Protein AF-0000000069874188 (afdb_homodimer)

Nearest PDB structures (foldseek):
  4wji-assembly1_A-2  TM=9.431E-01  e=6.360E-26  Sinorhizobium meliloti 1021
  3ggp-assembly2_D  TM=9.130E-01  e=7.823E-25  Aquifex aeolicus
  7mqv-assembly1_B  TM=9.362E-01  e=1.990E-24  Bacillus anthracis
  5uyy-assembly2_D  TM=9.242E-01  e=2.371E-24  Bacillus anthracis
  2g5c-assembly1_A  TM=9.127E-01  e=1.295E-21  Aquifex aeolicus VF5

Foldseek 3Di:
DPCPDPPDLAWQEEFEEDLKQVSLLLLQLCCVLPVRHAYEYEDCDCVLQVVCVVVVSHPYYDPDLLVRAAPGQEYEYEDELVCQLVVLVVCLVRHDPNHEYEYQYQAQVVSCVRPVVVCVVSVHHYKYKHFPFDDLDMGNVNHHLCRSAATEMEIARPVCPDPSVVVSVCVSSVSSHYHYDYDHRVVSLLVCLPVPLVLLVVLLVLCCVQQPPDDNVVSVVPDDDVNCVSNVSVSHDVVSSVSSCVSSVVSNVVVVVVVVVVVVVLVVCVVVVVVVVNVVVVVVVVVVVCVVVVD/DPCPDPPDLAWQEEFEEDLKQVSLLLLQLCCVLPVRHAYEYEDCDCVLQVVCVVVVSHPYYDPDLLVRAAPGQEYEYEDELVCVLVVLVVCLVRHDPNHEYEYQYQAQVVSCVRPVVVCVVSVHHYKYKHFPFDDLDMGNVNHHLCRSAATEMEIARPVCPDPSVVVSVCVSSVSSHYHYDYDHSVVSLLVCLPVPLVLLVVLLVLCCVQPPPDDNVVSVVPDDDVNCVSNVSVSHDVVSSVSSCVSSVVSNVVVVVVVVVVVVVLVVCVVVVVVVVNVVVVVVVVVVVCVVVVD

Secondary structure (DSSP, 8-state):
-----S---S-SEEEEE--SHHHHHHHHHHHHH-TTSEEEEE-SSHHHHHHHHHTT--SEEES-HHHHHTT-SEEEE-S-GGGHHHHHHHHGGGPPTT-EEEE--S-SHHHIIIIIHHHHHTT-EE-EEEE----S--SGGG--TTTTTT-EEEEE-TT---HHHHHHHHHHHHHHTPEEEE--HHHHHHHHIIIIIHHHHHHHHHHHHHHTTS-HHHHHHT--HHHHHHHGGGGS-HHHHHHHHHHTHHHHHHHHHHHHHHHHHHHHHHHHT-HHHHHHHHHHHHHHHHHHHT-/-----S---S-SEEEEE--SHHHHHHHHHHHHH-TTSEEEEE-SSHHHHHHHHHTT--SEEES-HHHHHTT-SEEEE-S-GGGHHHHHHHHGGGPPTT-EEEE--S-SHHHIIIIIHHHHHTT-EE-EEEE----S--SGGG--TTTTTT-EEEEE-TT---HHHHHHHHHHHHHTTPEEEE--HHHHHHHHIIIIIHHHHHHHHHHHHHHTTS-HHHHHHT--HHHHHHHGGGGS-HHHHHHHHHHTHHHHHHHHHHHHHHHHHHHHHHHHT-HHHHHHHHHHHHHHHHHHHT-

Radius of gyration: 29.18 Å; Cα contacts (8 Å, |Δi|>4): 1196; chains: 2; bounding box: 42×89×62 Å

Organism: Akkermansia muciniphila (strain ATCC BAA-835 / DSM 22959 / JCM 33894 / BCRC 81048 / CCUG 64013 / CIP 107961 / Muc) (NCBI:txid349741)

Sequence (590 aa):
MREYSRKQLFFSSVAILGPGLLGGSLALAVRKQLPHVHVRLWGRREEPLEYARSSGAAHVASTRMEEVVEGADLVVLATPVGVMPRLVSDMLPLLKPGVLVTDVGSVKGCVHQAVGSVLKKAGVAFIGSHPMAGSEKQGMEHASGDLFRDATCILTNDEHVHEDVLLLLQRFWERVGCHCIRMKAADHDSSVARISHIPHALSALCVHSALDGGDVKLLGLVSAGGFRDTTRVSMGEPSMWAEILEENAPAVLERLDEALSQLGQVRNWLATGDKEALREWLKAAAESRAQALGLMREYSRKQLFFSSVAILGPGLLGGSLALAVRKQLPHVHVRLWGRREEPLEYARSSGAAHVASTRMEEVVEGADLVVLATPVGVMPRLVSDMLPLLKPGVLVTDVGSVKGCVHQAVGSVLKKAGVAFIGSHPMAGSEKQGMEHASGDLFRDATCILTNDEHVHEDVLLLLQRFWERVGCHCIRMKAADHDSSVARISHIPHALSALCVHSALDGGDVKLLGLVSAGGFRDTTRVSMGEPSMWAEILEENAPAVLERLDEALSQLGQVRNWLATGDKEALREWLKAAAESRAQALGL

InterPro domains:
  IPR003099 Prephenate dehydrogenase [PS51176] (12-295)
  IPR008927 6-phosphogluconate dehydrogenase-like, C-terminal domain superfamily [SSF48179] (185-291)
  IPR036291 NAD(P)-binding domain superfamily [SSF51735] (14-180)
  IPR046825 Prephenate dehydrogenase, dimerization domain [PF20463] (185-283)
  IPR046826 Prephenate dehydrogenase, nucleotide-binding domain [PF02153] (26-181)
  IPR050812 Prephenate/Arogenate Dehydrogenase [PTHR21363] (12-291)

Solvent-accessible surface area (backbone atoms only — not comparable to full-atom values): 29497 Å² total; per-residue (Å²): 132,77,75,78,63,92,70,84,78,61,69,55,24,38,16,33,37,22,45,25,31,67,28,29,12,48,34,30,13,39,48,70,64,36,68,81,37,44,36,20,32,26,32,95,55,62,65,48,38,51,52,34,53,76,69,61,29,32,81,39,63,40,70,48,61,67,80,28,42,44,73,25,41,30,37,35,41,35,48,62,67,86,53,44,45,61,53,49,66,68,42,54,88,45,55,44,90,86,26,37,36,34,34,52,36,96,52,41,48,59,44,44,60,55,42,37,49,56,32,48,75,71,72,36,47,42,39,43,29,30,55,59,52,84,65,74,66,71,34,34,89,66,34,37,47,63,60,40,53,77,18,38,24,41,35,22,50,83,73,64,57,57,66,69,59,50,50,44,52,48,50,51,47,40,60,43,31,26,44,75,45,79,48,50,28,67,57,48,36,45,48,42,23,25,37,42,51,45,34,37,52,50,11,26,45,43,39,45,39,34,39,62,97,51,60,41,60,60,49,30,63,68,42,44,69,57,32,52,36,27,32,52,58,20,56,38,59,28,66,62,49,30,47,52,49,57,69,40,32,74,44,38,50,55,37,47,54,49,36,53,52,53,52,52,49,52,49,48,30,58,76,69,65,37,50,66,61,46,21,49,54,36,40,50,24,26,52,52,48,26,59,23,68,71,100,132,76,73,77,60,92,67,85,84,58,68,56,23,38,15,34,37,23,45,26,30,67,27,29,12,49,34,28,13,38,49,71,62,37,68,81,37,45,35,20,31,26,31,95,52,63,67,47,40,52,54,33,52,76,68,61,28,33,81,40,62,39,70,49,62,66,78,29,42,45,74,24,40,30,37,36,43,34,49,62,67,87,52,43,45,59,52,50,65,68,42,56,87,43,56,42,90,85,28,38,38,36,35,51,36,95,54,40,49,60,44,44,60,57,41,37,50,56,34,49,75,70,71,35,47,42,39,44,30,28,56,58,50,85,64,74,66,71,34,34,89,65,36,37,48,64,60,38,51,76,19,38,25,41,35,24,51,82,74,63,55,57,66,69,61,53,49,42,52,48,50,53,46,40,60,43,31,27,45,74,46,78,48,48,29,66,57,47,37,44,48,42,22,25,36,44,51,45,35,37,53,50,10,27,45,42,38,42,39,34,38,62,98,51,61,41,60,61,49,30,64,67,43,44,68,58,32,51,36,25,33,52,58,19,56,39,58,28,67,61,51,30,48,53,50,56,69,41,32,75,45,37,50,56,38,46,52,48,37,52,51,52,52,52,49,52,50,47,30,58,75,70,66,38,50,66,61,46,21,52,55,37,41,50,23,27,51,52,48,27,59,22,67,71,102

pLDDT: mean 94.47, std 10.39, range [26.23, 98.88]

Structure (mmCIF, N/CA/C/O backbone):
data_AF-0000000069874188-model_v1
#
loop_
_entity.id
_entity.type
_entity.pdbx_description
1 polymer 'Prephenate dehydrogenase'
#
loop_
_atom_site.group_PDB
_atom_site.id
_atom_site.type_symbol
_atom_site.label_atom_id
_atom_site.label_alt_id
_atom_site.label_comp_id
_atom_site.label_asym_id
_atom_site.label_entity_id
_atom_site.label_seq_id
_atom_site.pdbx_PDB_ins_code
_atom_site.Cartn_x
_atom_site.Cartn_y
_atom_site.Cartn_z
_atom_site.occupancy
_atom_site.B_iso_or_equiv
_atom_site.auth_seq_id
_atom_site.auth_comp_id
_atom_site.auth_asym_id
_atom_site.auth_atom_id
_atom_site.pdbx_PDB_model_num
ATOM 1 N N . MET A 1 1 ? 17.828 -43.438 -28.406 1 27.03 1 MET A N 1
ATOM 2 C CA . MET A 1 1 ? 17.844 -41.969 -28.281 1 27.03 1 MET A CA 1
ATOM 3 C C . MET A 1 1 ? 16.797 -41.344 -29.203 1 27.03 1 MET A C 1
ATOM 5 O O . MET A 1 1 ? 16.953 -41.344 -30.422 1 27.03 1 MET A O 1
ATOM 9 N N . ARG A 1 2 ? 15.531 -41.594 -29.031 1 35.88 2 ARG A N 1
ATOM 10 C CA . ARG A 1 2 ? 14.383 -41.438 -29.906 1 35.88 2 ARG A CA 1
ATOM 11 C C . ARG A 1 2 ? 14.359 -40.031 -30.516 1 35.88 2 ARG A C 1
ATOM 13 O O . ARG A 1 2 ? 14.695 -39.062 -29.844 1 35.88 2 ARG A O 1
ATOM 20 N N . GLU A 1 3 ? 14.789 -39.844 -31.766 1 32.88 3 GLU A N 1
ATOM 21 C CA . GLU A 1 3 ? 14.664 -38.625 -32.562 1 32.88 3 GLU A CA 1
ATOM 22 C C . GLU A 1 3 ? 13.438 -37.812 -32.156 1 32.88 3 GLU A C 1
ATOM 24 O O . GLU A 1 3 ? 12.305 -38.281 -32.312 1 32.88 3 GLU A O 1
ATOM 29 N N . TYR A 1 4 ? 13.336 -37.281 -30.938 1 38.53 4 TYR A N 1
ATOM 30 C CA . TYR A 1 4 ? 12.352 -36.219 -30.844 1 38.53 4 TYR A CA 1
ATOM 31 C C . TYR A 1 4 ? 12.305 -35.406 -32.125 1 38.53 4 TYR A C 1
ATOM 33 O O . TYR A 1 4 ? 13.266 -34.688 -32.469 1 38.53 4 TYR A O 1
ATOM 41 N N . SER A 1 5 ? 12.039 -36 -33.344 1 36.97 5 SER A N 1
ATOM 42 C CA . SER A 1 5 ? 11.891 -35.375 -34.656 1 36.97 5 SER A CA 1
ATOM 43 C C . SER A 1 5 ? 11.602 -33.875 -34.531 1 36.97 5 SER A C 1
ATOM 45 O O . SER A 1 5 ? 11.102 -33.438 -33.5 1 36.97 5 SER A O 1
ATOM 47 N N . ARG A 1 6 ? 12.172 -33 -35.344 1 41.22 6 ARG A N 1
ATOM 48 C CA . ARG A 1 6 ? 11.977 -31.562 -35.625 1 41.22 6 ARG A CA 1
ATOM 49 C C . ARG A 1 6 ? 10.531 -31.156 -35.375 1 41.22 6 ARG A C 1
ATOM 51 O O . ARG A 1 6 ? 10.133 -30.031 -35.688 1 41.22 6 ARG A O 1
ATOM 58 N N . LYS A 1 7 ? 9.5 -31.922 -35.594 1 41.72 7 LYS A N 1
ATOM 59 C CA . LYS A 1 7 ? 8.086 -31.578 -35.75 1 41.72 7 LYS A CA 1
ATOM 60 C C . LYS A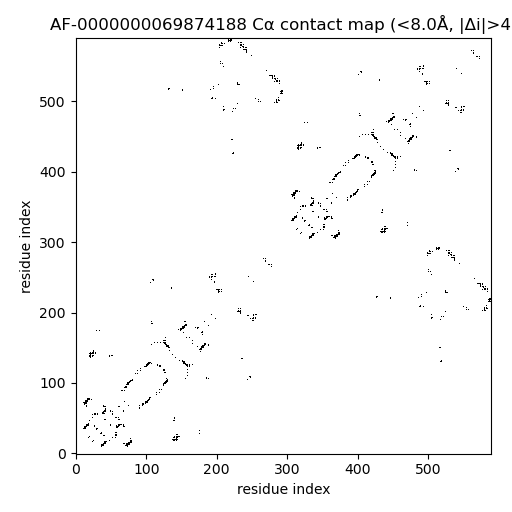 1 7 ? 7.609 -30.719 -34.562 1 41.72 7 LYS A C 1
ATOM 62 O O . LYS A 1 7 ? 6.953 -29.703 -34.781 1 41.72 7 LYS A O 1
ATOM 67 N N . GLN A 1 8 ? 7.004 -31.094 -33.281 1 47.34 8 GLN A N 1
ATOM 68 C CA . GLN A 1 8 ? 5.789 -30.609 -32.625 1 47.34 8 GLN A CA 1
ATOM 69 C C . GLN A 1 8 ? 6.066 -29.375 -31.797 1 47.34 8 GLN A C 1
ATOM 71 O O . GLN A 1 8 ? 6.238 -29.469 -30.578 1 47.34 8 GLN A O 1
ATOM 76 N N . LEU A 1 9 ? 6.762 -28.422 -32.281 1 58.66 9 LEU A N 1
ATOM 77 C CA . LEU A 1 9 ? 7.199 -27.188 -31.641 1 58.66 9 LEU A CA 1
ATOM 78 C C . LEU A 1 9 ? 6.012 -26.438 -31.031 1 58.66 9 LEU A C 1
ATOM 80 O O . LEU A 1 9 ? 6.188 -25.391 -30.406 1 58.66 9 LEU A O 1
ATOM 84 N N . PHE A 1 10 ? 4.863 -26.625 -31.359 1 80.38 10 PHE A N 1
ATOM 85 C CA . PHE A 1 10 ? 3.76 -25.797 -30.875 1 80.38 10 PHE A CA 1
ATOM 86 C C . PHE A 1 10 ? 2.6 -26.672 -30.406 1 80.38 10 PHE A C 1
ATOM 88 O O . PHE A 1 10 ? 2.43 -27.797 -30.891 1 80.38 10 PHE A O 1
ATOM 95 N N . PHE A 1 11 ? 1.938 -26.391 -29.359 1 92.62 11 PHE A N 1
ATOM 96 C CA . PHE A 1 11 ? 0.672 -27 -28.984 1 92.62 11 PHE A CA 1
ATOM 97 C C . PHE A 1 11 ? -0.409 -26.703 -30.016 1 92.62 11 PHE A C 1
ATOM 99 O O . PHE A 1 11 ? -0.634 -25.531 -30.359 1 92.62 11 PHE A O 1
ATOM 106 N N . SER A 1 12 ? -1.006 -27.781 -30.562 1 95.25 12 SER A N 1
ATOM 107 C CA . SER A 1 12 ? -2.07 -27.562 -31.531 1 95.25 12 SER A CA 1
ATOM 108 C C . SER A 1 12 ? -3.422 -27.391 -30.844 1 95.25 12 SER A C 1
ATOM 110 O O . SER A 1 12 ? -4.332 -26.781 -31.406 1 95.25 12 SER A O 1
ATOM 112 N N . SER A 1 13 ? -3.533 -28 -29.703 1 97.5 13 SER A N 1
ATOM 113 C CA . SER A 1 13 ? -4.785 -27.938 -28.953 1 97.5 13 SER A CA 1
ATOM 114 C C . SER A 1 13 ? -4.527 -27.734 -27.469 1 97.5 13 SER A C 1
ATOM 116 O O . SER A 1 13 ? -3.703 -28.422 -26.875 1 97.5 13 SER A O 1
ATOM 118 N N . VAL A 1 14 ? -5.242 -26.766 -26.875 1 98.31 14 VAL A N 1
ATOM 119 C CA . VAL A 1 14 ? -5.086 -26.422 -25.469 1 98.31 14 VAL A CA 1
ATOM 120 C C . VAL A 1 14 ? -6.43 -26.531 -24.75 1 98.31 14 VAL A C 1
ATOM 122 O O . VAL A 1 14 ? -7.418 -25.938 -25.188 1 98.31 14 VAL A O 1
ATOM 125 N N . ALA A 1 15 ? -6.465 -27.344 -23.734 1 98.69 15 ALA A N 1
ATOM 126 C CA . ALA A 1 15 ? -7.621 -27.438 -22.844 1 98.69 15 ALA A CA 1
ATOM 127 C C . ALA A 1 15 ? -7.391 -26.625 -21.562 1 98.69 15 ALA A C 1
ATOM 129 O O . ALA A 1 15 ? -6.402 -26.844 -20.859 1 98.69 15 ALA A O 1
ATOM 130 N N . ILE A 1 16 ? -8.281 -25.703 -21.266 1 98.75 16 ILE A N 1
ATOM 131 C CA . ILE A 1 16 ? -8.211 -24.891 -20.062 1 98.75 16 ILE A CA 1
ATOM 132 C C . ILE A 1 16 ? -9.359 -25.234 -19.125 1 98.75 16 ILE A C 1
ATOM 134 O O . ILE A 1 16 ? -10.531 -25.156 -19.516 1 98.75 16 ILE A O 1
ATOM 138 N N . LEU A 1 17 ? -9.008 -25.688 -17.953 1 98.44 17 LEU A N 1
ATOM 139 C CA . LEU A 1 17 ? -10.023 -26.062 -16.969 1 98.44 17 LEU A CA 1
ATOM 140 C C . LEU A 1 17 ? -10.227 -24.969 -15.938 1 98.44 17 LEU A C 1
ATOM 142 O O . LEU A 1 17 ? -9.367 -24.75 -15.078 1 98.44 17 LEU A O 1
ATOM 146 N N . GLY A 1 18 ? -11.406 -24.281 -15.984 1 97.38 18 GLY A N 1
ATOM 147 C CA . GLY A 1 18 ? -11.703 -23.188 -15.07 1 97.38 18 GLY A CA 1
ATOM 148 C C . GLY A 1 18 ? -11.867 -21.859 -15.781 1 97.38 18 GLY A C 1
ATOM 149 O O . GLY A 1 18 ? -10.883 -21.141 -16 1 97.38 18 GLY A O 1
ATOM 150 N N . PRO A 1 19 ? -13.117 -21.516 -16.094 1 96 19 PRO A N 1
ATOM 151 C CA . PRO A 1 19 ? -13.375 -20.25 -16.781 1 96 19 PRO A CA 1
ATOM 152 C C . PRO A 1 19 ? -13.453 -19.062 -15.836 1 96 19 PRO A C 1
ATOM 154 O O . PRO A 1 19 ? -14.422 -18.297 -15.867 1 96 19 PRO A O 1
ATOM 157 N N . GLY A 1 20 ? -12.398 -18.891 -15.055 1 94.56 20 GLY A N 1
ATOM 158 C CA . GLY A 1 20 ? -12.258 -17.719 -14.219 1 94.56 20 GLY A CA 1
ATOM 159 C C . GLY A 1 20 ? -11.445 -16.609 -14.867 1 94.56 20 GLY A C 1
ATOM 160 O O . GLY A 1 20 ? -11.289 -16.594 -16.094 1 94.56 20 GLY A O 1
ATOM 161 N N . LEU A 1 21 ? -11.008 -15.75 -14.078 1 94.38 21 LEU A N 1
ATOM 162 C CA . LEU A 1 21 ? -10.227 -14.633 -14.602 1 94.38 21 LEU A CA 1
ATOM 163 C C . LEU A 1 21 ? -8.992 -15.133 -15.352 1 94.38 21 LEU A C 1
ATOM 165 O O . LEU A 1 21 ? -8.773 -14.758 -16.5 1 94.38 21 LEU A O 1
ATOM 169 N N . LEU A 1 22 ? -8.195 -16.016 -14.672 1 95.75 22 LEU A N 1
ATOM 170 C CA . LEU A 1 22 ? -6.957 -16.469 -15.289 1 95.75 22 LEU A CA 1
ATOM 171 C C . LEU A 1 22 ? -7.242 -17.406 -16.453 1 95.75 22 LEU A C 1
ATOM 173 O O . LEU A 1 22 ? -6.672 -17.25 -17.531 1 95.75 22 LEU A O 1
ATOM 177 N N . GLY A 1 23 ? -8.148 -18.344 -16.234 1 97.12 23 GLY A N 1
ATOM 178 C CA . GLY A 1 23 ? -8.469 -19.281 -17.297 1 97.12 23 GLY A CA 1
ATOM 179 C C . GLY A 1 23 ? -9.094 -18.609 -18.5 1 97.12 23 GLY A C 1
ATOM 180 O O . GLY A 1 23 ? -8.719 -18.891 -19.641 1 97.12 23 GLY A O 1
ATOM 181 N N . GLY A 1 24 ? -10.039 -17.75 -18.219 1 96.88 24 GLY A N 1
ATOM 182 C CA . GLY A 1 24 ? -10.648 -16.984 -19.312 1 96.88 24 GLY A CA 1
ATOM 183 C C . GLY A 1 24 ? -9.672 -16.078 -20.031 1 96.88 24 GLY A C 1
ATOM 184 O O . GLY A 1 24 ? -9.703 -15.984 -21.266 1 96.88 24 GLY A O 1
ATOM 185 N N . SER A 1 25 ? -8.805 -15.453 -19.281 1 97.06 25 SER A N 1
ATOM 186 C CA . SER A 1 25 ? -7.801 -14.57 -19.875 1 97.06 25 SER A CA 1
ATOM 187 C C . SER A 1 25 ? -6.816 -15.359 -20.734 1 97.06 25 SER A C 1
ATOM 189 O O . SER A 1 25 ? -6.402 -14.898 -21.797 1 97.06 25 SER A O 1
ATOM 191 N N . LEU A 1 26 ? -6.477 -16.531 -20.25 1 97.81 26 LEU A N 1
ATOM 192 C CA . LEU A 1 26 ? -5.578 -17.359 -21.031 1 97.81 26 LEU A CA 1
ATOM 193 C C . LEU A 1 26 ? -6.234 -17.797 -22.344 1 97.81 26 LEU A C 1
ATOM 195 O O . LEU A 1 26 ? -5.602 -17.75 -23.406 1 97.81 26 LEU A O 1
ATOM 199 N N . ALA A 1 27 ? -7.473 -18.172 -22.281 1 97.94 27 ALA A N 1
ATOM 200 C CA . ALA A 1 27 ? -8.219 -18.547 -23.484 1 97.94 27 ALA A CA 1
ATOM 201 C C . ALA A 1 27 ? -8.203 -17.406 -24.5 1 97.94 27 ALA A C 1
ATOM 203 O O . ALA A 1 27 ? -7.852 -17.609 -25.672 1 97.94 27 ALA A O 1
ATOM 204 N N . LEU A 1 28 ? -8.516 -16.234 -24.031 1 97.25 28 LEU A N 1
ATOM 205 C CA . LEU A 1 28 ? -8.562 -15.07 -24.906 1 97.25 28 LEU A CA 1
ATOM 206 C C . LEU A 1 28 ? -7.176 -14.766 -25.469 1 97.25 28 LEU A C 1
ATOM 208 O O . LEU A 1 28 ? -7.043 -14.43 -26.641 1 97.25 28 LEU A O 1
ATOM 212 N N . ALA A 1 29 ? -6.184 -14.844 -24.625 1 97.12 29 ALA A N 1
ATOM 213 C CA . ALA A 1 29 ? -4.812 -14.555 -25.031 1 97.12 29 ALA A CA 1
ATOM 214 C C . ALA A 1 29 ? -4.344 -15.523 -26.109 1 97.12 29 ALA A C 1
ATOM 216 O O . ALA A 1 29 ? -3.703 -15.125 -27.094 1 97.12 29 ALA A O 1
ATOM 217 N N . VAL A 1 30 ? -4.648 -16.797 -25.953 1 97.25 30 VAL A N 1
ATOM 218 C CA . VAL A 1 30 ? -4.25 -17.812 -26.938 1 97.25 30 VAL A CA 1
ATOM 219 C C . VAL A 1 30 ? -4.961 -17.562 -28.266 1 97.25 30 VAL A C 1
ATOM 221 O O . VAL A 1 30 ? -4.34 -17.609 -29.328 1 97.25 30 VAL A O 1
ATOM 224 N N . ARG A 1 31 ? -6.211 -17.266 -28.188 1 96.69 31 ARG A N 1
ATOM 225 C CA . ARG A 1 31 ? -6.973 -16.969 -29.391 1 96.69 31 ARG A CA 1
ATOM 226 C C . ARG A 1 31 ? -6.355 -15.797 -30.156 1 96.69 31 ARG A C 1
ATOM 228 O O . ARG A 1 31 ? -6.324 -15.797 -31.391 1 96.69 31 ARG A O 1
ATOM 235 N N . LYS A 1 32 ? -5.922 -14.875 -29.438 1 95.69 32 LYS A N 1
ATOM 236 C CA . LYS A 1 32 ? -5.387 -13.648 -30.016 1 95.69 32 LYS A CA 1
ATOM 237 C C . LYS A 1 32 ? -3.973 -13.852 -30.547 1 95.69 32 LYS A C 1
ATOM 239 O O . LYS A 1 32 ? -3.652 -13.422 -31.656 1 95.69 32 LYS A O 1
ATOM 244 N N . GLN A 1 33 ? -3.135 -14.531 -29.766 1 95.88 33 GLN A N 1
ATOM 245 C CA . GLN A 1 33 ? -1.704 -14.57 -30.047 1 95.88 33 GLN A CA 1
ATOM 246 C C . GLN A 1 33 ? -1.328 -15.836 -30.812 1 95.88 33 GLN A C 1
ATOM 248 O O . GLN A 1 33 ? -0.292 -15.883 -31.484 1 95.88 33 GLN A O 1
ATOM 253 N N . LEU A 1 34 ? -2.162 -16.844 -30.625 1 95.62 34 LEU A N 1
ATOM 254 C CA . LEU A 1 34 ? -1.911 -18.141 -31.266 1 95.62 34 LEU A CA 1
ATOM 255 C C . LEU A 1 34 ? -3.156 -18.641 -31.984 1 95.62 34 LEU A C 1
ATOM 257 O O . LEU A 1 34 ? -3.713 -19.672 -31.625 1 95.62 34 LEU A O 1
ATOM 261 N N . PRO A 1 35 ? -3.473 -18 -33.094 1 92.81 35 PRO A N 1
ATOM 262 C CA . PRO A 1 35 ? -4.746 -18.281 -33.75 1 92.81 35 PRO A CA 1
ATOM 263 C C . PRO A 1 35 ? -4.816 -19.703 -34.312 1 92.81 35 PRO A C 1
ATOM 265 O O . PRO A 1 35 ? -5.906 -20.203 -34.594 1 92.81 35 PRO A O 1
ATOM 268 N N . HIS A 1 36 ? -3.711 -20.344 -34.469 1 93.75 36 HIS A N 1
ATOM 269 C CA . HIS A 1 36 ? -3.691 -21.703 -35.031 1 93.75 36 HIS A CA 1
ATOM 270 C C . HIS A 1 36 ? -3.979 -22.75 -33.938 1 93.75 36 HIS A C 1
ATOM 272 O O . HIS A 1 36 ? -4.191 -23.922 -34.281 1 93.75 36 HIS A O 1
ATOM 278 N N . VAL A 1 37 ? -3.947 -22.391 -32.719 1 96.62 37 VAL A N 1
ATOM 279 C CA . VAL A 1 37 ? -4.16 -23.312 -31.594 1 96.62 37 VAL A CA 1
ATOM 280 C C . VAL A 1 37 ? -5.656 -23.469 -31.344 1 96.62 37 VAL A C 1
ATOM 282 O O . VAL A 1 37 ? -6.391 -22.469 -31.281 1 96.62 37 VAL A O 1
ATOM 285 N N . HIS A 1 38 ? -6.117 -24.703 -31.25 1 97.38 38 HIS A N 1
ATOM 286 C CA . HIS A 1 38 ? -7.5 -24.984 -30.875 1 97.38 38 HIS A CA 1
ATOM 287 C C . HIS A 1 38 ? -7.707 -24.875 -29.375 1 97.38 38 HIS A C 1
ATOM 289 O O . HIS A 1 38 ? -7.121 -25.641 -28.609 1 97.38 38 HIS A O 1
ATOM 295 N N . VAL A 1 39 ? -8.578 -23.938 -28.984 1 98.12 39 VAL A N 1
ATOM 296 C CA . VAL A 1 39 ? -8.766 -23.656 -27.562 1 98.12 39 VAL A CA 1
ATOM 297 C C . VAL A 1 39 ? -10.078 -24.281 -27.078 1 98.12 39 VAL A C 1
ATOM 299 O O . VAL A 1 39 ? -11.133 -24.062 -27.688 1 98.12 39 VAL A O 1
ATOM 302 N N . ARG A 1 40 ? -9.992 -25.047 -26.016 1 98.25 40 ARG A N 1
ATOM 303 C CA . ARG A 1 40 ? -11.148 -25.672 -25.375 1 98.25 40 ARG A CA 1
ATOM 304 C C . ARG A 1 40 ? -11.234 -25.281 -23.891 1 98.25 40 ARG A C 1
ATOM 306 O O . ARG A 1 40 ? -10.219 -25.234 -23.203 1 98.25 40 ARG A O 1
ATOM 313 N N . LEU A 1 41 ? -12.453 -24.953 -23.438 1 98.5 41 LEU A N 1
ATOM 314 C CA . LEU A 1 41 ? -12.648 -24.453 -22.078 1 98.5 41 LEU A CA 1
ATOM 315 C C . LEU A 1 41 ? -13.664 -25.312 -21.328 1 98.5 41 LEU A C 1
ATOM 317 O O . LEU A 1 41 ? -14.758 -25.578 -21.828 1 98.5 41 LEU A O 1
ATOM 321 N N . TRP A 1 42 ? -13.242 -25.734 -20.125 1 98.31 42 TRP A N 1
ATOM 322 C CA . TRP A 1 42 ? -14.133 -26.5 -19.266 1 98.31 42 TRP A CA 1
ATOM 323 C C . TRP A 1 42 ? -14.531 -25.703 -18.031 1 98.31 42 TRP A C 1
ATOM 325 O O . TRP A 1 42 ? -13.703 -25 -17.438 1 98.31 42 TRP A O 1
ATOM 335 N N . GLY A 1 43 ? -15.742 -25.781 -17.672 1 97.56 43 GLY A N 1
ATOM 336 C CA . GLY A 1 43 ? -16.25 -25.234 -16.422 1 97.56 43 GLY A CA 1
ATOM 337 C C . GLY A 1 43 ? -17.359 -26.062 -15.812 1 97.56 43 GLY A C 1
ATOM 338 O O . GLY A 1 43 ? -18.047 -26.812 -16.516 1 97.56 43 GLY A O 1
ATOM 339 N N . ARG A 1 44 ? -17.5 -25.859 -14.5 1 94.75 44 ARG A N 1
ATOM 340 C CA . ARG A 1 44 ? -18.531 -26.625 -13.805 1 94.75 44 ARG A CA 1
ATOM 341 C C . ARG A 1 44 ? -19.922 -26.047 -14.078 1 94.75 44 ARG A C 1
ATOM 343 O O . ARG A 1 44 ? -20.922 -26.766 -13.969 1 94.75 44 ARG A O 1
ATOM 350 N N . ARG A 1 45 ? -19.969 -24.75 -14.344 1 93.12 45 ARG A N 1
ATOM 351 C CA . ARG A 1 45 ? -21.234 -24.047 -14.547 1 93.12 45 ARG A CA 1
ATOM 352 C C . ARG A 1 45 ? -21.344 -23.516 -15.969 1 93.12 45 ARG A C 1
ATOM 354 O O . ARG A 1 45 ? -20.344 -23.078 -16.547 1 93.12 45 ARG A O 1
ATOM 361 N N . GLU A 1 46 ? -22.5 -23.406 -16.438 1 95.5 46 GLU A N 1
ATOM 362 C CA . GLU A 1 46 ? -22.75 -23 -17.812 1 95.5 46 GLU A CA 1
ATOM 363 C C . GLU A 1 46 ? -22.578 -21.484 -17.969 1 95.5 46 GLU A C 1
ATOM 365 O O . GLU A 1 46 ? -22.141 -21.016 -19.031 1 95.5 46 GLU A O 1
ATOM 370 N N . GLU A 1 47 ? -22.828 -20.812 -17.016 1 94.06 47 GLU A N 1
ATOM 371 C CA . GLU A 1 47 ? -22.906 -19.359 -17.125 1 94.06 47 GLU A CA 1
ATOM 372 C C . GLU A 1 47 ? -21.578 -18.766 -17.609 1 94.06 47 GLU A C 1
ATOM 374 O O . GLU A 1 47 ? -21.547 -18.047 -18.609 1 94.06 47 GLU A O 1
ATOM 379 N N . PRO A 1 48 ? -20.484 -19.094 -16.906 1 95.44 48 PRO A N 1
ATOM 380 C CA . PRO A 1 48 ? -19.234 -18.547 -17.422 1 95.44 48 PRO A CA 1
ATOM 381 C C . PRO A 1 48 ? -18.891 -19.062 -18.828 1 95.44 48 PRO A C 1
ATOM 383 O O . PRO A 1 48 ? -18.219 -18.359 -19.594 1 95.44 48 PRO A O 1
ATOM 386 N N . LEU A 1 49 ? -19.344 -20.266 -19.188 1 96.38 49 LEU A N 1
ATOM 387 C CA . LEU A 1 49 ? -19.078 -20.844 -20.5 1 96.38 49 LEU A CA 1
ATOM 388 C C . LEU A 1 49 ? -19.859 -20.125 -21.578 1 96.38 49 LEU A C 1
ATOM 390 O O . LEU A 1 49 ? -19.391 -20 -22.719 1 96.38 49 LEU A O 1
ATOM 394 N N . GLU A 1 50 ? -21.047 -19.703 -21.234 1 93.62 50 GLU A N 1
ATOM 395 C CA . GLU A 1 50 ? -21.844 -18.906 -22.172 1 93.62 50 GLU A CA 1
ATOM 396 C C . GLU A 1 50 ? -21.141 -17.609 -22.531 1 93.62 50 GLU A C 1
ATOM 398 O O . GLU A 1 50 ? -21.109 -17.203 -23.688 1 93.62 50 GLU A O 1
ATOM 403 N N . TYR A 1 51 ? -20.594 -17.062 -21.516 1 91.38 51 TYR A N 1
ATOM 404 C CA . TYR A 1 51 ? -19.828 -15.852 -21.734 1 91.38 51 TYR A CA 1
ATOM 405 C C . TYR A 1 51 ? -18.625 -16.125 -22.625 1 91.38 51 TYR A C 1
ATOM 407 O O . TYR A 1 51 ? -18.312 -15.328 -23.531 1 91.38 51 TYR A O 1
ATOM 415 N N . ALA A 1 52 ? -17.953 -17.188 -22.406 1 92.75 52 ALA A N 1
ATOM 416 C CA . ALA A 1 52 ? -16.781 -17.578 -23.188 1 92.75 52 ALA A CA 1
ATOM 417 C C . ALA A 1 52 ? -17.141 -17.797 -24.641 1 92.75 52 ALA A C 1
ATOM 419 O O . ALA A 1 52 ? -16.406 -17.375 -25.547 1 92.75 52 ALA A O 1
ATOM 420 N N . ARG A 1 53 ? -18.234 -18.406 -24.875 1 92.38 53 ARG A N 1
ATOM 421 C CA . ARG A 1 53 ? -18.703 -18.641 -26.234 1 92.38 53 ARG A CA 1
ATOM 422 C C . ARG A 1 53 ? -19.047 -17.344 -26.938 1 92.38 53 ARG A C 1
ATOM 424 O O . ARG A 1 53 ? -18.672 -17.125 -28.094 1 92.38 53 ARG A O 1
ATOM 431 N N . SER A 1 54 ? -19.719 -16.484 -26.25 1 91.44 54 SER A N 1
ATOM 432 C CA . SER A 1 54 ? -20.156 -15.227 -26.828 1 91.44 54 SER A CA 1
ATOM 433 C C . SER A 1 54 ? -18.984 -14.305 -27.141 1 91.44 54 SER A C 1
ATOM 435 O O . SER A 1 54 ? -19.031 -13.516 -28.078 1 91.44 54 SER A O 1
ATOM 437 N N . SER A 1 55 ? -17.938 -14.461 -26.391 1 90.12 55 SER A N 1
ATOM 438 C CA . SER A 1 55 ? -16.781 -13.609 -26.562 1 90.12 55 SER A CA 1
ATOM 439 C C . SER A 1 55 ? -15.789 -14.203 -27.562 1 90.12 55 SER A C 1
ATOM 441 O O . SER A 1 55 ? -14.773 -13.586 -27.875 1 90.12 55 SER A O 1
ATOM 443 N N . GLY A 1 56 ? -16.062 -15.484 -28.031 1 91 56 GLY A N 1
ATOM 444 C CA . GLY A 1 56 ? -15.148 -16.156 -28.938 1 91 56 GLY A CA 1
ATOM 445 C C . GLY A 1 56 ? -13.875 -16.625 -28.281 1 91 56 GLY A C 1
ATOM 446 O O . GLY A 1 56 ? -12.852 -16.812 -28.938 1 91 56 GLY A O 1
ATOM 447 N N . ALA A 1 57 ? -13.93 -16.844 -27 1 93.25 57 ALA A N 1
ATOM 448 C CA . ALA A 1 57 ? -12.75 -17.188 -26.219 1 93.25 57 ALA A CA 1
ATOM 449 C C . ALA A 1 57 ? -12.312 -18.625 -26.484 1 93.25 57 ALA A C 1
ATOM 451 O O . ALA A 1 57 ? -11.141 -18.953 -26.312 1 93.25 57 ALA A O 1
ATOM 452 N N . ALA A 1 58 ? -13.258 -19.469 -26.906 1 96 58 ALA A N 1
ATOM 453 C CA . ALA A 1 58 ? -12.93 -20.891 -27.047 1 96 58 ALA A CA 1
ATOM 454 C C . ALA A 1 58 ? -13.648 -21.5 -28.25 1 96 58 ALA A C 1
ATOM 456 O O . ALA A 1 58 ? -14.773 -21.109 -28.562 1 96 58 ALA A O 1
ATOM 457 N N . HIS A 1 59 ? -13.008 -22.359 -28.875 1 96.56 59 HIS A N 1
ATOM 458 C CA . HIS A 1 59 ? -13.633 -23.125 -29.938 1 96.56 59 HIS A CA 1
ATOM 459 C C . HIS A 1 59 ? -14.664 -24.109 -29.391 1 96.56 59 HIS A C 1
ATOM 461 O O . HIS A 1 59 ? -15.711 -24.328 -30.016 1 96.56 59 HIS A O 1
ATOM 467 N N . VAL A 1 60 ? -14.336 -24.656 -28.234 1 96.5 60 VAL A N 1
ATOM 468 C CA . VAL A 1 60 ? -15.234 -25.547 -27.5 1 96.5 60 VAL A CA 1
ATOM 469 C C . VAL A 1 60 ? -15.32 -25.094 -26.047 1 96.5 60 VAL A C 1
ATOM 471 O O . VAL A 1 60 ? -14.297 -24.828 -25.406 1 96.5 60 VAL A O 1
ATOM 474 N N . ALA A 1 61 ? -16.516 -24.938 -25.562 1 97.88 61 ALA A N 1
ATOM 475 C CA . ALA A 1 61 ? -16.781 -24.656 -24.141 1 97.88 61 ALA A CA 1
ATOM 476 C C . ALA A 1 61 ? -17.875 -25.578 -23.609 1 97.88 61 ALA A C 1
ATOM 478 O O . ALA A 1 61 ? -19.016 -25.547 -24.078 1 97.88 61 ALA A O 1
ATOM 479 N N . SER A 1 62 ? -17.469 -26.391 -22.641 1 97.81 62 SER A N 1
ATOM 480 C CA . SER A 1 62 ? -18.391 -27.438 -22.234 1 97.81 62 SER A CA 1
ATOM 481 C C . SER A 1 62 ? -18.219 -27.781 -20.766 1 97.81 62 SER A C 1
ATOM 483 O O . SER A 1 62 ? -17.156 -27.594 -20.188 1 97.81 62 SER A O 1
ATOM 485 N N . THR A 1 63 ? -19.312 -28.266 -20.156 1 98.06 63 THR A N 1
ATOM 486 C CA . THR A 1 63 ? -19.266 -28.812 -18.797 1 98.06 63 THR A CA 1
ATOM 487 C C . THR A 1 63 ? -18.828 -30.266 -18.812 1 98.06 63 THR A C 1
ATOM 489 O O . THR A 1 63 ? -18.531 -30.844 -17.766 1 98.06 63 THR A O 1
ATOM 492 N N . ARG A 1 64 ? -18.688 -30.828 -19.922 1 97.75 64 ARG A N 1
ATOM 493 C CA . ARG A 1 64 ? -18.25 -32.219 -20.078 1 97.75 64 ARG A CA 1
ATOM 494 C C . ARG A 1 64 ? -16.75 -32.312 -20.281 1 97.75 64 ARG A C 1
ATOM 496 O O . ARG A 1 64 ? -16.234 -31.891 -21.312 1 97.75 64 ARG A O 1
ATOM 503 N N . MET A 1 65 ? -16.094 -32.906 -19.359 1 97.19 65 MET A N 1
ATOM 504 C CA . MET A 1 65 ? -14.641 -32.969 -19.328 1 97.19 65 MET A CA 1
ATOM 505 C C . MET A 1 65 ? -14.102 -33.688 -20.562 1 97.19 65 MET A C 1
ATOM 507 O O . MET A 1 65 ? -13.078 -33.281 -21.125 1 97.19 65 MET A O 1
ATOM 511 N N . GLU A 1 66 ? -14.75 -34.75 -20.984 1 97.62 66 GLU A N 1
ATOM 512 C CA . GLU A 1 66 ? -14.312 -35.531 -22.125 1 97.62 66 GLU A CA 1
ATOM 513 C C . GLU A 1 66 ? -14.242 -34.719 -23.391 1 97.62 66 GLU A C 1
ATOM 515 O O . GLU A 1 66 ? -13.344 -34.875 -24.219 1 97.62 66 GLU A O 1
ATOM 520 N N . GLU A 1 67 ? -15.148 -33.781 -23.547 1 97.56 67 GLU A N 1
ATOM 521 C CA . GLU A 1 67 ? -15.219 -32.938 -24.734 1 97.56 67 GLU A CA 1
ATOM 522 C C . GLU A 1 67 ? -14.07 -31.953 -24.766 1 97.56 67 GLU A C 1
ATOM 524 O O . GLU A 1 67 ? -13.727 -31.422 -25.828 1 97.56 67 GLU A O 1
ATOM 529 N N . VAL A 1 68 ? -13.531 -31.672 -23.656 1 98.25 68 VAL A N 1
ATOM 530 C CA . VAL A 1 68 ? -12.547 -30.594 -23.547 1 98.25 68 VAL A CA 1
ATOM 531 C C . VAL A 1 68 ? -11.141 -31.188 -23.469 1 98.25 68 VAL A C 1
ATOM 533 O O . VAL A 1 68 ? -10.227 -30.734 -24.172 1 98.25 68 VAL A O 1
ATOM 536 N N . VAL A 1 69 ? -10.961 -32.25 -22.766 1 98.31 69 VAL A N 1
ATOM 537 C CA . VAL A 1 69 ? -9.625 -32.719 -22.406 1 98.31 69 VAL A CA 1
ATOM 538 C C . VAL A 1 69 ? -9.148 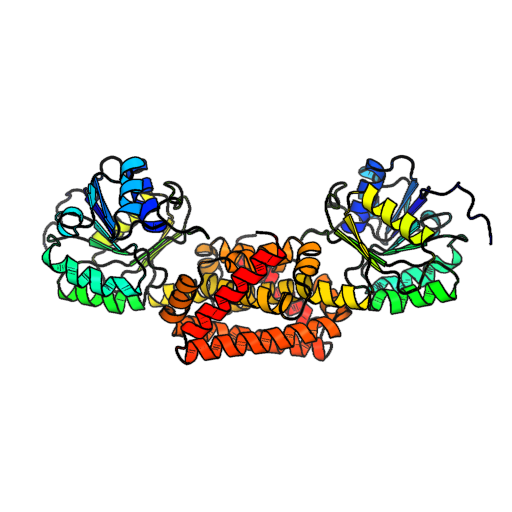-33.75 -23.438 1 98.31 69 VAL A C 1
ATOM 540 O O . VAL A 1 69 ? -7.949 -33.844 -23.719 1 98.31 69 VAL A O 1
ATOM 543 N N . GLU A 1 70 ? -10.07 -34.5 -24.016 1 97.62 70 GLU A N 1
ATOM 544 C CA . GLU A 1 70 ? -9.68 -35.562 -24.953 1 97.62 70 GLU A CA 1
ATOM 545 C C . GLU A 1 70 ? -8.969 -34.969 -26.172 1 97.62 70 GLU A C 1
ATOM 547 O O . GLU A 1 70 ? -9.492 -34.062 -26.828 1 97.62 70 GLU A O 1
ATOM 552 N N . GLY A 1 71 ? -7.758 -35.469 -26.422 1 96.12 71 GLY A N 1
ATOM 553 C CA . GLY A 1 71 ? -7.02 -35.062 -27.609 1 96.12 71 GLY A CA 1
ATOM 554 C C . GLY A 1 71 ? -6.207 -33.812 -27.406 1 96.12 71 GLY A C 1
ATOM 555 O O . GLY A 1 71 ? -5.484 -33.375 -28.312 1 96.12 71 GLY A O 1
ATOM 556 N N . ALA A 1 72 ? -6.293 -33.188 -26.281 1 97.62 72 ALA A N 1
ATOM 557 C CA . ALA A 1 72 ? -5.547 -31.969 -26.016 1 97.62 72 ALA A CA 1
ATOM 558 C C . ALA A 1 72 ? -4.051 -32.25 -25.922 1 97.62 72 ALA A C 1
ATOM 560 O O . ALA A 1 72 ? -3.641 -33.281 -25.359 1 97.62 72 ALA A O 1
ATOM 561 N N . ASP A 1 73 ? -3.234 -31.281 -26.453 1 97.38 73 ASP A N 1
ATOM 562 C CA . ASP A 1 73 ? -1.781 -31.344 -26.328 1 97.38 73 ASP A CA 1
ATOM 563 C C . ASP A 1 73 ? -1.318 -30.781 -25 1 97.38 73 ASP A C 1
ATOM 565 O O . ASP A 1 73 ? -0.286 -31.188 -24.453 1 97.38 73 ASP A O 1
ATOM 569 N N . LEU A 1 74 ? -2.023 -29.797 -24.578 1 98.5 74 LEU A N 1
ATOM 570 C CA . LEU A 1 74 ? -1.753 -29.094 -23.328 1 98.5 74 LEU A CA 1
ATOM 571 C C . LEU A 1 74 ? -3.025 -28.938 -22.516 1 98.5 74 LEU A C 1
ATOM 573 O O . LEU A 1 74 ? -4.066 -28.531 -23.031 1 98.5 74 LEU A O 1
ATOM 577 N N . VAL A 1 75 ? -2.977 -29.344 -21.266 1 98.75 75 VAL A N 1
ATOM 578 C CA . VAL A 1 75 ? -4.066 -29.109 -20.328 1 98.75 75 VAL A CA 1
ATOM 579 C C . VAL A 1 75 ? -3.617 -28.141 -19.25 1 98.75 75 VAL A C 1
ATOM 581 O O . VAL A 1 75 ? -2.582 -28.328 -18.609 1 98.75 75 VAL A O 1
ATOM 584 N N . VAL A 1 76 ? -4.359 -27.062 -19.047 1 98.81 76 VAL A N 1
ATOM 585 C CA . VAL A 1 76 ? -4.047 -26.031 -18.062 1 98.81 76 VAL A CA 1
ATOM 586 C C . VAL A 1 76 ? -5.09 -26.062 -16.938 1 98.81 76 VAL A C 1
ATOM 588 O O . VAL A 1 76 ? -6.27 -25.797 -17.188 1 98.81 76 VAL A O 1
ATOM 591 N N . LEU A 1 77 ? -4.676 -26.375 -15.773 1 98.62 77 LEU A N 1
ATOM 592 C CA . LEU A 1 77 ? -5.543 -26.297 -14.602 1 98.62 77 LEU A CA 1
ATOM 593 C C . LEU A 1 77 ? -5.645 -24.859 -14.102 1 98.62 77 LEU A C 1
ATOM 595 O O . LEU A 1 77 ? -4.691 -24.328 -13.523 1 98.62 77 LEU A O 1
ATOM 599 N N . ALA A 1 78 ? -6.789 -24.266 -14.297 1 97.69 78 ALA A N 1
ATOM 600 C CA . ALA A 1 78 ? -7.008 -22.859 -13.914 1 97.69 78 ALA A CA 1
ATOM 601 C C . ALA A 1 78 ? -8.117 -22.75 -12.875 1 97.69 78 ALA A C 1
ATOM 603 O O . ALA A 1 78 ? -8.953 -21.844 -12.945 1 97.69 78 ALA A O 1
ATOM 604 N N . THR A 1 79 ? -8.195 -23.719 -11.969 1 95.75 79 THR A N 1
ATOM 605 C CA . THR A 1 79 ? -9.102 -23.75 -10.828 1 95.75 79 THR A CA 1
ATOM 606 C C . THR A 1 79 ? -8.344 -23.531 -9.523 1 95.75 79 THR A C 1
ATOM 608 O O . THR A 1 79 ? -7.109 -23.547 -9.508 1 95.75 79 THR A O 1
ATOM 611 N N . PRO A 1 80 ? -9.062 -23.266 -8.445 1 92.56 80 PRO A N 1
ATOM 612 C CA . PRO A 1 80 ? -8.359 -23.234 -7.16 1 92.56 80 PRO A CA 1
ATOM 613 C C . PRO A 1 80 ? -7.562 -24.5 -6.895 1 92.56 80 PRO A C 1
ATOM 615 O O . PRO A 1 80 ? -7.996 -25.594 -7.27 1 92.56 80 PRO A O 1
ATOM 618 N N . VAL A 1 81 ? -6.461 -24.344 -6.25 1 93.94 81 VAL A N 1
ATOM 619 C CA . VAL A 1 81 ? -5.496 -25.422 -6.039 1 93.94 81 VAL A CA 1
ATOM 620 C C . VAL A 1 81 ? -6.172 -26.594 -5.316 1 93.94 81 VAL A C 1
ATOM 622 O O . VAL A 1 81 ? -5.918 -27.75 -5.629 1 93.94 81 VAL A O 1
ATOM 625 N N . GLY A 1 82 ? -7.086 -26.297 -4.445 1 91.38 82 GLY A N 1
ATOM 626 C CA . GLY A 1 82 ? -7.727 -27.312 -3.633 1 91.38 82 GLY A CA 1
ATOM 627 C C . GLY A 1 82 ? -8.578 -28.266 -4.441 1 91.38 82 GLY A C 1
ATOM 628 O O . GLY A 1 82 ? -8.82 -29.406 -4.02 1 91.38 82 GLY A O 1
ATOM 629 N N . VAL A 1 83 ? -8.953 -27.906 -5.605 1 93.69 83 VAL A N 1
ATOM 630 C CA . VAL A 1 83 ? -9.867 -28.719 -6.398 1 93.69 83 VAL A CA 1
ATOM 631 C C . VAL A 1 83 ? -9.086 -29.484 -7.469 1 93.69 83 VAL A C 1
ATOM 633 O O . VAL A 1 83 ? -9.609 -30.406 -8.086 1 93.69 83 VAL A O 1
ATOM 636 N N . MET A 1 84 ? -7.832 -29.156 -7.641 1 96.81 84 MET A N 1
ATOM 637 C CA . MET A 1 84 ? -7.039 -29.688 -8.75 1 96.81 84 MET A CA 1
ATOM 638 C C . MET A 1 84 ? -6.867 -31.188 -8.633 1 96.81 84 MET A C 1
ATOM 640 O O . MET A 1 84 ? -6.969 -31.906 -9.633 1 96.81 84 MET A O 1
ATOM 644 N N . PRO A 1 85 ? -6.695 -31.688 -7.398 1 95.88 85 PRO A N 1
ATOM 645 C CA . PRO A 1 85 ? -6.504 -33.125 -7.301 1 95.88 85 PRO A CA 1
ATOM 646 C C . PRO A 1 85 ? -7.695 -33.938 -7.824 1 95.88 85 PRO A C 1
ATOM 648 O O . PRO A 1 85 ? -7.52 -34.906 -8.539 1 95.88 85 PRO A O 1
ATOM 651 N N . ARG A 1 86 ? -8.844 -33.469 -7.523 1 95.56 86 ARG A N 1
ATOM 652 C CA . ARG A 1 86 ? -10.047 -34.156 -7.992 1 95.56 86 ARG A CA 1
ATOM 653 C C . ARG A 1 86 ? -10.172 -34.062 -9.508 1 95.56 86 ARG A C 1
ATOM 655 O O . ARG A 1 86 ? -10.523 -35.031 -10.172 1 95.56 86 ARG A O 1
ATOM 662 N N . LEU A 1 87 ? -9.914 -32.938 -10.047 1 96.81 87 LEU A N 1
ATOM 663 C CA . LEU A 1 87 ? -9.984 -32.75 -11.492 1 96.81 87 LEU A CA 1
ATOM 664 C C . LEU A 1 87 ? -9.008 -33.688 -12.211 1 96.81 87 LEU A C 1
ATOM 666 O O . LEU A 1 87 ? -9.352 -34.281 -13.227 1 96.81 87 LEU A O 1
ATOM 670 N N . VAL A 1 88 ? -7.824 -33.781 -11.648 1 97.44 88 VAL A N 1
ATOM 671 C CA . VAL A 1 88 ? -6.777 -34.594 -12.242 1 97.44 88 VAL A CA 1
ATOM 672 C C . VAL A 1 88 ? -7.195 -36.062 -12.211 1 97.44 88 VAL A C 1
ATOM 674 O O . VAL A 1 88 ? -7.039 -36.781 -13.203 1 97.44 88 VAL A O 1
ATOM 677 N N . SER A 1 89 ? -7.746 -36.469 -11.125 1 95.69 89 SER A N 1
ATOM 678 C CA . SER A 1 89 ? -8.234 -37.844 -11.031 1 95.69 89 SER A CA 1
ATOM 679 C C . SER A 1 89 ? -9.297 -38.125 -12.086 1 95.69 89 SER A C 1
ATOM 681 O O . SER A 1 89 ? -9.289 -39.188 -12.711 1 95.69 89 SER A O 1
ATOM 683 N N . ASP A 1 90 ? -10.133 -37.188 -12.297 1 96 90 ASP A N 1
ATOM 684 C CA . ASP A 1 90 ? -11.234 -37.344 -13.234 1 96 90 ASP A CA 1
ATOM 685 C C . ASP A 1 90 ? -10.734 -37.344 -14.68 1 96 90 ASP A C 1
ATOM 687 O O . ASP A 1 90 ? -11.32 -38.031 -15.531 1 96 90 ASP A O 1
ATOM 691 N N . MET A 1 91 ? -9.688 -36.688 -14.945 1 96.88 91 MET A N 1
ATOM 692 C CA . MET A 1 91 ? -9.328 -36.5 -16.344 1 96.88 91 MET A CA 1
ATOM 693 C C . MET A 1 91 ? -8.281 -37.531 -16.781 1 96.88 91 MET A C 1
ATOM 695 O O . MET A 1 91 ? -8.023 -37.688 -17.969 1 96.88 91 MET A O 1
ATOM 699 N N . LEU A 1 92 ? -7.699 -38.219 -15.906 1 97.06 92 LEU A N 1
ATOM 700 C CA . LEU A 1 92 ? -6.566 -39.094 -16.172 1 97.06 92 LEU A CA 1
ATOM 701 C C . LEU A 1 92 ? -6.891 -40.06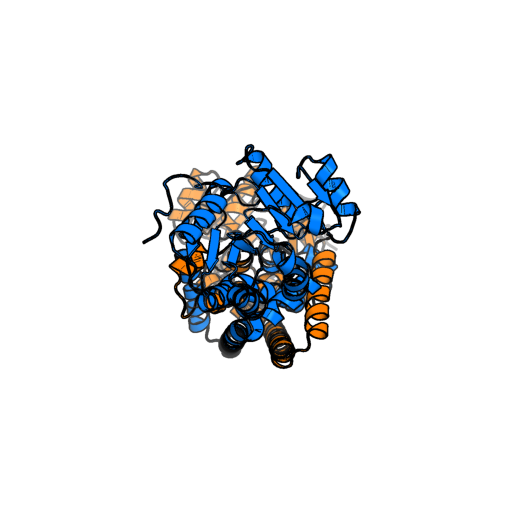2 -17.297 1 97.06 92 LEU A C 1
ATOM 703 O O . LEU A 1 92 ? -6.125 -40.188 -18.266 1 97.06 92 LEU A O 1
ATOM 707 N N . PRO A 1 93 ? -8.102 -40.688 -17.297 1 96.56 93 PRO A N 1
ATOM 708 C CA . PRO A 1 93 ? -8.406 -41.656 -18.344 1 96.56 93 PRO A CA 1
ATOM 709 C C . PRO A 1 93 ? -8.609 -41.031 -19.703 1 96.56 93 PRO A C 1
ATOM 711 O O . PRO A 1 93 ? -8.648 -41.719 -20.719 1 96.56 93 PRO A O 1
ATOM 714 N N . LEU A 1 94 ? -8.758 -39.781 -19.719 1 98 94 LEU A N 1
ATOM 715 C CA . LEU A 1 94 ? -9.102 -39.062 -20.938 1 98 94 LEU A CA 1
ATOM 716 C C . LEU A 1 94 ? -7.852 -38.531 -21.625 1 98 94 LEU A C 1
ATOM 718 O O . LEU A 1 94 ? -7.906 -38.094 -22.781 1 98 94 LEU A O 1
ATOM 722 N N . LEU A 1 95 ? -6.684 -38.531 -20.969 1 97.69 95 LEU A N 1
ATOM 723 C CA . LEU A 1 95 ? -5.473 -37.875 -21.453 1 97.69 95 LEU A CA 1
ATOM 724 C C . LEU A 1 95 ? -4.797 -38.719 -22.531 1 97.69 95 LEU A C 1
ATOM 726 O O . LEU A 1 95 ? -4.668 -39.938 -22.391 1 97.69 95 LEU A O 1
ATOM 730 N N . LYS A 1 96 ? -4.387 -38.125 -23.656 1 95.75 96 LYS A N 1
ATOM 731 C CA . LYS A 1 96 ? -3.639 -38.844 -24.688 1 95.75 96 LYS A CA 1
ATOM 732 C C . LYS A 1 96 ? -2.168 -39 -24.297 1 95.75 96 LYS A C 1
ATOM 734 O O . LYS A 1 96 ? -1.651 -38.188 -23.516 1 95.75 96 LYS A O 1
ATOM 739 N N . PRO A 1 97 ? -1.538 -39.938 -24.859 1 94.75 97 PRO A N 1
ATOM 740 C CA . PRO A 1 97 ? -0.094 -40.031 -24.641 1 94.75 97 PRO A CA 1
ATOM 741 C C . PRO A 1 97 ? 0.661 -38.812 -25.094 1 94.75 97 PRO A C 1
ATOM 743 O O . PRO A 1 97 ? 0.344 -38.219 -26.141 1 94.75 97 PRO A O 1
ATOM 746 N N . GLY A 1 98 ? 1.531 -38.344 -24.25 1 94.88 98 GLY A N 1
ATOM 747 C CA . GLY A 1 98 ? 2.381 -37.25 -24.641 1 94.88 98 GLY A CA 1
ATOM 748 C C . GLY A 1 98 ? 1.814 -35.875 -24.234 1 94.88 98 GLY A C 1
ATOM 749 O O . GLY A 1 98 ? 2.465 -34.844 -24.406 1 94.88 98 GLY A O 1
ATOM 750 N N . VAL A 1 99 ? 0.649 -35.875 -23.609 1 97.25 99 VAL A N 1
ATOM 751 C CA . VAL A 1 99 ? 0.033 -34.656 -23.172 1 97.25 99 VAL A CA 1
ATOM 752 C C . VAL A 1 99 ? 0.892 -34 -22.078 1 97.25 99 VAL A C 1
ATOM 754 O O . VAL A 1 99 ? 1.527 -34.688 -21.297 1 97.25 99 VAL A O 1
ATOM 757 N N . LEU A 1 100 ? 0.955 -32.656 -22.094 1 98.19 100 LEU A N 1
ATOM 758 C CA . LEU A 1 100 ? 1.518 -31.922 -20.969 1 98.19 100 LEU A CA 1
ATOM 759 C C . LEU A 1 100 ? 0.413 -31.297 -20.125 1 98.19 100 LEU A C 1
ATOM 761 O O . LEU A 1 100 ? -0.539 -30.719 -20.672 1 98.19 100 LEU A O 1
ATOM 765 N N . VAL A 1 101 ? 0.494 -31.469 -18.812 1 98.62 101 VAL A N 1
ATOM 766 C CA . VAL A 1 101 ? -0.402 -30.781 -17.875 1 98.62 101 VAL A CA 1
ATOM 767 C C . VAL A 1 101 ? 0.356 -29.688 -17.141 1 98.62 101 VAL A C 1
ATOM 769 O O . VAL A 1 101 ? 1.502 -29.875 -16.734 1 98.62 101 VAL A O 1
ATOM 772 N N . THR A 1 102 ? -0.224 -28.516 -17.062 1 98.69 102 THR A N 1
ATOM 773 C CA . THR A 1 102 ? 0.299 -27.406 -16.266 1 98.69 102 THR A CA 1
ATOM 774 C C . THR A 1 102 ? -0.813 -26.75 -15.461 1 98.69 102 THR A C 1
ATOM 776 O O . THR A 1 102 ? -1.945 -27.234 -15.438 1 98.69 102 THR A O 1
ATOM 779 N N . ASP A 1 103 ? -0.517 -25.797 -14.617 1 98.56 103 ASP A N 1
ATOM 780 C CA . ASP A 1 103 ? -1.494 -25.047 -13.836 1 98.56 103 ASP A CA 1
ATOM 781 C C . ASP A 1 103 ? -1.137 -23.562 -13.797 1 98.56 103 ASP A C 1
ATOM 783 O O . ASP A 1 103 ? -0.154 -23.141 -14.406 1 98.56 103 ASP A O 1
ATOM 787 N N . VAL A 1 104 ? -2.041 -22.812 -13.172 1 97.62 104 VAL A N 1
ATOM 788 C CA . VAL A 1 104 ? -1.75 -21.391 -12.992 1 97.62 104 VAL A CA 1
ATOM 789 C C . VAL A 1 104 ? -1.907 -21.016 -11.516 1 97.62 104 VAL A C 1
ATOM 791 O O . VAL A 1 104 ? -2.172 -19.859 -11.188 1 97.62 104 VAL A O 1
ATOM 794 N N . GLY A 1 105 ? -1.8 -21.984 -10.641 1 95.75 105 GLY A N 1
ATOM 795 C CA . GLY A 1 105 ? -2.041 -21.781 -9.219 1 95.75 105 GLY A CA 1
ATOM 796 C C . GLY A 1 105 ? -1.042 -20.844 -8.57 1 95.75 105 GLY A C 1
ATOM 797 O O . GLY A 1 105 ? 0.094 -20.719 -9.031 1 95.75 105 GLY A O 1
ATOM 798 N N . SER A 1 106 ? -1.43 -20.312 -7.406 1 95.88 106 SER A N 1
ATOM 799 C CA . SER A 1 106 ? -0.641 -19.312 -6.707 1 95.88 106 SER A CA 1
ATOM 800 C C . SER A 1 106 ? 0.356 -19.953 -5.75 1 95.88 106 SER A C 1
ATOM 802 O O . SER A 1 106 ? 1.187 -19.266 -5.156 1 95.88 106 SER A O 1
ATOM 804 N N . VAL A 1 107 ? 0.302 -21.203 -5.57 1 97.81 107 VAL A N 1
ATOM 805 C CA . VAL A 1 107 ? 1.224 -22 -4.766 1 97.81 107 VAL A CA 1
ATOM 806 C C . VAL A 1 107 ? 1.658 -23.234 -5.551 1 97.81 107 VAL A C 1
ATOM 808 O O . VAL A 1 107 ? 0.864 -23.828 -6.289 1 97.81 107 VAL A O 1
ATOM 811 N N . LYS A 1 108 ? 2.896 -23.594 -5.406 1 98.44 108 LYS A N 1
ATOM 812 C CA . LYS A 1 108 ? 3.393 -24.656 -6.289 1 98.44 108 LYS A CA 1
ATOM 813 C C . LYS A 1 108 ? 3.719 -25.922 -5.504 1 98.44 108 LYS A C 1
ATOM 815 O O . LYS A 1 108 ? 3.586 -27.031 -6.023 1 98.44 108 LYS A O 1
ATOM 820 N N . GLY A 1 109 ? 4.215 -25.75 -4.262 1 97.81 109 GLY A N 1
ATOM 821 C CA . GLY A 1 109 ? 4.578 -26.922 -3.484 1 97.81 109 GLY A CA 1
ATOM 822 C C . GLY A 1 109 ? 3.441 -27.922 -3.34 1 97.81 109 GLY A C 1
ATOM 823 O O . GLY A 1 109 ? 3.602 -29.109 -3.648 1 97.81 109 GLY A O 1
ATOM 824 N N . CYS A 1 110 ? 2.318 -27.484 -2.881 1 96.19 110 CYS A N 1
ATOM 825 C CA . CYS A 1 110 ? 1.18 -28.375 -2.666 1 96.19 110 CYS A CA 1
ATOM 826 C C . CYS A 1 110 ? 0.663 -28.922 -3.988 1 96.19 110 CYS A C 1
ATOM 828 O O . CYS A 1 110 ? 0.185 -30.062 -4.047 1 96.19 110 CYS A O 1
ATOM 830 N N . VAL A 1 111 ? 0.744 -28.172 -5.07 1 97.5 111 VAL A N 1
ATOM 831 C CA . VAL A 1 111 ? 0.295 -28.625 -6.387 1 97.5 111 VAL A CA 1
ATOM 832 C C . VAL A 1 111 ? 1.181 -29.766 -6.871 1 97.5 111 VAL A C 1
ATOM 834 O O . VAL A 1 111 ? 0.679 -30.797 -7.348 1 97.5 111 VAL A O 1
ATOM 837 N N . HIS A 1 112 ? 2.506 -29.578 -6.773 1 97.94 112 HIS A N 1
ATOM 838 C CA . HIS A 1 112 ? 3.412 -30.641 -7.176 1 97.94 112 HIS A CA 1
ATOM 839 C C . HIS A 1 112 ? 3.188 -31.906 -6.336 1 97.94 112 HIS A C 1
ATOM 841 O O . HIS A 1 112 ? 3.285 -33.031 -6.848 1 97.94 112 HIS A O 1
ATOM 847 N N . GLN A 1 113 ? 2.852 -31.703 -5.102 1 96 113 GLN A N 1
ATOM 848 C CA . GLN A 1 113 ? 2.625 -32.844 -4.215 1 96 113 GLN A CA 1
ATOM 849 C C . GLN A 1 113 ? 1.324 -33.562 -4.562 1 96 113 GLN A C 1
ATOM 851 O O . GLN A 1 113 ? 1.291 -34.781 -4.645 1 96 113 GLN A O 1
ATOM 856 N N . ALA A 1 114 ? 0.303 -32.812 -4.785 1 94 114 ALA A N 1
ATOM 857 C CA . ALA A 1 114 ? -1.031 -33.375 -4.922 1 94 114 ALA A CA 1
ATOM 858 C C . ALA A 1 114 ? -1.32 -33.75 -6.375 1 94 114 ALA A C 1
ATOM 860 O O . ALA A 1 114 ? -2.027 -34.719 -6.645 1 94 114 ALA A O 1
ATOM 861 N N . VAL A 1 115 ? -0.817 -32.969 -7.293 1 96.06 115 VAL A N 1
ATOM 862 C CA . VAL A 1 115 ? -1.114 -33.125 -8.711 1 96.06 115 VAL A CA 1
ATOM 863 C C . VAL A 1 115 ? 0.077 -33.75 -9.43 1 96.06 115 VAL A C 1
ATOM 865 O O . VAL A 1 115 ? -0.076 -34.75 -10.141 1 96.06 115 VAL A O 1
ATOM 868 N N . GLY A 1 116 ? 1.246 -33.219 -9.219 1 95.44 116 GLY A N 1
ATOM 869 C CA . GLY A 1 116 ? 2.451 -33.688 -9.898 1 95.44 116 GLY A CA 1
ATOM 870 C C . GLY A 1 116 ? 2.758 -35.156 -9.648 1 95.44 116 GLY A C 1
ATOM 871 O O . GLY A 1 116 ? 3.059 -35.875 -10.586 1 95.44 116 GLY A O 1
ATOM 872 N N . SER A 1 117 ? 2.619 -35.531 -8.43 1 91.88 117 SER A N 1
ATOM 873 C CA . SER A 1 117 ? 2.939 -36.906 -8.055 1 91.88 117 SER A CA 1
ATOM 874 C C . SER A 1 117 ? 1.992 -37.906 -8.727 1 91.88 117 SER A C 1
ATOM 876 O O . SER A 1 117 ? 2.42 -38.969 -9.188 1 91.88 117 SER A O 1
ATOM 878 N N . VAL A 1 118 ? 0.756 -37.594 -8.789 1 94.94 118 VAL A N 1
ATOM 879 C CA . VAL A 1 118 ? -0.262 -38.469 -9.391 1 94.94 118 VAL A CA 1
ATOM 880 C C . VAL A 1 118 ? -0.023 -38.562 -10.898 1 94.94 118 VAL A C 1
ATOM 882 O O . VAL A 1 118 ? -0.075 -39.656 -11.461 1 94.94 118 VAL A O 1
ATOM 885 N N . LEU A 1 119 ? 0.263 -37.5 -11.516 1 97.5 119 LEU A N 1
ATOM 886 C CA . LEU A 1 119 ? 0.49 -37.469 -12.961 1 97.5 119 LEU A CA 1
ATOM 887 C C . LEU A 1 119 ? 1.769 -38.219 -13.32 1 97.5 119 LEU A C 1
ATOM 889 O O . LEU A 1 119 ? 1.8 -38.969 -14.305 1 97.5 119 LEU A O 1
ATOM 893 N N . LYS A 1 120 ? 2.77 -38.031 -12.469 1 95.19 120 LYS A N 1
ATOM 894 C CA . LYS A 1 120 ? 4.027 -38.719 -12.695 1 95.19 120 LYS A CA 1
ATOM 895 C C . LYS A 1 120 ? 3.828 -40.25 -12.648 1 95.19 120 LYS A C 1
ATOM 897 O O . LYS A 1 120 ? 4.348 -40.969 -13.5 1 95.19 120 LYS A O 1
ATOM 902 N N . LYS A 1 121 ? 3.092 -40.688 -11.695 1 94.62 121 LYS A N 1
ATOM 903 C CA . LYS A 1 121 ? 2.809 -42.094 -11.555 1 94.62 121 LYS A CA 1
ATOM 904 C C . LYS A 1 121 ? 2.059 -42.625 -12.773 1 94.62 121 LYS A C 1
ATOM 906 O O . LYS A 1 121 ? 2.234 -43.781 -13.156 1 94.62 121 LYS A O 1
ATOM 911 N N . ALA A 1 122 ? 1.287 -41.812 -13.375 1 96.44 122 ALA A N 1
ATOM 912 C CA . ALA A 1 122 ? 0.494 -42.219 -14.539 1 96.44 122 ALA A CA 1
ATOM 913 C C . ALA A 1 122 ? 1.286 -42.031 -15.828 1 96.44 122 ALA A C 1
ATOM 915 O O . ALA A 1 122 ? 0.766 -42.25 -16.922 1 96.44 122 ALA A O 1
ATOM 916 N N . GLY A 1 123 ? 2.525 -41.531 -15.719 1 96.25 123 GLY A N 1
ATOM 917 C CA . GLY A 1 123 ? 3.367 -41.312 -16.891 1 96.25 123 GLY A CA 1
ATOM 918 C C . GLY A 1 123 ? 3.023 -40.062 -17.656 1 96.25 123 GLY A C 1
ATOM 919 O O . GLY A 1 123 ? 3.277 -39.969 -18.859 1 96.25 123 GLY A O 1
ATOM 920 N N . VAL A 1 124 ? 2.369 -39.156 -17.062 1 97.81 124 VAL A N 1
ATOM 921 C CA . VAL A 1 124 ? 1.968 -37.906 -17.688 1 97.81 124 VAL A CA 1
ATOM 922 C C . VAL A 1 124 ? 2.893 -36.781 -17.219 1 97.81 124 VAL A C 1
ATOM 924 O O . VAL A 1 124 ? 3.174 -36.656 -16.031 1 97.81 124 VAL A O 1
ATOM 927 N N . ALA A 1 125 ? 3.404 -35.969 -18.156 1 97.88 125 ALA A N 1
ATOM 928 C CA . ALA A 1 125 ? 4.293 -34.875 -17.828 1 97.88 125 ALA A CA 1
ATOM 929 C C . ALA A 1 125 ? 3.529 -33.719 -17.156 1 97.88 125 ALA A C 1
ATOM 931 O O . ALA A 1 125 ? 2.445 -33.344 -17.609 1 97.88 125 ALA A O 1
ATOM 932 N N . PHE A 1 126 ? 4.129 -33.25 -16.031 1 98.62 126 PHE A N 1
ATOM 933 C CA . PHE A 1 126 ? 3.568 -32.094 -15.328 1 98.62 126 PHE A CA 1
ATOM 934 C C . PHE A 1 126 ? 4.641 -31.047 -15.078 1 98.62 126 PHE A C 1
ATOM 936 O O . PHE A 1 126 ? 5.719 -31.359 -14.57 1 98.62 126 PHE A O 1
ATOM 943 N N . ILE A 1 127 ? 4.379 -29.781 -15.477 1 98.69 127 ILE A N 1
ATOM 944 C CA . ILE A 1 127 ? 5.184 -28.609 -15.156 1 98.69 127 ILE A CA 1
ATOM 945 C C . ILE A 1 127 ? 4.289 -27.516 -14.586 1 98.69 127 ILE A C 1
ATOM 947 O O . ILE A 1 127 ? 3.266 -27.156 -15.18 1 98.69 127 ILE A O 1
ATOM 951 N N . GLY A 1 128 ? 4.633 -27.016 -13.375 1 98.75 128 GLY A N 1
ATOM 952 C CA . GLY A 1 128 ? 3.865 -25.922 -12.797 1 98.75 128 GLY A CA 1
ATOM 953 C C . GLY A 1 128 ? 4.117 -24.594 -13.469 1 98.75 128 GLY A C 1
ATOM 954 O O . GLY A 1 128 ? 5.227 -24.328 -13.938 1 98.75 128 GLY A O 1
ATOM 955 N N . SER A 1 129 ? 3.088 -23.797 -13.508 1 98.69 129 SER A N 1
ATOM 956 C CA . SER A 1 129 ? 3.195 -22.422 -13.961 1 98.69 129 SER A CA 1
ATOM 957 C C . SER A 1 129 ? 2.463 -21.469 -13.023 1 98.69 129 SER A C 1
ATOM 959 O O . SER A 1 129 ? 1.438 -21.828 -12.438 1 98.69 129 SER A O 1
ATOM 961 N N . HIS A 1 130 ? 3.023 -20.328 -12.852 1 98.12 130 HIS A N 1
ATOM 962 C CA . HIS A 1 130 ? 2.381 -19.25 -12.109 1 98.12 130 HIS A CA 1
ATOM 963 C C . HIS A 1 130 ? 2.58 -17.906 -12.805 1 98.12 130 HIS A C 1
ATOM 965 O O . HIS A 1 130 ? 3.539 -17.188 -12.508 1 98.12 130 HIS A O 1
ATOM 971 N N . PRO A 1 131 ? 1.644 -17.609 -13.742 1 97 131 PRO A N 1
ATOM 972 C CA . PRO A 1 131 ? 1.694 -16.234 -14.25 1 97 131 PRO A CA 1
ATOM 973 C C . PRO A 1 131 ? 1.344 -15.195 -13.18 1 97 131 PRO A C 1
ATOM 975 O O . PRO A 1 131 ? 0.226 -15.203 -12.656 1 97 131 PRO A O 1
ATOM 978 N N . MET A 1 132 ? 2.322 -14.406 -12.859 1 93.62 132 MET A N 1
ATOM 979 C CA . MET A 1 132 ? 2.166 -13.375 -11.836 1 93.62 132 MET A CA 1
ATOM 980 C C . MET A 1 132 ? 1.322 -12.219 -12.352 1 93.62 132 MET A C 1
ATOM 982 O O . MET A 1 132 ? 1.809 -11.094 -12.453 1 93.62 132 MET A O 1
ATOM 986 N N . ALA A 1 133 ? 0.193 -12.641 -12.672 1 86.5 133 ALA A N 1
ATOM 987 C CA . ALA A 1 133 ? -0.787 -11.711 -13.219 1 86.5 133 ALA A CA 1
ATOM 988 C C . ALA A 1 133 ? -2.121 -11.82 -12.484 1 86.5 133 ALA A C 1
ATOM 990 O O . ALA A 1 133 ? -2.391 -12.828 -11.82 1 86.5 133 ALA A O 1
ATOM 991 N N . GLY A 1 134 ? -2.801 -10.867 -12.266 1 77.44 134 GLY A N 1
ATOM 992 C CA . GLY A 1 134 ? -4.102 -10.891 -11.609 1 77.44 134 GLY A CA 1
ATOM 993 C C . GLY A 1 134 ? -4.621 -9.508 -11.266 1 77.44 134 GLY A C 1
ATOM 994 O O . GLY A 1 134 ? -3.928 -8.508 -11.477 1 77.44 134 GLY A O 1
ATOM 995 N N . SER A 1 135 ? -5.871 -9.586 -10.977 1 73.31 135 SER A N 1
ATOM 996 C CA . SER A 1 135 ? -6.574 -8.359 -10.617 1 73.31 135 SER A CA 1
ATOM 997 C C . SER A 1 135 ? -7.527 -8.594 -9.445 1 73.31 135 SER A C 1
ATOM 999 O O . SER A 1 135 ? -7.758 -9.742 -9.047 1 73.31 135 SER A O 1
ATOM 1001 N N . GLU A 1 136 ? -7.91 -7.691 -8.836 1 75.94 136 GLU A N 1
ATOM 1002 C CA . GLU A 1 136 ? -8.906 -7.773 -7.77 1 75.94 136 GLU A CA 1
ATOM 1003 C C . GLU A 1 136 ? -10.25 -8.25 -8.305 1 75.94 136 GLU A C 1
ATOM 1005 O O . GLU A 1 136 ? -11.133 -8.648 -7.535 1 75.94 136 GLU A O 1
ATOM 1010 N N . LYS A 1 137 ? -10.359 -8.289 -9.578 1 79.81 137 LYS A N 1
ATOM 1011 C CA . LYS A 1 137 ? -11.609 -8.727 -10.195 1 79.81 137 LYS A CA 1
ATOM 1012 C C . LYS A 1 137 ? -11.625 -10.242 -10.391 1 79.81 137 LYS A C 1
ATOM 1014 O O . LYS A 1 137 ? -10.57 -10.875 -10.469 1 79.81 137 LYS A O 1
ATOM 1019 N N . GLN A 1 138 ? -12.828 -10.836 -10.352 1 85.75 138 GLN A N 1
ATOM 1020 C CA . GLN A 1 138 ? -12.977 -12.281 -10.5 1 85.75 138 GLN A CA 1
ATOM 1021 C C . GLN A 1 138 ? -13.992 -12.617 -11.586 1 85.75 138 GLN A C 1
ATOM 1023 O O . GLN A 1 138 ? -14.898 -11.828 -11.859 1 85.75 138 GLN A O 1
ATOM 1028 N N . GLY A 1 139 ? -13.719 -13.758 -12.164 1 89.5 139 GLY A N 1
ATOM 1029 C CA . GLY A 1 139 ? -14.734 -14.273 -13.07 1 89.5 139 GLY A CA 1
ATOM 1030 C C . GLY A 1 139 ? -14.367 -14.102 -14.531 1 89.5 139 GLY A C 1
ATOM 1031 O O . GLY A 1 139 ? -13.555 -13.242 -14.875 1 89.5 139 GLY A O 1
ATOM 1032 N N . MET A 1 140 ? -15.086 -14.852 -15.32 1 92.38 140 MET A N 1
ATOM 1033 C CA . MET A 1 140 ? -14.883 -14.891 -16.766 1 92.38 140 MET A CA 1
ATOM 1034 C C . MET A 1 140 ? -15.195 -13.531 -17.391 1 92.38 140 MET A C 1
ATOM 1036 O O . MET A 1 140 ? -14.555 -13.133 -18.359 1 92.38 140 MET A O 1
ATOM 1040 N N . GLU A 1 141 ? -16.109 -12.867 -16.781 1 91.75 141 GLU A N 1
ATOM 1041 C CA . GLU A 1 141 ? -16.594 -11.609 -17.344 1 91.75 141 GLU A CA 1
ATOM 1042 C C . GLU A 1 141 ? -15.531 -10.523 -17.281 1 91.75 141 GLU A C 1
ATOM 1044 O O . GLU A 1 141 ? -15.617 -9.516 -17.984 1 91.75 141 GLU A O 1
ATOM 1049 N N . HIS A 1 142 ? -14.539 -10.703 -16.469 1 92.25 142 HIS A N 1
ATOM 1050 C CA . HIS A 1 142 ? -13.477 -9.719 -16.328 1 92.25 142 HIS A CA 1
ATOM 1051 C C . HIS A 1 142 ? -12.195 -10.18 -17.016 1 92.25 142 HIS A C 1
ATOM 1053 O O . HIS A 1 142 ? -11.156 -9.531 -16.906 1 92.25 142 HIS A O 1
ATOM 1059 N N . ALA A 1 143 ? -12.289 -11.266 -17.734 1 94.5 143 ALA A N 1
ATOM 1060 C CA . ALA A 1 143 ? -11.125 -11.805 -18.438 1 94.5 143 ALA A CA 1
ATOM 1061 C C . ALA A 1 143 ? -10.656 -10.852 -19.531 1 94.5 143 ALA A C 1
ATOM 1063 O O . ALA A 1 143 ? -11.461 -10.141 -20.125 1 94.5 143 ALA A O 1
ATOM 1064 N N . SER A 1 144 ? -9.352 -10.852 -19.766 1 94.56 144 SER A N 1
ATOM 1065 C CA . SER A 1 144 ? -8.742 -10.023 -20.797 1 94.56 144 SER A CA 1
ATOM 1066 C C . SER A 1 144 ? -7.602 -10.758 -21.484 1 94.56 144 SER A C 1
ATOM 1068 O O . SER A 1 144 ? -6.758 -11.367 -20.828 1 94.56 144 SER A O 1
ATOM 1070 N N . GLY A 1 145 ? -7.559 -10.602 -22.812 1 95.44 145 GLY A N 1
ATOM 1071 C CA . GLY A 1 145 ? -6.496 -11.211 -23.594 1 95.44 145 GLY A CA 1
ATOM 1072 C C . GLY A 1 145 ? -5.141 -10.578 -23.344 1 95.44 145 GLY A C 1
ATOM 1073 O O . GLY A 1 145 ? -4.109 -11.125 -23.75 1 95.44 145 GLY A O 1
ATOM 1074 N N . ASP A 1 146 ? -5.117 -9.422 -22.672 1 95.69 146 ASP A N 1
ATOM 1075 C CA . ASP A 1 146 ? -3.873 -8.695 -22.453 1 95.69 146 ASP A CA 1
ATOM 1076 C C . ASP A 1 146 ? -3.395 -8.844 -21 1 95.69 146 ASP A C 1
ATOM 1078 O O . ASP A 1 146 ? -2.402 -8.227 -20.609 1 95.69 146 ASP A O 1
ATOM 1082 N N . LEU A 1 147 ? -4.012 -9.688 -20.234 1 95.06 147 LEU A N 1
ATOM 1083 C CA . LEU A 1 147 ? -3.75 -9.789 -18.812 1 95.06 147 LEU A CA 1
ATOM 1084 C C . LEU A 1 147 ? -2.305 -10.195 -18.547 1 95.06 147 LEU A C 1
ATOM 1086 O O . LEU A 1 147 ? -1.703 -9.766 -17.562 1 95.06 147 LEU A O 1
ATOM 1090 N N . PHE A 1 148 ? -1.74 -11.008 -19.422 1 96.31 148 PHE A N 1
ATOM 1091 C CA . PHE A 1 148 ? -0.452 -11.633 -19.141 1 96.31 148 PHE A CA 1
ATOM 1092 C C . PHE A 1 148 ? 0.684 -10.836 -19.766 1 96.31 148 PHE A C 1
ATOM 1094 O O . PHE A 1 148 ? 1.857 -11.156 -19.578 1 96.31 148 PHE A O 1
ATOM 1101 N N . ARG A 1 149 ? 0.287 -9.805 -20.531 1 95.31 149 ARG A N 1
ATOM 1102 C CA . ARG A 1 149 ? 1.306 -9.008 -21.203 1 95.31 149 ARG A CA 1
ATOM 1103 C C . ARG A 1 149 ? 2.314 -8.445 -20.203 1 95.31 149 ARG A C 1
ATOM 1105 O O . ARG A 1 149 ? 1.937 -7.797 -19.234 1 95.31 149 ARG A O 1
ATOM 1112 N N . ASP A 1 150 ? 3.6 -8.805 -20.359 1 93.81 150 ASP A N 1
ATOM 1113 C CA . ASP A 1 150 ? 4.762 -8.305 -19.641 1 93.81 150 ASP A CA 1
ATOM 1114 C C . ASP A 1 150 ? 4.785 -8.836 -18.203 1 93.81 150 ASP A C 1
ATOM 1116 O O . ASP A 1 150 ? 5.559 -8.359 -17.375 1 93.81 150 ASP A O 1
ATOM 1120 N N . ALA A 1 151 ? 3.932 -9.773 -17.953 1 94.44 151 ALA A N 1
ATOM 1121 C CA . ALA A 1 151 ? 3.951 -10.391 -16.625 1 94.44 151 ALA A CA 1
ATOM 1122 C C . ALA A 1 151 ? 5.031 -11.469 -16.547 1 94.44 151 ALA A C 1
ATOM 1124 O O . ALA A 1 151 ? 5.391 -12.07 -17.547 1 94.44 151 ALA A O 1
ATOM 1125 N N . THR A 1 152 ? 5.543 -11.633 -15.383 1 95.88 152 THR A N 1
ATOM 1126 C CA . THR A 1 152 ? 6.438 -12.758 -15.133 1 95.88 152 THR A CA 1
ATOM 1127 C C . THR A 1 152 ? 5.645 -14.047 -14.945 1 95.88 152 THR A C 1
ATOM 1129 O O . THR A 1 152 ? 4.605 -14.055 -14.281 1 95.88 152 THR A O 1
ATOM 1132 N N . CYS A 1 153 ? 6.051 -15.117 -15.578 1 97.75 153 CYS A N 1
ATOM 1133 C CA . CYS A 1 153 ? 5.508 -16.453 -15.344 1 97.75 153 CYS A CA 1
ATOM 1134 C C . CYS A 1 153 ? 6.574 -17.391 -14.781 1 97.75 153 CYS A C 1
ATOM 1136 O O . CYS A 1 153 ? 7.617 -17.594 -15.406 1 97.75 153 CYS A O 1
ATOM 1138 N N . ILE A 1 154 ? 6.348 -17.922 -13.609 1 98.44 154 ILE A N 1
ATOM 1139 C CA . ILE A 1 154 ? 7.309 -18.812 -12.969 1 98.44 154 ILE A CA 1
ATOM 1140 C C . ILE A 1 154 ? 6.984 -20.266 -13.32 1 98.44 154 ILE A C 1
ATOM 1142 O O . ILE A 1 154 ? 5.852 -20.719 -13.133 1 98.44 154 ILE A O 1
ATOM 1146 N N . LEU A 1 155 ? 7.945 -20.938 -13.875 1 98.75 155 LEU A N 1
ATOM 1147 C CA . LEU A 1 155 ? 7.805 -22.344 -14.219 1 98.75 155 LEU A CA 1
ATOM 1148 C C . LEU A 1 155 ? 8.523 -23.219 -13.203 1 98.75 155 LEU A C 1
ATOM 1150 O O . LEU A 1 155 ? 9.672 -22.953 -12.836 1 98.75 155 LEU A O 1
ATOM 1154 N N . THR A 1 156 ? 7.832 -24.203 -12.68 1 98.81 156 THR A N 1
ATOM 1155 C CA . THR A 1 156 ? 8.406 -25.156 -11.742 1 98.81 156 THR A CA 1
ATOM 1156 C C . THR A 1 156 ? 8.359 -26.578 -12.305 1 98.81 156 THR A C 1
ATOM 1158 O O . THR A 1 156 ? 7.289 -27.062 -12.656 1 98.81 156 THR A O 1
ATOM 1161 N N . ASN A 1 157 ? 9.484 -27.203 -12.422 1 98.56 157 ASN A N 1
ATOM 1162 C CA . ASN A 1 157 ? 9.625 -28.531 -13.016 1 98.56 157 ASN A CA 1
ATOM 1163 C C . ASN A 1 157 ? 10.188 -29.531 -12.016 1 98.56 157 ASN A C 1
ATOM 1165 O O . ASN A 1 157 ? 11.18 -30.203 -12.297 1 98.56 157 ASN A O 1
ATOM 1169 N N . ASP A 1 158 ? 9.492 -29.719 -10.906 1 98.06 158 ASP A N 1
ATOM 1170 C CA . ASP A 1 158 ? 9.977 -30.562 -9.812 1 98.06 158 ASP A CA 1
ATOM 1171 C C . ASP A 1 158 ? 9.883 -32.031 -10.172 1 98.06 158 ASP A C 1
ATOM 1173 O O . ASP A 1 158 ? 10.539 -32.875 -9.555 1 98.06 158 ASP A O 1
ATOM 1177 N N . GLU A 1 159 ? 9.109 -32.406 -11.172 1 96.94 159 GLU A N 1
ATOM 1178 C CA . GLU A 1 159 ? 8.992 -33.781 -11.633 1 96.94 159 GLU A CA 1
ATOM 1179 C C . GLU A 1 159 ? 10.086 -34.125 -12.648 1 96.94 159 GLU A C 1
ATOM 1181 O O . GLU A 1 159 ? 10.172 -35.25 -13.125 1 96.94 159 GLU A O 1
ATOM 1186 N N . HIS A 1 160 ? 10.898 -33.156 -12.992 1 96.5 160 HIS A N 1
ATOM 1187 C CA . HIS A 1 160 ? 12.039 -33.344 -13.875 1 96.5 160 HIS A CA 1
ATOM 1188 C C . HIS A 1 160 ? 11.594 -33.781 -15.258 1 96.5 160 HIS A C 1
ATOM 1190 O O . HIS A 1 160 ? 12.141 -34.75 -15.805 1 96.5 160 HIS A O 1
ATOM 1196 N N . VAL A 1 161 ? 10.57 -33.156 -15.766 1 96.94 161 VAL A N 1
ATOM 1197 C CA . VAL A 1 161 ? 10.156 -33.375 -17.156 1 96.94 161 VAL A CA 1
ATOM 1198 C C . VAL A 1 161 ? 11.273 -32.938 -18.094 1 96.94 161 VAL A C 1
ATOM 1200 O O . VAL A 1 161 ? 12.062 -32.031 -17.766 1 96.94 161 VAL A O 1
ATOM 1203 N N . HIS A 1 162 ? 11.398 -33.594 -19.203 1 96.19 162 HIS A N 1
ATOM 1204 C CA . HIS A 1 162 ? 12.469 -33.344 -20.172 1 96.19 162 HIS A CA 1
ATOM 1205 C C . HIS A 1 162 ? 12.516 -31.875 -20.594 1 96.19 162 HIS A C 1
ATOM 1207 O O . HIS A 1 162 ? 11.469 -31.25 -20.781 1 96.19 162 HIS A O 1
ATOM 1213 N N . GLU A 1 163 ? 13.688 -31.391 -20.875 1 97 163 GLU A N 1
ATOM 1214 C CA . GLU A 1 163 ? 13.953 -30 -21.188 1 97 163 GLU A CA 1
ATOM 1215 C C . GLU A 1 163 ? 13.172 -29.547 -22.422 1 97 163 GLU A C 1
ATOM 1217 O O . GLU A 1 163 ? 12.719 -28.406 -22.484 1 97 163 GLU A O 1
ATOM 1222 N N . ASP A 1 164 ? 13.031 -30.391 -23.328 1 95.94 164 ASP A N 1
ATOM 1223 C CA . ASP A 1 164 ? 12.32 -30.047 -24.562 1 95.94 164 ASP A CA 1
ATOM 1224 C C . ASP A 1 164 ? 10.875 -29.672 -24.266 1 95.94 164 ASP A C 1
ATOM 1226 O O . ASP A 1 164 ? 10.336 -28.734 -24.875 1 95.94 164 ASP A O 1
ATOM 1230 N N . VAL A 1 165 ? 10.266 -30.422 -23.391 1 96.5 165 VAL A N 1
ATOM 1231 C CA . VAL A 1 165 ? 8.883 -30.156 -23.031 1 96.5 165 VAL A CA 1
ATOM 1232 C C . VAL A 1 165 ? 8.797 -28.859 -22.219 1 96.5 165 VAL A C 1
ATOM 1234 O O . VAL A 1 165 ? 7.879 -28.062 -22.422 1 96.5 165 VAL A O 1
ATOM 1237 N N . LEU A 1 166 ? 9.75 -28.656 -21.359 1 97.88 166 LEU A N 1
ATOM 1238 C CA . LEU A 1 166 ? 9.82 -27.422 -20.594 1 97.88 166 LEU A CA 1
ATOM 1239 C C . LEU A 1 166 ? 9.969 -26.203 -21.5 1 97.88 166 LEU A C 1
ATOM 1241 O O . LEU A 1 166 ? 9.297 -25.188 -21.312 1 97.88 166 LEU A O 1
ATOM 1245 N N . LEU A 1 167 ? 10.797 -26.297 -22.453 1 97.31 167 LEU A N 1
ATOM 1246 C CA . LEU A 1 167 ? 11.016 -25.219 -23.406 1 97.31 167 LEU A CA 1
ATOM 1247 C C . LEU A 1 167 ? 9.75 -24.938 -24.203 1 97.31 167 LEU A C 1
ATOM 1249 O O . LEU A 1 167 ? 9.453 -23.781 -24.516 1 97.31 167 LEU A O 1
ATOM 1253 N N . LEU A 1 168 ? 9.078 -26.016 -24.531 1 96.88 168 LEU A N 1
ATOM 1254 C CA . LEU A 1 168 ? 7.824 -25.859 -25.266 1 96.88 168 LEU A CA 1
ATOM 1255 C C . LEU A 1 168 ? 6.82 -25.047 -24.438 1 96.88 168 LEU A C 1
ATOM 1257 O O . LEU A 1 168 ? 6.188 -24.125 -24.969 1 96.88 168 LEU A O 1
ATOM 1261 N N . LEU A 1 169 ? 6.684 -25.375 -23.172 1 98.31 169 LEU A N 1
ATOM 1262 C CA . LEU A 1 169 ? 5.777 -24.641 -22.297 1 98.31 169 LEU A CA 1
ATOM 1263 C C . LEU A 1 169 ? 6.234 -23.188 -22.125 1 98.31 169 LEU A C 1
ATOM 1265 O O . LEU A 1 169 ? 5.414 -22.266 -22.141 1 98.31 169 LEU A O 1
ATOM 1269 N N . GLN A 1 170 ? 7.512 -23.016 -21.953 1 98.25 170 GLN A N 1
ATOM 1270 C CA . GLN A 1 170 ? 8.07 -21.672 -21.828 1 98.25 170 GLN A CA 1
ATOM 1271 C C . GLN A 1 170 ? 7.727 -20.812 -23.047 1 98.25 170 GLN A C 1
ATOM 1273 O O . GLN A 1 170 ? 7.297 -19.672 -22.906 1 98.25 170 GLN A O 1
ATOM 1278 N N . ARG A 1 171 ? 7.926 -21.359 -24.203 1 97.25 171 ARG A N 1
ATOM 1279 C CA . ARG A 1 171 ? 7.613 -20.641 -25.438 1 97.25 171 ARG A CA 1
ATOM 1280 C C . ARG A 1 171 ? 6.125 -20.297 -25.516 1 97.25 171 ARG A C 1
ATOM 1282 O O . ARG A 1 171 ? 5.75 -19.234 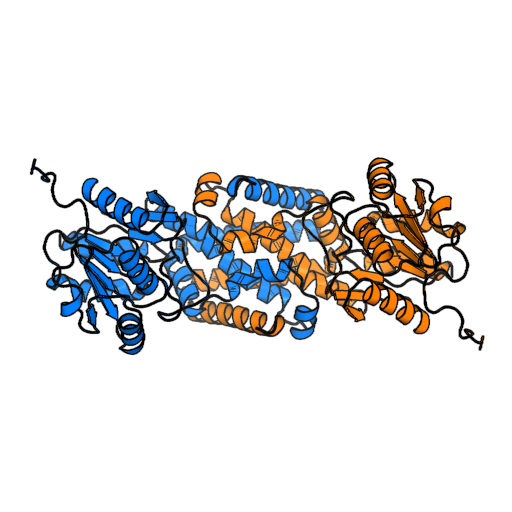-26 1 97.25 171 ARG A O 1
ATOM 1289 N N . PHE A 1 172 ? 5.336 -21.234 -25.125 1 97.56 172 PHE A N 1
ATOM 1290 C CA . PHE A 1 172 ? 3.895 -21 -25.078 1 97.56 172 PHE A CA 1
ATOM 1291 C C . PHE A 1 172 ? 3.564 -19.766 -24.266 1 97.56 172 PHE A C 1
ATOM 1293 O O . PHE A 1 172 ? 2.893 -18.844 -24.75 1 97.56 172 PHE A O 1
ATOM 1300 N N . TRP A 1 173 ? 4.066 -19.641 -22.953 1 98 173 TRP A N 1
ATOM 1301 C CA . TRP A 1 173 ? 3.805 -18.516 -22.062 1 98 173 TRP A CA 1
ATOM 1302 C C . TRP A 1 173 ? 4.41 -17.234 -22.625 1 98 173 TRP A C 1
ATOM 1304 O O . TRP A 1 173 ? 3.824 -16.156 -22.5 1 98 173 TRP A O 1
ATOM 1314 N N . GLU A 1 174 ? 5.543 -17.312 -23.25 1 97.75 174 GLU A N 1
ATOM 1315 C CA . GLU A 1 174 ? 6.188 -16.141 -23.844 1 97.75 174 GLU A CA 1
ATOM 1316 C C . GLU A 1 174 ? 5.379 -15.602 -25.016 1 97.75 174 GLU A C 1
ATOM 1318 O O . GLU A 1 174 ? 5.305 -14.391 -25.234 1 97.75 174 GLU A O 1
ATOM 1323 N N . ARG A 1 175 ? 4.789 -16.5 -25.781 1 96.31 175 ARG A N 1
ATOM 1324 C CA . ARG A 1 175 ? 3.969 -16.078 -26.906 1 96.31 175 ARG A CA 1
ATOM 1325 C C . ARG A 1 175 ? 2.701 -15.367 -26.422 1 96.31 175 ARG A C 1
ATOM 1327 O O . ARG A 1 175 ? 2.201 -14.461 -27.094 1 96.31 175 ARG A O 1
ATOM 1334 N N . VAL A 1 176 ? 2.209 -15.82 -25.312 1 95.88 176 VAL A N 1
ATOM 1335 C CA . VAL A 1 176 ? 1.012 -15.188 -24.766 1 95.88 176 VAL A CA 1
ATOM 1336 C C . VAL A 1 176 ? 1.377 -13.852 -24.125 1 95.88 176 VAL A C 1
ATOM 1338 O O . VAL A 1 176 ? 0.496 -13.07 -23.766 1 95.88 176 VAL A O 1
ATOM 1341 N N . GLY A 1 177 ? 2.688 -13.578 -23.906 1 96.25 177 GLY A N 1
ATOM 1342 C CA . GLY A 1 177 ? 3.107 -12.242 -23.516 1 96.25 177 GLY A CA 1
ATOM 1343 C C . GLY A 1 177 ? 3.957 -12.234 -22.25 1 96.25 177 GLY A C 1
ATOM 1344 O O . GLY A 1 177 ? 4.508 -11.203 -21.875 1 96.25 177 GLY A O 1
ATOM 1345 N N . CYS A 1 178 ? 4.238 -13.352 -21.609 1 96.81 178 CYS A N 1
ATOM 1346 C CA . CYS A 1 178 ? 4.938 -13.414 -20.344 1 96.81 178 CYS A CA 1
ATOM 1347 C C . CYS A 1 178 ? 6.449 -13.422 -20.547 1 96.81 178 CYS A C 1
ATOM 1349 O O . CYS A 1 178 ? 6.926 -13.656 -21.656 1 96.81 178 CYS A O 1
ATOM 1351 N N . HIS A 1 179 ? 7.109 -13.062 -19.484 1 96.56 179 HIS A N 1
ATOM 1352 C CA . HIS A 1 179 ? 8.516 -13.398 -19.281 1 96.56 179 HIS A CA 1
ATOM 1353 C C . HIS A 1 179 ? 8.672 -14.562 -18.312 1 96.56 179 HIS A C 1
ATOM 1355 O O . HIS A 1 179 ? 8.242 -14.469 -17.156 1 96.56 179 HIS A O 1
ATOM 1361 N N . CYS A 1 180 ? 9.383 -15.586 -18.781 1 97.75 180 CYS A N 1
ATOM 1362 C CA . CYS A 1 180 ? 9.398 -16.797 -17.969 1 97.75 180 CYS A CA 1
ATOM 1363 C C . CYS A 1 180 ? 10.672 -16.875 -17.141 1 97.75 180 CYS A C 1
ATOM 1365 O O . CYS A 1 180 ? 11.75 -16.5 -17.594 1 97.75 180 CYS A O 1
ATOM 1367 N N . ILE A 1 181 ? 10.492 -17.312 -15.898 1 97.56 181 ILE A N 1
ATOM 1368 C CA . ILE A 1 181 ? 11.594 -17.672 -15.016 1 97.56 181 ILE A CA 1
ATOM 1369 C C . ILE A 1 181 ? 11.367 -19.078 -14.461 1 97.56 181 ILE A C 1
ATOM 1371 O O . ILE A 1 181 ? 10.219 -19.484 -14.242 1 97.56 181 ILE A O 1
ATOM 1375 N N . ARG A 1 182 ? 12.484 -19.828 -14.336 1 98.19 182 ARG A N 1
ATOM 1376 C CA . ARG A 1 182 ? 12.398 -21.203 -13.836 1 98.19 182 ARG A CA 1
ATOM 1377 C C . ARG A 1 182 ? 12.969 -21.297 -12.422 1 98.19 182 ARG A C 1
ATOM 1379 O O . ARG A 1 182 ? 13.984 -20.672 -12.109 1 98.19 182 ARG A O 1
ATOM 1386 N N . MET A 1 183 ? 12.289 -21.984 -11.555 1 98.12 183 MET A N 1
ATOM 1387 C CA . MET A 1 183 ? 12.812 -22.266 -10.227 1 98.12 183 MET A CA 1
ATOM 1388 C C . MET A 1 183 ? 12.102 -23.469 -9.609 1 98.12 183 MET A C 1
ATOM 1390 O O . MET A 1 183 ? 11.141 -23.984 -10.18 1 98.12 183 MET A O 1
ATOM 1394 N N . LYS A 1 184 ? 12.586 -23.984 -8.523 1 98.38 184 LYS A N 1
ATOM 1395 C CA . LYS A 1 184 ? 11.938 -25.078 -7.805 1 98.38 184 LYS A CA 1
ATOM 1396 C C . LYS A 1 184 ? 10.656 -24.594 -7.125 1 98.38 184 LYS A C 1
ATOM 1398 O O . LYS A 1 184 ? 10.523 -23.406 -6.809 1 98.38 184 LYS A O 1
ATOM 1403 N N . ALA A 1 185 ? 9.797 -25.531 -6.871 1 98.56 185 ALA A N 1
ATOM 1404 C CA . ALA A 1 185 ? 8.531 -25.219 -6.227 1 98.56 185 ALA A CA 1
ATOM 1405 C C . ALA A 1 185 ? 8.758 -24.578 -4.855 1 98.56 185 ALA A C 1
ATOM 1407 O O . ALA A 1 185 ? 8.055 -23.625 -4.484 1 98.56 185 ALA A O 1
ATOM 1408 N N . ALA A 1 186 ? 9.734 -25.062 -4.109 1 98.19 186 ALA A N 1
ATOM 1409 C CA . ALA A 1 186 ? 10.031 -24.531 -2.777 1 98.19 186 ALA A CA 1
ATOM 1410 C C . ALA A 1 186 ? 10.492 -23.078 -2.854 1 98.19 186 ALA A C 1
ATOM 1412 O O . ALA A 1 186 ? 10.07 -22.25 -2.045 1 98.19 186 ALA A O 1
ATOM 1413 N N . ASP A 1 187 ? 11.344 -22.75 -3.824 1 98.12 187 ASP A N 1
ATOM 1414 C CA . ASP A 1 187 ? 11.805 -21.375 -4.027 1 98.12 187 ASP A CA 1
ATOM 1415 C C . ASP A 1 187 ? 10.664 -20.469 -4.469 1 98.12 187 ASP A C 1
ATOM 1417 O O . ASP A 1 187 ? 10.578 -19.328 -4.035 1 98.12 187 ASP A O 1
ATOM 1421 N N . HIS A 1 188 ? 9.852 -21.031 -5.359 1 98.44 188 HIS A N 1
ATOM 1422 C CA . HIS A 1 188 ? 8.656 -20.297 -5.77 1 98.44 188 HIS A CA 1
ATOM 1423 C C . HIS A 1 188 ? 7.812 -19.906 -4.562 1 98.44 188 HIS A C 1
ATOM 1425 O O . HIS A 1 188 ? 7.496 -18.734 -4.379 1 98.44 188 HIS A O 1
ATOM 1431 N N . ASP A 1 189 ? 7.496 -20.891 -3.752 1 98.56 189 ASP A N 1
ATOM 1432 C CA . ASP A 1 189 ? 6.59 -20.656 -2.633 1 98.56 189 ASP A CA 1
ATOM 1433 C C . ASP A 1 189 ? 7.195 -19.688 -1.627 1 98.56 189 ASP A C 1
ATOM 1435 O O . ASP A 1 189 ? 6.488 -18.859 -1.059 1 98.56 189 ASP A O 1
ATOM 1439 N N . SER A 1 190 ? 8.477 -19.812 -1.393 1 98.44 190 SER A N 1
ATOM 1440 C CA . SER A 1 190 ? 9.164 -18.844 -0.541 1 98.44 190 SER A CA 1
ATOM 1441 C C . SER A 1 190 ? 9.102 -17.438 -1.131 1 98.44 190 SER A C 1
ATOM 1443 O O . SER A 1 190 ? 8.828 -16.469 -0.415 1 98.44 190 SER A O 1
ATOM 1445 N N . SER A 1 191 ? 9.32 -17.297 -2.395 1 98.19 191 SER A N 1
ATOM 1446 C CA . SER A 1 191 ? 9.344 -16 -3.07 1 98.19 191 SER A CA 1
ATOM 1447 C C . SER A 1 191 ? 7.973 -15.336 -3.027 1 98.19 191 SER A C 1
ATOM 1449 O O . SER A 1 191 ? 7.863 -14.156 -2.68 1 98.19 191 SER A O 1
ATOM 1451 N N . VAL A 1 192 ? 6.941 -16.078 -3.326 1 98.06 192 VAL A N 1
ATOM 1452 C CA . VAL A 1 192 ? 5.625 -15.453 -3.398 1 98.06 192 VAL A CA 1
ATOM 1453 C C . VAL A 1 192 ? 5.105 -15.18 -1.987 1 98.06 192 VAL A C 1
ATOM 1455 O O . VAL A 1 192 ? 4.336 -14.234 -1.775 1 98.06 192 VAL A O 1
ATOM 1458 N N . ALA A 1 193 ? 5.516 -16 -0.958 1 98.5 193 ALA A N 1
ATOM 1459 C CA . ALA A 1 193 ? 5.211 -15.641 0.424 1 98.5 193 ALA A CA 1
ATOM 1460 C C . ALA A 1 193 ? 5.711 -14.234 0.751 1 98.5 193 ALA A C 1
ATOM 1462 O O . ALA A 1 193 ? 5.02 -13.469 1.422 1 98.5 193 ALA A O 1
ATOM 1463 N N . ARG A 1 194 ? 6.863 -13.953 0.24 1 98.25 194 ARG A N 1
ATOM 1464 C CA . ARG A 1 194 ? 7.547 -12.695 0.504 1 98.25 194 ARG A CA 1
ATOM 1465 C C . ARG A 1 194 ? 6.887 -11.547 -0.25 1 98.25 194 ARG A C 1
ATOM 1467 O O . ARG A 1 194 ? 6.508 -10.531 0.352 1 98.25 194 ARG A O 1
ATOM 1474 N N . ILE A 1 195 ? 6.598 -11.688 -1.518 1 97.75 195 ILE A N 1
ATOM 1475 C CA . ILE A 1 195 ? 6.297 -10.523 -2.338 1 97.75 195 ILE A CA 1
ATOM 1476 C C . ILE A 1 195 ? 4.797 -10.461 -2.621 1 97.75 195 ILE A C 1
ATOM 1478 O O . ILE A 1 195 ? 4.301 -9.461 -3.156 1 97.75 195 ILE A O 1
ATOM 1482 N N . SER A 1 196 ? 4.023 -11.422 -2.227 1 97.31 196 SER A N 1
ATOM 1483 C CA . SER A 1 196 ? 2.594 -11.43 -2.516 1 97.31 196 SER A CA 1
ATOM 1484 C C . SER A 1 196 ? 1.778 -11.734 -1.266 1 97.31 196 SER A C 1
ATOM 1486 O O . SER A 1 196 ? 0.917 -10.953 -0.867 1 97.31 196 SER A O 1
ATOM 1488 N N . HIS A 1 197 ? 2.076 -12.867 -0.555 1 98.19 197 HIS A N 1
ATOM 1489 C CA . HIS A 1 197 ? 1.231 -13.32 0.546 1 98.19 197 HIS A CA 1
ATOM 1490 C C . HIS A 1 197 ? 1.347 -12.383 1.745 1 98.19 197 HIS A C 1
ATOM 1492 O O . HIS A 1 197 ? 0.334 -11.93 2.283 1 98.19 197 HIS A O 1
ATOM 1498 N N . ILE A 1 198 ? 2.562 -12.039 2.123 1 98.31 198 ILE A N 1
ATOM 1499 C CA . ILE A 1 198 ? 2.775 -11.188 3.285 1 98.31 198 ILE A CA 1
ATOM 1500 C C . ILE A 1 198 ? 2.266 -9.773 2.988 1 98.31 198 ILE A C 1
ATOM 1502 O O . ILE A 1 198 ? 1.563 -9.18 3.807 1 98.31 198 ILE A O 1
ATOM 1506 N N . PRO A 1 199 ? 2.59 -9.227 1.767 1 98.19 199 PRO A N 1
ATOM 1507 C CA . PRO A 1 199 ? 2.018 -7.918 1.455 1 98.19 199 PRO A CA 1
ATOM 1508 C C . PRO A 1 199 ? 0.495 -7.898 1.558 1 98.19 199 PRO A C 1
ATOM 1510 O O . PRO A 1 199 ? -0.083 -6.922 2.041 1 98.19 199 PRO A O 1
ATOM 1513 N N . HIS A 1 200 ? -0.186 -8.922 1.144 1 98.12 200 HIS A N 1
ATOM 1514 C CA . HIS A 1 200 ? -1.638 -8.984 1.268 1 98.12 200 HIS A CA 1
ATOM 1515 C C . HIS A 1 200 ? -2.066 -8.992 2.73 1 98.12 200 HIS A C 1
ATOM 1517 O O . HIS A 1 200 ? -2.969 -8.25 3.125 1 98.12 200 HIS A O 1
ATOM 1523 N N . ALA A 1 201 ? -1.442 -9.828 3.529 1 98.69 201 ALA A N 1
ATOM 1524 C CA . ALA A 1 201 ? -1.766 -9.906 4.949 1 98.69 201 ALA A CA 1
ATOM 1525 C C . ALA A 1 201 ? -1.526 -8.57 5.645 1 98.69 201 ALA A C 1
ATOM 1527 O O . ALA A 1 201 ? -2.344 -8.133 6.457 1 98.69 201 ALA A O 1
ATOM 1528 N N . LEU A 1 202 ? -0.429 -7.934 5.316 1 98.69 202 LEU A N 1
ATOM 1529 C CA . LEU A 1 202 ? -0.097 -6.664 5.953 1 98.69 202 LEU A CA 1
ATOM 1530 C C . LEU A 1 202 ? -1.017 -5.555 5.461 1 98.69 202 LEU A C 1
ATOM 1532 O O . LEU A 1 202 ? -1.31 -4.609 6.199 1 98.69 202 LEU A O 1
ATOM 1536 N N . SER A 1 203 ? -1.462 -5.609 4.211 1 98.56 203 SER A N 1
ATOM 1537 C CA . SER A 1 203 ? -2.486 -4.688 3.725 1 98.56 203 SER A CA 1
ATOM 1538 C C . SER A 1 203 ? -3.76 -4.793 4.555 1 98.56 203 SER A C 1
ATOM 1540 O O . SER A 1 203 ? -4.312 -3.775 4.984 1 98.56 203 SER A O 1
ATOM 1542 N N . ALA A 1 204 ? -4.227 -6.023 4.77 1 98.75 204 ALA A N 1
ATOM 1543 C CA . ALA A 1 204 ? -5.402 -6.234 5.613 1 98.75 204 ALA A CA 1
ATOM 1544 C C . ALA A 1 204 ? -5.148 -5.75 7.035 1 98.75 204 ALA A C 1
ATOM 1546 O O . ALA A 1 204 ? -6.02 -5.125 7.648 1 98.75 204 ALA A O 1
ATOM 1547 N N . LEU A 1 205 ? -3.973 -6.062 7.562 1 98.88 205 LEU A N 1
ATOM 1548 C CA . LEU A 1 205 ? -3.584 -5.582 8.883 1 98.88 205 LEU A CA 1
ATOM 1549 C C . LEU A 1 205 ? -3.688 -4.059 8.953 1 98.88 205 LEU A C 1
ATOM 1551 O O . LEU A 1 205 ? -4.164 -3.514 9.953 1 98.88 205 LEU A O 1
ATOM 1555 N N . CYS A 1 206 ? -3.219 -3.395 7.953 1 98.75 206 CYS A N 1
ATOM 1556 C CA . CYS A 1 206 ? -3.258 -1.938 7.895 1 98.75 206 CYS A CA 1
ATOM 1557 C C . CYS A 1 206 ? -4.688 -1.425 8.008 1 98.75 206 CYS A C 1
ATOM 1559 O O . CYS A 1 206 ? -4.957 -0.483 8.75 1 98.75 206 CYS A O 1
ATOM 1561 N N . VAL A 1 207 ? -5.613 -2.076 7.285 1 98.62 207 VAL A N 1
ATOM 1562 C CA . VAL A 1 207 ? -7.016 -1.681 7.344 1 98.62 207 VAL A CA 1
ATOM 1563 C C . VAL A 1 207 ? -7.531 -1.794 8.773 1 98.62 207 VAL A C 1
ATOM 1565 O O . VAL A 1 207 ? -8.102 -0.845 9.312 1 98.62 207 VAL A O 1
ATOM 1568 N N . HIS A 1 208 ? -7.273 -2.9 9.375 1 98.5 208 HIS A N 1
ATOM 1569 C CA . HIS A 1 208 ? -7.762 -3.123 10.734 1 98.5 208 HIS A CA 1
ATOM 1570 C C . HIS A 1 208 ? -7.145 -2.129 11.711 1 98.5 208 HIS A C 1
ATOM 1572 O O . HIS A 1 208 ? -7.852 -1.529 12.523 1 98.5 208 HIS A O 1
ATOM 1578 N N . SER A 1 209 ? -5.84 -1.982 11.625 1 97.81 209 SER A N 1
ATOM 1579 C CA . SER A 1 209 ? -5.129 -1.091 12.539 1 97.81 209 SER A CA 1
ATOM 1580 C C . SER A 1 209 ? -5.594 0.352 12.375 1 97.81 209 SER A C 1
ATOM 1582 O O . SER A 1 209 ? -5.617 1.114 13.344 1 97.81 209 SER A O 1
ATOM 1584 N N . ALA A 1 210 ? -5.918 0.734 11.195 1 97.69 210 ALA A N 1
ATOM 1585 C CA . ALA A 1 210 ? -6.32 2.105 10.891 1 97.69 210 ALA A CA 1
ATOM 1586 C C . ALA A 1 210 ? -7.773 2.35 11.281 1 97.69 210 ALA A C 1
ATOM 1588 O O . ALA A 1 210 ? -8.109 3.393 11.844 1 97.69 210 ALA A O 1
ATOM 1589 N N . LEU A 1 211 ? -8.656 1.369 11.07 1 97.88 211 LEU A N 1
ATOM 1590 C CA . LEU A 1 211 ? -10.078 1.692 11.047 1 97.88 211 LEU A CA 1
ATOM 1591 C C . LEU A 1 211 ? -10.789 1.128 12.273 1 97.88 211 LEU A C 1
ATOM 1593 O O . LEU A 1 211 ? -11.82 1.647 12.688 1 97.88 211 LEU A O 1
ATOM 1597 N N . ASP A 1 212 ? -10.25 0.043 12.82 1 97.25 212 ASP A N 1
ATOM 1598 C CA . ASP A 1 212 ? -10.93 -0.563 13.961 1 97.25 212 ASP A CA 1
ATOM 1599 C C . ASP A 1 212 ? -11.07 0.431 15.109 1 97.25 212 ASP A C 1
ATOM 1601 O O . ASP A 1 212 ? -10.102 1.097 15.484 1 97.25 212 ASP A O 1
ATOM 1605 N N . GLY A 1 213 ? -12.32 0.528 15.641 1 95.81 213 GLY A N 1
ATOM 1606 C CA . GLY A 1 213 ? -12.578 1.385 16.781 1 95.81 213 GLY A CA 1
ATOM 1607 C C . GLY A 1 213 ? -12.664 2.855 16.422 1 95.81 213 GLY A C 1
ATOM 1608 O O . GLY A 1 213 ? -12.844 3.705 17.297 1 95.81 213 GLY A O 1
ATOM 1609 N N . GLY A 1 214 ? -12.492 3.23 15.164 1 96.06 214 GLY A N 1
ATOM 1610 C CA . GLY A 1 214 ? -12.555 4.621 14.75 1 96.06 214 GLY A CA 1
ATOM 1611 C C . GLY A 1 214 ? -13.812 4.953 13.961 1 96.06 214 GLY A C 1
ATOM 1612 O O . GLY A 1 214 ? -14.641 4.074 13.703 1 96.06 214 GLY A O 1
ATOM 1613 N N . ASP A 1 215 ? -13.977 6.242 13.688 1 96.19 215 ASP A N 1
ATOM 1614 C CA . ASP A 1 215 ? -15.023 6.711 12.781 1 96.19 215 ASP A CA 1
ATOM 1615 C C . ASP A 1 215 ? -14.633 6.473 11.328 1 96.19 215 ASP A C 1
ATOM 1617 O O . ASP A 1 215 ? -13.93 7.293 10.727 1 96.19 215 ASP A O 1
ATOM 1621 N N . VAL A 1 216 ? -15.133 5.391 10.781 1 96.19 216 VAL A N 1
ATOM 1622 C CA . VAL A 1 216 ? -14.703 4.887 9.484 1 96.19 216 VAL A CA 1
ATOM 1623 C C . VAL A 1 216 ? -14.961 5.938 8.406 1 96.19 216 VAL A C 1
ATOM 1625 O O . VAL A 1 216 ? -14.125 6.16 7.531 1 96.19 216 VAL A O 1
ATOM 1628 N N . LYS A 1 217 ? -16.062 6.637 8.469 1 92.94 217 LYS A N 1
ATOM 1629 C CA . LYS A 1 217 ? -16.406 7.652 7.477 1 92.94 217 LYS A CA 1
ATOM 1630 C C . LYS A 1 217 ? -15.469 8.852 7.562 1 92.94 217 LYS A C 1
ATOM 1632 O O . LYS A 1 217 ? -14.977 9.336 6.539 1 92.94 217 LYS A O 1
ATOM 1637 N N . LEU A 1 218 ? -15.234 9.312 8.75 1 94.5 218 LEU A N 1
ATOM 1638 C CA . LEU A 1 218 ? -14.312 10.43 8.945 1 94.5 218 LEU A CA 1
ATOM 1639 C C . LEU A 1 218 ? -12.906 10.055 8.492 1 94.5 218 LEU A C 1
ATOM 1641 O O . LEU A 1 218 ? -12.242 10.844 7.812 1 94.5 218 LEU A O 1
ATOM 1645 N N . LEU A 1 219 ? -12.5 8.867 8.906 1 96.31 219 LEU A N 1
ATOM 1646 C CA . LEU A 1 219 ? -11.156 8.414 8.547 1 96.31 219 LEU A CA 1
ATOM 1647 C C . LEU A 1 219 ? -11.016 8.266 7.039 1 96.31 219 LEU A C 1
ATOM 1649 O O . LEU A 1 219 ? -9.969 8.578 6.477 1 96.31 219 LEU A O 1
ATOM 1653 N N . GLY A 1 220 ? -12.078 7.797 6.379 1 94.5 220 GLY A N 1
ATOM 1654 C CA . GLY A 1 220 ? -12.086 7.762 4.926 1 94.5 220 GLY A CA 1
ATOM 1655 C C . GLY A 1 220 ? -11.93 9.133 4.293 1 94.5 220 GLY A C 1
ATOM 1656 O O . GLY A 1 220 ? -11.211 9.289 3.307 1 94.5 220 GLY A O 1
ATOM 1657 N N . LEU A 1 221 ? -12.555 10.055 4.914 1 90.69 221 LEU A N 1
ATOM 1658 C CA . LEU A 1 221 ? -12.57 11.422 4.406 1 90.69 221 LEU A CA 1
ATOM 1659 C C . LEU A 1 221 ? -11.188 12.055 4.496 1 90.69 221 LEU A C 1
ATOM 1661 O O . LEU A 1 221 ? -10.797 12.836 3.625 1 90.69 221 LEU A O 1
ATOM 1665 N N . VAL A 1 222 ? -10.461 11.672 5.496 1 93.19 222 VAL A N 1
ATOM 1666 C CA . VAL A 1 222 ? -9.18 12.344 5.699 1 93.19 222 VAL A CA 1
ATOM 1667 C C . VAL A 1 222 ? -8.047 11.477 5.164 1 93.19 222 VAL A C 1
ATOM 1669 O O . VAL A 1 222 ? -6.871 11.805 5.32 1 93.19 222 VAL A O 1
ATOM 1672 N N . SER A 1 223 ? -8.406 10.328 4.574 1 92.31 223 SER A N 1
ATOM 1673 C CA . SER A 1 223 ? -7.379 9.461 4.008 1 92.31 223 SER A CA 1
ATOM 1674 C C . SER A 1 223 ? -6.789 10.062 2.736 1 92.31 223 SER A C 1
ATOM 1676 O O . SER A 1 223 ? -7.477 10.781 2.008 1 92.31 223 SER A O 1
ATOM 1678 N N . ALA A 1 224 ? -5.547 9.82 2.492 1 87.88 224 ALA A N 1
ATOM 1679 C CA . ALA A 1 224 ? -4.852 10.25 1.281 1 87.88 224 ALA A CA 1
ATOM 1680 C C . ALA A 1 224 ? -4.262 9.055 0.534 1 87.88 224 ALA A C 1
ATOM 1682 O O . ALA A 1 224 ? -4.73 7.926 0.689 1 87.88 224 ALA A O 1
ATOM 1683 N N . GLY A 1 225 ? -3.359 9.297 -0.318 1 87.62 225 GLY A N 1
ATOM 1684 C CA . GLY A 1 225 ? -2.816 8.289 -1.214 1 87.62 225 GLY A CA 1
ATOM 1685 C C . GLY A 1 225 ? -2.072 7.184 -0.489 1 87.62 225 GLY A C 1
ATOM 1686 O O . GLY A 1 225 ? -2.096 6.027 -0.917 1 87.62 225 GLY A O 1
ATOM 1687 N N . GLY A 1 226 ? -1.486 7.496 0.662 1 92.19 226 GLY A N 1
ATOM 1688 C CA . GLY A 1 226 ? -0.73 6.492 1.395 1 92.19 226 GLY A CA 1
ATOM 1689 C C . GLY A 1 226 ? -1.591 5.355 1.909 1 92.19 226 GLY A C 1
ATOM 1690 O O . GLY A 1 226 ? -1.279 4.184 1.685 1 92.19 226 GLY A O 1
ATOM 1691 N N . PHE A 1 227 ? -2.715 5.707 2.59 1 96.5 227 PHE A N 1
ATOM 1692 C CA . PHE A 1 227 ? -3.65 4.703 3.082 1 96.5 227 PHE A CA 1
ATOM 1693 C C . PHE A 1 227 ? -4.242 3.902 1.928 1 96.5 227 PHE A C 1
ATOM 1695 O O . PHE A 1 227 ? -4.297 2.672 1.984 1 96.5 227 PHE A O 1
ATOM 1702 N N . ARG A 1 228 ? -4.621 4.598 0.859 1 94.75 228 ARG A N 1
ATOM 1703 C CA . ARG A 1 228 ? -5.262 3.957 -0.286 1 94.75 228 ARG A CA 1
ATOM 1704 C C . ARG A 1 228 ? -4.332 2.938 -0.936 1 94.75 228 ARG A C 1
ATOM 1706 O O . ARG A 1 228 ? -4.734 1.802 -1.198 1 94.75 228 ARG A O 1
ATOM 1713 N N . ASP A 1 229 ? -3.111 3.309 -1.174 1 94.69 229 ASP A N 1
ATOM 1714 C CA . ASP A 1 229 ? -2.158 2.43 -1.845 1 94.69 229 ASP A CA 1
ATOM 1715 C C . ASP A 1 229 ? -1.79 1.242 -0.959 1 94.69 229 ASP A C 1
ATOM 1717 O O . ASP A 1 229 ? -1.781 0.098 -1.419 1 94.69 229 ASP A O 1
ATOM 1721 N N . THR A 1 230 ? -1.516 1.471 0.32 1 97.56 230 THR A N 1
ATOM 1722 C CA . THR A 1 230 ? -1.066 0.433 1.241 1 97.56 230 THR A CA 1
ATOM 1723 C C . THR A 1 230 ? -2.16 -0.607 1.461 1 97.56 230 THR A C 1
ATOM 1725 O O . THR A 1 230 ? -1.87 -1.773 1.736 1 97.56 230 THR A O 1
ATOM 1728 N N . THR A 1 231 ? -3.43 -0.173 1.246 1 97.94 231 THR A N 1
ATOM 1729 C CA . THR A 1 231 ? -4.52 -1.07 1.604 1 97.94 231 THR A CA 1
ATOM 1730 C C . THR A 1 231 ? -5.219 -1.599 0.355 1 97.94 231 THR A C 1
ATOM 1732 O O . THR A 1 231 ? -6.203 -2.336 0.453 1 97.94 231 THR A O 1
ATOM 1735 N N . ARG A 1 232 ? -4.781 -1.281 -0.791 1 95.62 232 ARG A N 1
ATOM 1736 C CA . ARG A 1 232 ? -5.477 -1.58 -2.037 1 95.62 232 ARG A CA 1
ATOM 1737 C C . ARG A 1 232 ? -5.75 -3.074 -2.17 1 95.62 232 ARG A C 1
ATOM 1739 O O . ARG A 1 232 ? -6.867 -3.482 -2.496 1 95.62 232 ARG A O 1
ATOM 1746 N N . VAL A 1 233 ? -4.781 -3.895 -1.885 1 95.62 233 VAL A N 1
ATOM 1747 C CA . VAL A 1 233 ? -4.879 -5.316 -2.201 1 95.62 233 VAL A CA 1
ATOM 1748 C C . VAL A 1 233 ? -5.727 -6.023 -1.146 1 95.62 233 VAL A C 1
ATOM 1750 O O . VAL A 1 233 ? -6.09 -7.191 -1.313 1 95.62 233 VAL A O 1
ATOM 1753 N N . SER A 1 234 ? -6.078 -5.297 -0.071 1 96.75 234 SER A N 1
ATOM 1754 C CA . SER A 1 234 ? -6.93 -5.895 0.953 1 96.75 234 SER A CA 1
ATOM 1755 C C . SER A 1 234 ? -8.328 -6.188 0.408 1 96.75 234 SER A C 1
ATOM 1757 O O . SER A 1 234 ? -9.102 -6.91 1.033 1 96.75 234 SER A O 1
ATOM 1759 N N . MET A 1 235 ? -8.648 -5.676 -0.746 1 94.75 235 MET A N 1
ATOM 1760 C CA . MET A 1 235 ? -9.953 -5.863 -1.365 1 94.75 235 MET A CA 1
ATOM 1761 C C . MET A 1 235 ? -10.016 -7.195 -2.107 1 94.75 235 MET A C 1
ATOM 1763 O O . MET A 1 235 ? -11.055 -7.555 -2.66 1 94.75 235 MET A O 1
ATOM 1767 N N . GLY A 1 236 ? -8.938 -7.973 -2.166 1 93 236 GLY A N 1
ATOM 1768 C CA . GLY A 1 236 ? -8.945 -9.281 -2.795 1 93 236 GLY A CA 1
ATOM 1769 C C . GLY A 1 236 ? -10 -10.211 -2.221 1 93 236 GLY A C 1
ATOM 1770 O O . GLY A 1 236 ? -10.422 -10.047 -1.076 1 93 236 GLY A O 1
ATOM 1771 N N . GLU A 1 237 ? -10.422 -11.195 -2.986 1 93.19 237 GLU A N 1
ATOM 1772 C CA . GLU A 1 237 ? -11.469 -12.109 -2.562 1 93.19 237 GLU A CA 1
ATOM 1773 C C . GLU A 1 237 ? -11.047 -12.898 -1.322 1 93.19 237 GLU A C 1
ATOM 1775 O O . GLU A 1 237 ? -10.109 -13.688 -1.372 1 93.19 237 GLU A O 1
ATOM 1780 N N . PRO A 1 238 ? -11.82 -12.797 -0.168 1 96.62 238 PRO A N 1
ATOM 1781 C CA . PRO A 1 238 ? -11.367 -13.312 1.129 1 96.62 238 PRO A CA 1
ATOM 1782 C C . PRO A 1 238 ? -11.188 -14.828 1.134 1 96.62 238 PRO A C 1
ATOM 1784 O O . PRO A 1 238 ? -10.195 -15.328 1.674 1 96.62 238 PRO A O 1
ATOM 1787 N N . SER A 1 239 ? -12.086 -15.555 0.59 1 95 239 SER A N 1
ATOM 1788 C CA . SER A 1 239 ? -11.977 -17.016 0.581 1 95 239 SER A CA 1
ATOM 1789 C C . SER A 1 239 ? -10.758 -17.469 -0.208 1 95 239 SER A C 1
ATOM 1791 O O . SER A 1 239 ? -10.047 -18.391 0.212 1 95 239 SER A O 1
ATOM 1793 N N . MET A 1 240 ? -10.555 -16.828 -1.333 1 93.06 240 MET A N 1
ATOM 1794 C CA . MET A 1 240 ? -9.398 -17.156 -2.158 1 93.06 240 MET A CA 1
ATOM 1795 C C . MET A 1 240 ? -8.094 -16.906 -1.396 1 93.06 240 MET A C 1
ATOM 1797 O O . MET A 1 240 ? -7.219 -17.781 -1.364 1 93.06 240 MET A O 1
ATOM 1801 N N . TRP A 1 241 ? -8.008 -15.82 -0.746 1 96.31 241 TRP A N 1
ATOM 1802 C CA . TRP A 1 241 ? -6.762 -15.453 -0.079 1 96.31 241 TRP A CA 1
ATOM 1803 C C . TRP A 1 241 ? -6.559 -16.281 1.188 1 96.31 241 TRP A C 1
ATOM 1805 O O . TRP A 1 241 ? -5.422 -16.594 1.554 1 96.31 241 TRP A O 1
ATOM 1815 N N . ALA A 1 242 ? -7.656 -16.594 1.868 1 97.69 242 ALA A N 1
ATOM 1816 C CA . ALA A 1 242 ? -7.527 -17.516 2.994 1 97.69 242 ALA A CA 1
ATOM 1817 C C . ALA A 1 242 ? -6.938 -18.844 2.547 1 97.69 242 ALA A C 1
ATOM 1819 O O . ALA A 1 242 ? -6.082 -19.406 3.23 1 97.69 242 ALA A O 1
ATOM 1820 N N . GLU A 1 243 ? -7.348 -19.312 1.438 1 95.5 243 GLU A N 1
ATOM 1821 C CA . GLU A 1 243 ? -6.852 -20.562 0.879 1 95.5 243 GLU A CA 1
ATOM 1822 C C . GLU A 1 243 ? -5.375 -20.453 0.498 1 95.5 243 GLU A C 1
ATOM 1824 O O . GLU A 1 243 ? -4.586 -21.359 0.781 1 95.5 243 GLU A O 1
ATOM 1829 N N . ILE A 1 244 ? -5.008 -19.391 -0.155 1 96.44 244 ILE A N 1
ATOM 1830 C CA . ILE A 1 244 ? -3.635 -19.156 -0.588 1 96.44 244 ILE A CA 1
ATOM 1831 C C . ILE A 1 244 ? -2.705 -19.156 0.624 1 96.44 244 ILE A C 1
ATOM 1833 O O . ILE A 1 244 ? -1.679 -19.844 0.626 1 96.44 244 ILE A O 1
ATOM 1837 N N . LEU A 1 245 ? -3.094 -18.422 1.667 1 98.31 245 LEU A N 1
ATOM 1838 C CA . LEU A 1 245 ? -2.283 -18.328 2.879 1 98.31 245 LEU A CA 1
ATOM 1839 C C . LEU A 1 245 ? -2.148 -19.703 3.535 1 98.31 245 LEU A C 1
ATOM 1841 O O . LEU A 1 245 ? -1.063 -20.078 3.982 1 98.31 245 LEU A O 1
ATOM 1845 N N . GLU A 1 246 ? -3.223 -20.422 3.555 1 97.19 246 GLU A N 1
ATOM 1846 C CA . GLU A 1 246 ? -3.205 -21.75 4.148 1 97.19 246 GLU A CA 1
ATOM 1847 C C . GLU A 1 246 ? -2.332 -22.703 3.342 1 97.19 246 GLU A C 1
ATOM 1849 O O . GLU A 1 246 ? -1.543 -23.469 3.908 1 97.19 246 GLU A O 1
ATOM 1854 N N . GLU A 1 247 ? -2.48 -22.688 2.035 1 96.44 247 GLU A N 1
ATOM 1855 C CA . GLU A 1 247 ? -1.768 -23.594 1.144 1 96.44 247 GLU A CA 1
ATOM 1856 C C . GLU A 1 247 ? -0.261 -23.359 1.204 1 96.44 247 GLU A C 1
ATOM 1858 O O . GLU A 1 247 ? 0.526 -24.281 0.96 1 96.44 247 GLU A O 1
ATOM 1863 N N . ASN A 1 248 ? 0.154 -22.188 1.532 1 98.06 248 ASN A N 1
ATOM 1864 C CA . ASN A 1 248 ? 1.566 -21.828 1.628 1 98.06 248 ASN A CA 1
ATOM 1865 C C . ASN A 1 248 ? 1.969 -21.516 3.064 1 98.06 248 ASN A C 1
ATOM 1867 O O . ASN A 1 248 ? 2.859 -20.688 3.297 1 98.06 248 ASN A O 1
ATOM 1871 N N . ALA A 1 249 ? 1.298 -22.094 4.051 1 98.12 249 ALA A N 1
ATOM 1872 C CA . ALA A 1 249 ? 1.417 -21.766 5.469 1 98.12 249 ALA A CA 1
ATOM 1873 C C . ALA A 1 249 ? 2.871 -21.844 5.93 1 98.12 249 ALA A C 1
ATOM 1875 O O . ALA A 1 249 ? 3.357 -20.938 6.609 1 98.12 249 ALA A O 1
ATOM 1876 N N . PRO A 1 250 ? 3.658 -22.844 5.57 1 97.69 250 PRO A N 1
ATOM 1877 C CA . PRO A 1 250 ? 5.023 -22.906 6.094 1 97.69 250 PRO A CA 1
ATOM 1878 C C . PRO A 1 250 ? 5.852 -21.672 5.727 1 97.69 250 PRO A C 1
ATOM 1880 O O . PRO A 1 250 ? 6.512 -21.094 6.59 1 97.69 250 PRO A O 1
ATOM 1883 N N . ALA A 1 251 ? 5.805 -21.266 4.484 1 98.44 251 ALA A N 1
ATOM 1884 C CA . ALA A 1 251 ? 6.574 -20.109 4.047 1 98.44 251 ALA A CA 1
ATOM 1885 C C . ALA A 1 251 ? 6.008 -18.828 4.637 1 98.44 251 ALA A C 1
ATOM 1887 O O . ALA A 1 251 ? 6.758 -17.922 5.035 1 98.44 251 ALA A O 1
ATOM 1888 N N . VAL A 1 252 ? 4.691 -18.703 4.727 1 98.75 252 VAL A N 1
ATOM 1889 C CA . VAL A 1 252 ? 4.039 -17.5 5.223 1 98.75 252 VAL A CA 1
ATOM 1890 C C . VAL A 1 252 ? 4.332 -17.328 6.711 1 98.75 252 VAL A C 1
ATOM 1892 O O . VAL A 1 252 ? 4.566 -16.203 7.18 1 98.75 252 VAL A O 1
ATOM 1895 N N . LEU A 1 253 ? 4.309 -18.422 7.469 1 98.75 253 LEU A N 1
ATOM 1896 C CA . LEU A 1 253 ? 4.559 -18.375 8.906 1 98.75 253 LEU A CA 1
ATOM 1897 C C . LEU A 1 253 ? 5.957 -17.828 9.195 1 98.75 253 LEU A C 1
ATOM 1899 O O . LEU A 1 253 ? 6.145 -17.047 10.133 1 98.75 253 LEU A O 1
ATOM 1903 N N . GLU A 1 254 ? 6.91 -18.234 8.414 1 98.19 254 GLU A N 1
ATOM 1904 C CA . GLU A 1 254 ? 8.266 -17.703 8.57 1 98.19 254 GLU A CA 1
ATOM 1905 C C . GLU A 1 254 ? 8.289 -16.188 8.414 1 98.19 254 GLU A C 1
ATOM 1907 O O . GLU A 1 254 ? 8.945 -15.492 9.188 1 98.19 254 GLU A O 1
ATOM 1912 N N . ARG A 1 255 ? 7.578 -15.703 7.453 1 98.12 255 ARG A N 1
ATOM 1913 C CA . ARG A 1 255 ? 7.547 -14.266 7.18 1 98.12 255 ARG A CA 1
ATOM 1914 C C . ARG A 1 255 ? 6.75 -13.523 8.25 1 98.12 255 ARG A C 1
ATOM 1916 O O . ARG A 1 255 ? 7.09 -12.398 8.609 1 98.12 255 ARG A O 1
ATOM 1923 N N . LEU A 1 256 ? 5.684 -14.133 8.719 1 98.69 256 LEU A N 1
ATOM 1924 C CA . LEU A 1 256 ? 4.902 -13.531 9.797 1 98.69 256 LEU A CA 1
ATOM 1925 C C . LEU A 1 256 ? 5.742 -13.398 11.07 1 98.69 256 LEU A C 1
ATOM 1927 O O . LEU A 1 256 ? 5.648 -12.398 11.781 1 98.69 256 LEU A O 1
ATOM 1931 N N . ASP A 1 257 ? 6.527 -14.438 11.352 1 98.5 257 ASP A N 1
ATOM 1932 C CA . ASP A 1 257 ? 7.41 -14.375 12.508 1 98.5 257 ASP A CA 1
ATOM 1933 C C . ASP A 1 257 ? 8.391 -13.211 12.391 1 98.5 257 ASP A C 1
ATOM 1935 O O . ASP A 1 257 ? 8.625 -12.484 13.359 1 98.5 257 ASP A O 1
ATOM 1939 N N . GLU A 1 258 ? 8.953 -13.062 11.227 1 97.5 258 GLU A N 1
ATOM 1940 C CA . GLU A 1 258 ? 9.859 -11.945 10.969 1 97.5 258 GLU A CA 1
ATOM 1941 C C . GLU A 1 258 ? 9.141 -10.609 11.133 1 97.5 258 GLU A C 1
ATOM 1943 O O . GLU A 1 258 ? 9.672 -9.68 11.734 1 97.5 258 GLU A O 1
ATOM 1948 N N . ALA A 1 259 ? 7.961 -10.484 10.617 1 98.69 259 ALA A N 1
ATOM 1949 C CA . ALA A 1 259 ? 7.172 -9.258 10.695 1 98.69 259 ALA A CA 1
ATOM 1950 C C . ALA A 1 259 ? 6.848 -8.906 12.141 1 98.69 259 ALA A C 1
ATOM 1952 O O . ALA A 1 259 ? 6.941 -7.746 12.547 1 98.69 259 ALA A O 1
ATOM 1953 N N . LEU A 1 260 ? 6.453 -9.938 12.906 1 98.69 260 LEU A N 1
ATOM 1954 C CA . LEU A 1 260 ? 6.133 -9.742 14.312 1 98.69 260 LEU A CA 1
ATOM 1955 C C . LEU A 1 260 ? 7.352 -9.234 15.078 1 98.69 260 LEU A C 1
ATOM 1957 O O . LEU A 1 260 ? 7.246 -8.297 15.867 1 98.69 260 LEU A O 1
ATOM 1961 N N . SER A 1 261 ? 8.438 -9.82 14.805 1 98.31 261 SER A N 1
ATOM 1962 C CA . SER A 1 261 ? 9.672 -9.414 15.461 1 98.31 261 SER A CA 1
ATOM 1963 C C . SER A 1 261 ? 10.039 -7.977 15.117 1 98.31 261 SER A C 1
ATOM 1965 O O . SER A 1 261 ? 10.336 -7.176 16 1 98.31 261 SER A O 1
ATOM 1967 N N . GLN A 1 262 ? 10.031 -7.609 13.852 1 98.06 262 GLN A N 1
ATOM 1968 C CA . GLN A 1 262 ? 10.367 -6.266 13.383 1 98.06 262 GLN A CA 1
ATOM 1969 C C . GLN A 1 262 ? 9.406 -5.234 13.953 1 98.06 262 GLN A C 1
ATOM 1971 O O . GLN A 1 262 ? 9.828 -4.168 14.414 1 98.06 262 GLN A O 1
ATOM 1976 N N . LEU A 1 263 ? 8.109 -5.566 13.883 1 98.69 263 LEU A N 1
ATOM 1977 C CA . LEU A 1 263 ? 7.102 -4.637 14.391 1 98.69 263 LEU A CA 1
ATOM 1978 C C . LEU A 1 263 ? 7.293 -4.395 15.883 1 98.69 263 LEU A C 1
ATOM 1980 O O . LEU A 1 263 ? 7.152 -3.264 16.359 1 98.69 263 LEU A O 1
ATOM 1984 N N . GLY A 1 264 ? 7.566 -5.48 16.609 1 98.69 264 GLY A N 1
ATOM 1985 C CA . GLY A 1 264 ? 7.875 -5.336 18.031 1 98.69 264 GLY A CA 1
ATOM 1986 C C . GLY A 1 264 ? 9.055 -4.422 18.297 1 98.69 264 GLY A C 1
ATOM 1987 O O . GLY A 1 264 ? 9.031 -3.625 19.234 1 98.69 264 GLY A O 1
ATOM 1988 N N . GLN A 1 265 ? 10.102 -4.477 17.516 1 98.62 265 GLN A N 1
ATOM 1989 C CA . GLN A 1 265 ? 11.273 -3.619 17.656 1 98.62 265 GLN A CA 1
ATOM 1990 C C . GLN A 1 265 ? 10.922 -2.158 17.375 1 98.62 265 GLN A C 1
ATOM 1992 O O . GLN A 1 265 ? 11.359 -1.264 18.109 1 98.62 265 GLN A O 1
ATOM 1997 N N . VAL A 1 266 ? 10.188 -1.951 16.328 1 98.75 266 VAL A N 1
ATOM 1998 C CA . VAL A 1 266 ? 9.758 -0.598 15.984 1 98.75 266 VAL A CA 1
ATOM 1999 C C . VAL A 1 266 ? 8.984 0.013 17.156 1 98.75 266 VAL A C 1
ATOM 2001 O O . VAL A 1 266 ? 9.234 1.16 17.531 1 98.75 266 VAL A O 1
ATOM 2004 N N . ARG A 1 267 ? 8.008 -0.761 17.688 1 98.81 267 ARG A N 1
ATOM 2005 C CA . ARG A 1 267 ? 7.25 -0.306 18.844 1 98.81 267 ARG A CA 1
ATOM 2006 C C . ARG A 1 267 ? 8.172 0.062 20 1 98.81 267 ARG A C 1
ATOM 2008 O O . ARG A 1 267 ? 7.98 1.09 20.641 1 98.81 267 ARG A O 1
ATOM 2015 N N . ASN A 1 268 ? 9.148 -0.767 20.234 1 98.75 268 ASN A N 1
ATOM 2016 C CA . ASN A 1 268 ? 10.086 -0.534 21.312 1 98.75 268 ASN A CA 1
ATOM 2017 C C . ASN A 1 268 ? 10.914 0.728 21.094 1 98.75 268 ASN A C 1
ATOM 2019 O O . ASN A 1 268 ? 11.117 1.522 22.016 1 98.75 268 ASN A O 1
ATOM 2023 N N . TRP A 1 269 ? 11.469 0.906 19.859 1 98.81 269 TRP A N 1
ATOM 2024 C CA . TRP A 1 269 ? 12.242 2.104 19.547 1 98.81 269 TRP A CA 1
ATOM 2025 C C . TRP A 1 269 ? 11.406 3.363 19.766 1 98.81 269 TRP A C 1
ATOM 2027 O O . TRP A 1 269 ? 11.906 4.348 20.328 1 98.81 269 TRP A O 1
ATOM 2037 N N . LEU A 1 270 ? 10.125 3.314 19.312 1 98.62 270 LEU A N 1
ATOM 2038 C CA . LEU A 1 270 ? 9.258 4.477 19.484 1 98.62 270 LEU A CA 1
ATOM 2039 C C . LEU A 1 270 ? 8.984 4.734 20.953 1 98.62 270 LEU A C 1
ATOM 2041 O O . LEU A 1 270 ? 9.047 5.879 21.422 1 98.62 270 LEU A O 1
ATOM 2045 N N . ALA A 1 271 ? 8.719 3.695 21.734 1 98.5 271 ALA A N 1
ATOM 2046 C CA . ALA A 1 271 ? 8.391 3.801 23.156 1 98.5 271 ALA A CA 1
ATOM 2047 C C . ALA A 1 271 ? 9.578 4.348 23.953 1 98.5 271 ALA A C 1
ATOM 2049 O O . ALA A 1 271 ? 9.391 5.074 24.922 1 98.5 271 ALA A O 1
ATOM 2050 N N . THR A 1 272 ? 10.797 4.039 23.547 1 98.19 272 THR A N 1
ATOM 2051 C CA . THR A 1 272 ? 11.984 4.426 24.297 1 98.19 272 THR A CA 1
ATOM 2052 C C . THR A 1 272 ? 12.617 5.684 23.703 1 98.19 272 THR A C 1
ATOM 2054 O O . THR A 1 272 ? 13.641 6.16 24.203 1 98.19 272 THR A O 1
ATOM 2057 N N . GLY A 1 273 ? 12.117 6.176 22.656 1 97.25 273 GLY A N 1
ATOM 2058 C CA . GLY A 1 273 ? 12.586 7.41 22.062 1 97.25 273 GLY A CA 1
ATOM 2059 C C . GLY A 1 273 ? 13.883 7.238 21.281 1 97.25 273 GLY A C 1
ATOM 2060 O O . GLY A 1 273 ? 14.719 8.141 21.266 1 97.25 273 GLY A O 1
ATOM 2061 N N . ASP A 1 274 ? 14.109 6.023 20.781 1 97.81 274 ASP A N 1
ATOM 2062 C CA . ASP A 1 274 ? 15.281 5.773 19.953 1 97.81 274 ASP A CA 1
ATOM 2063 C C . ASP A 1 274 ? 15.031 6.188 18.516 1 97.81 274 ASP A C 1
ATOM 2065 O O . ASP A 1 274 ? 14.906 5.336 17.625 1 97.81 274 ASP A O 1
ATOM 2069 N N . LYS A 1 275 ? 15.062 7.426 18.266 1 96.81 275 LYS A N 1
ATOM 2070 C CA . LYS A 1 275 ? 14.742 8.008 16.953 1 96.81 275 LYS A CA 1
ATOM 2071 C C . LYS A 1 275 ? 15.742 7.566 15.898 1 96.81 275 LYS A C 1
ATOM 2073 O O . LYS A 1 275 ? 15.375 7.355 14.742 1 96.81 275 LYS A O 1
ATOM 2078 N N . GLU A 1 276 ? 16.953 7.484 16.25 1 98 276 GLU A N 1
ATOM 2079 C CA . GLU A 1 276 ? 17.984 7.105 15.305 1 98 276 GLU A CA 1
ATOM 2080 C C . GLU A 1 276 ? 17.766 5.691 14.773 1 98 276 GLU A C 1
ATOM 2082 O O . GLU A 1 276 ? 17.922 5.438 13.578 1 98 276 GLU A O 1
ATOM 2087 N N . ALA A 1 277 ? 17.438 4.762 15.656 1 98.5 277 ALA A N 1
ATOM 2088 C CA . ALA A 1 277 ? 17.141 3.398 15.227 1 98.5 277 ALA A CA 1
ATOM 2089 C C . ALA A 1 277 ? 15.945 3.371 14.273 1 98.5 277 ALA A C 1
ATOM 2091 O O . ALA A 1 277 ? 15.961 2.654 13.266 1 98.5 277 ALA A O 1
ATOM 2092 N N . LEU A 1 278 ? 14.945 4.168 14.578 1 98.38 278 LEU A N 1
ATOM 2093 C CA . LEU A 1 278 ? 13.773 4.266 13.711 1 98.38 278 LEU A CA 1
ATOM 2094 C C . LEU A 1 278 ? 14.148 4.809 12.344 1 98.38 278 LEU A C 1
ATOM 2096 O O . LEU A 1 278 ? 13.727 4.27 11.312 1 98.38 278 LEU A O 1
ATOM 2100 N N . ARG A 1 279 ? 14.93 5.863 12.344 1 98.56 279 ARG A N 1
ATOM 2101 C CA . ARG A 1 279 ? 15.375 6.484 11.102 1 98.56 279 ARG A CA 1
ATOM 2102 C C . ARG A 1 279 ? 16.141 5.492 10.242 1 98.56 279 ARG A C 1
ATOM 2104 O O . ARG A 1 279 ? 15.93 5.41 9.031 1 98.56 279 ARG A O 1
ATOM 2111 N N . GLU A 1 280 ? 17.016 4.742 10.836 1 98.69 280 GLU A N 1
ATOM 2112 C CA . GLU A 1 280 ? 17.828 3.773 10.102 1 98.69 280 GLU A CA 1
ATOM 2113 C C . GLU A 1 280 ? 16.969 2.652 9.531 1 98.69 280 GLU A C 1
ATOM 2115 O O . GLU A 1 280 ? 17.219 2.166 8.43 1 98.69 280 GLU A O 1
ATOM 2120 N N . TRP A 1 281 ? 16.016 2.217 10.32 1 98.69 281 TRP A N 1
ATOM 2121 C CA . TRP A 1 281 ? 15.078 1.185 9.883 1 98.69 281 TRP A CA 1
ATOM 2122 C C . TRP A 1 281 ? 14.281 1.652 8.672 1 98.69 281 TRP A C 1
ATOM 2124 O O . TRP A 1 281 ? 14.125 0.912 7.699 1 98.69 281 TRP A O 1
ATOM 2134 N N . LEU A 1 282 ? 13.812 2.881 8.695 1 98.62 282 LEU A N 1
ATOM 2135 C CA . LEU A 1 282 ? 13.078 3.467 7.586 1 98.62 282 LEU A CA 1
ATOM 2136 C C . LEU A 1 282 ? 13.977 3.641 6.367 1 98.62 282 LEU A C 1
ATOM 2138 O O . LEU A 1 282 ? 13.57 3.35 5.242 1 98.62 282 LEU A O 1
ATOM 2142 N N . LYS A 1 283 ? 15.164 4.07 6.605 1 98.56 283 LYS A N 1
ATOM 2143 C CA . LYS A 1 283 ? 16.125 4.27 5.531 1 98.56 283 LYS A CA 1
ATOM 2144 C C . LYS A 1 283 ? 16.453 2.953 4.824 1 98.56 283 LYS A C 1
ATOM 2146 O O . LYS A 1 283 ? 16.484 2.895 3.596 1 98.56 283 LYS A O 1
ATOM 2151 N N . ALA A 1 284 ? 16.672 1.949 5.625 1 98.56 284 ALA A N 1
ATOM 2152 C CA . ALA A 1 284 ? 17 0.635 5.07 1 98.56 284 ALA A CA 1
ATOM 2153 C C . ALA A 1 284 ? 15.852 0.116 4.203 1 98.56 284 ALA A C 1
ATOM 2155 O O . ALA A 1 284 ? 16.078 -0.487 3.152 1 98.56 284 ALA A O 1
ATOM 2156 N N . ALA A 1 285 ? 14.625 0.31 4.648 1 98.31 285 ALA A N 1
ATOM 2157 C CA . ALA A 1 285 ? 13.469 -0.109 3.865 1 98.31 285 ALA A CA 1
ATOM 2158 C C . ALA A 1 285 ? 13.43 0.607 2.518 1 98.31 285 ALA A C 1
ATOM 2160 O O . ALA A 1 285 ? 13.234 -0.026 1.478 1 98.31 285 ALA A O 1
ATOM 2161 N N . ALA A 1 286 ? 13.617 1.936 2.551 1 97.44 286 ALA A N 1
ATOM 2162 C CA . ALA A 1 286 ? 13.602 2.729 1.325 1 97.44 286 ALA A CA 1
ATOM 2163 C C . ALA A 1 286 ? 14.68 2.256 0.35 1 97.44 286 ALA A C 1
ATOM 2165 O O . ALA A 1 286 ? 14.406 2.084 -0.842 1 97.44 286 ALA A O 1
ATOM 2166 N N . GLU A 1 287 ? 15.82 1.983 0.811 1 97.5 287 GLU A N 1
ATOM 2167 C CA . GLU A 1 287 ? 16.953 1.569 -0.022 1 97.5 287 GLU A CA 1
ATOM 2168 C C . GLU A 1 287 ? 16.719 0.175 -0.6 1 97.5 287 GLU A C 1
ATOM 2170 O O . GLU A 1 287 ? 17.016 -0.07 -1.773 1 97.5 287 GLU A O 1
ATOM 2175 N N . SER A 1 288 ? 16.25 -0.736 0.256 1 97.75 288 SER A N 1
ATOM 2176 C CA . SER A 1 288 ? 15.992 -2.096 -0.203 1 97.75 288 SER A CA 1
ATOM 2177 C C . SER A 1 288 ? 14.914 -2.117 -1.283 1 97.75 288 SER A C 1
ATOM 2179 O O . SER A 1 288 ? 15.039 -2.842 -2.273 1 97.75 288 SER A O 1
ATOM 2181 N N . ARG A 1 289 ? 13.836 -1.358 -1.071 1 97.5 289 ARG A N 1
ATOM 2182 C CA . ARG A 1 289 ? 12.789 -1.27 -2.078 1 97.5 289 ARG A CA 1
ATOM 2183 C C . ARG A 1 289 ? 13.336 -0.721 -3.393 1 97.5 289 ARG A C 1
ATOM 2185 O O . ARG A 1 289 ? 13.016 -1.236 -4.469 1 97.5 289 ARG A O 1
ATOM 2192 N N . ALA A 1 290 ? 14.141 0.36 -3.303 1 96.5 290 ALA A N 1
ATOM 2193 C CA . ALA A 1 290 ? 14.727 0.958 -4.5 1 96.5 290 ALA A CA 1
ATOM 2194 C C . ALA A 1 290 ? 15.578 -0.057 -5.262 1 96.5 290 ALA A C 1
ATOM 2196 O O . ALA A 1 290 ? 15.508 -0.13 -6.492 1 96.5 290 ALA A O 1
ATOM 2197 N N . GLN A 1 291 ? 16.281 -0.808 -4.586 1 96.38 291 GLN A N 1
ATOM 2198 C CA . GLN A 1 291 ? 17.109 -1.832 -5.203 1 96.38 291 GLN A CA 1
ATOM 2199 C C . GLN A 1 291 ? 16.266 -2.91 -5.867 1 96.38 291 GLN A C 1
ATOM 2201 O O . GLN A 1 291 ? 16.531 -3.311 -7.004 1 96.38 291 GLN A O 1
ATOM 2206 N N . ALA A 1 292 ? 15.273 -3.367 -5.172 1 96.62 292 ALA A N 1
ATOM 2207 C CA . ALA A 1 292 ? 14.422 -4.441 -5.672 1 96.62 292 ALA A CA 1
ATOM 2208 C C . ALA A 1 292 ? 13.68 -4.012 -6.941 1 96.62 292 ALA A C 1
ATOM 2210 O O . ALA A 1 292 ? 13.539 -4.801 -7.879 1 96.62 292 ALA A O 1
ATOM 2211 N N . LEU A 1 293 ? 13.227 -2.805 -7.02 1 94.88 293 LEU A N 1
ATOM 2212 C CA . LEU A 1 293 ? 12.352 -2.363 -8.102 1 94.88 293 LEU A CA 1
ATOM 2213 C C . LEU A 1 293 ? 13.133 -1.556 -9.133 1 94.88 293 LEU A C 1
ATOM 2215 O O . LEU A 1 293 ? 12.547 -1.007 -10.07 1 94.88 293 LEU A O 1
ATOM 2219 N N . GLY A 1 294 ? 14.422 -1.439 -8.992 1 91.75 294 GLY A N 1
ATOM 2220 C CA . GLY A 1 294 ? 15.258 -0.732 -9.945 1 91.75 294 GLY A CA 1
ATOM 2221 C C . GLY A 1 294 ? 14.977 0.757 -10 1 91.75 294 GLY A C 1
ATOM 2222 O O . GLY A 1 294 ? 14.914 1.343 -11.086 1 91.75 294 GLY A O 1
ATOM 2223 N N . LEU A 1 295 ? 14.742 1.354 -8.914 1 87.5 295 LEU A N 1
ATOM 2224 C CA . LEU A 1 295 ? 14.453 2.781 -8.812 1 87.5 295 LEU A CA 1
ATOM 2225 C C . LEU A 1 295 ? 15.711 3.564 -8.453 1 87.5 295 LEU A C 1
ATOM 2227 O O . LEU A 1 295 ? 16.625 3.025 -7.82 1 87.5 295 LEU A O 1
ATOM 2231 N N . MET B 1 1 ? -17.828 45.969 22.891 1 26.23 1 MET B N 1
ATOM 2232 C CA . MET B 1 1 ? -18.094 44.875 21.938 1 26.23 1 MET B CA 1
ATOM 2233 C C . MET B 1 1 ? -17.625 45.281 20.547 1 26.23 1 MET B C 1
ATOM 2235 O O . MET B 1 1 ? -18.25 46.125 19.891 1 26.23 1 MET B O 1
ATOM 2239 N N . ARG B 1 2 ? -16.359 45.531 20.344 1 35 2 ARG B N 1
ATOM 2240 C CA . ARG B 1 2 ? -15.672 46.281 19.281 1 35 2 ARG B CA 1
ATOM 2241 C C . ARG B 1 2 ? -16.141 45.812 17.906 1 35 2 ARG B C 1
ATOM 2243 O O . ARG B 1 2 ? -16.375 44.625 17.688 1 35 2 ARG B O 1
ATOM 2250 N N . GLU B 1 3 ? -16.953 46.531 17.234 1 31.81 3 GLU B N 1
ATOM 2251 C CA . GLU B 1 3 ? -17.359 46.344 15.844 1 31.81 3 GLU B CA 1
ATOM 2252 C C . GLU B 1 3 ? -16.234 45.75 15.016 1 31.81 3 GLU B C 1
ATOM 2254 O O . GLU B 1 3 ? -15.172 46.344 14.859 1 31.81 3 GLU B O 1
ATOM 2259 N N . TYR B 1 4 ? -15.781 44.469 15.281 1 37.16 4 TYR B N 1
ATOM 2260 C CA . TYR B 1 4 ? -15.039 43.906 14.164 1 37.16 4 TYR B CA 1
ATOM 2261 C C . TYR B 1 4 ? -15.586 44.406 12.836 1 37.16 4 TYR B C 1
ATOM 2263 O O . TYR B 1 4 ? -16.734 44.094 12.469 1 37.16 4 TYR B O 1
ATOM 2271 N N . SER B 1 5 ? -15.609 45.75 12.609 1 36.5 5 SER B N 1
ATOM 2272 C CA . SER B 1 5 ? -16.047 46.406 11.383 1 36.5 5 SER B CA 1
ATOM 2273 C C . SER B 1 5 ? -16 45.438 10.195 1 36.5 5 SER B C 1
ATOM 2275 O O . SER B 1 5 ? -15.273 44.438 10.227 1 36.5 5 SER B O 1
ATOM 2277 N N . ARG B 1 6 ? -16.875 45.438 9.273 1 40.16 6 ARG B N 1
ATOM 2278 C CA . ARG B 1 6 ? -17.016 44.781 7.969 1 40.16 6 ARG B CA 1
ATOM 2279 C C . ARG B 1 6 ? -15.664 44.625 7.277 1 40.16 6 ARG B C 1
ATOM 2281 O O . ARG B 1 6 ? -15.594 44.562 6.051 1 40.16 6 ARG B O 1
ATOM 2288 N N . LYS B 1 7 ? -14.68 45.25 7.648 1 43.56 7 LYS B N 1
ATOM 2289 C CA . LYS B 1 7 ? -13.383 45.375 6.984 1 43.56 7 LYS B CA 1
ATOM 2290 C C . LYS B 1 7 ? -12.891 44.031 6.48 1 43.56 7 LYS B C 1
ATOM 2292 O O . LYS B 1 7 ? -13.266 43 7.02 1 43.56 7 LYS B O 1
ATOM 2297 N N . GLN B 1 8 ? -11.75 43.875 5.465 1 47.03 8 GLN B N 1
ATOM 2298 C CA . GLN B 1 8 ? -11.258 43 4.414 1 47.03 8 GLN B CA 1
ATOM 2299 C C . GLN B 1 8 ? -10.922 41.625 4.969 1 47.03 8 GLN B C 1
ATOM 2301 O O . GLN B 1 8 ? -10.117 41.5 5.891 1 47.03 8 GLN B O 1
ATOM 2306 N N . LEU B 1 9 ? -11.961 40.625 4.855 1 57.94 9 LEU B N 1
ATOM 2307 C CA . LEU B 1 9 ? -12.234 39.188 4.684 1 57.94 9 LEU B CA 1
ATOM 2308 C C . LEU B 1 9 ? -11.031 38.5 4.055 1 57.94 9 LEU B C 1
ATOM 2310 O O . LEU B 1 9 ? -11.117 37.312 3.705 1 57.94 9 LEU B O 1
ATOM 2314 N N . PHE B 1 10 ? -10.133 39.062 3.516 1 80.38 10 PHE B N 1
ATOM 2315 C CA . PHE B 1 10 ? -9.078 38.344 2.811 1 80.38 10 PHE B CA 1
ATOM 2316 C C . PHE B 1 10 ? -7.707 38.75 3.355 1 80.38 10 PHE B C 1
ATOM 2318 O O . PHE B 1 10 ? -7.531 39.844 3.885 1 80.38 10 PHE B O 1
ATOM 2325 N N . PHE B 1 11 ? -6.824 37.875 3.494 1 92.75 11 PHE B N 1
ATOM 2326 C CA . PHE B 1 11 ? -5.422 38.188 3.756 1 92.75 11 PHE B CA 1
ATOM 2327 C C . PHE B 1 11 ? -4.801 38.938 2.59 1 92.75 11 PHE B C 1
ATOM 2329 O O . PHE B 1 11 ? -4.891 38.5 1.44 1 92.75 11 PHE B O 1
ATOM 2336 N N . SER B 1 12 ? -4.254 40.125 2.916 1 95.31 12 SER B N 1
ATOM 2337 C CA . SER B 1 12 ? -3.615 40.906 1.854 1 95.31 12 SER B CA 1
ATOM 2338 C C . SER B 1 12 ? -2.162 40.5 1.665 1 95.31 12 SER B C 1
ATOM 2340 O O . SER B 1 12 ? -1.595 40.656 0.584 1 95.31 12 SER B O 1
ATOM 2342 N N . SER B 1 13 ? -1.592 40.031 2.725 1 97.56 13 SER B N 1
ATOM 2343 C CA . SER B 1 13 ? -0.191 39.594 2.691 1 97.56 13 SER B CA 1
ATOM 2344 C C . SER B 1 13 ? 0.023 38.312 3.465 1 97.56 13 SER B C 1
ATOM 2346 O O . SER B 1 13 ? -0.44 38.188 4.598 1 97.56 13 SER B O 1
ATOM 2348 N N . VAL B 1 14 ? 0.729 37.375 2.834 1 98.31 14 VAL B N 1
ATOM 2349 C CA . VAL B 1 14 ? 0.989 36.062 3.432 1 98.31 14 VAL B CA 1
ATOM 2350 C C . VAL B 1 14 ? 2.494 35.781 3.473 1 98.31 14 VAL B C 1
ATOM 2352 O O . VAL B 1 14 ? 3.176 35.906 2.449 1 98.31 14 VAL B O 1
ATOM 2355 N N . ALA B 1 15 ? 2.988 35.562 4.664 1 98.69 15 ALA B N 1
ATOM 2356 C CA . ALA B 1 15 ? 4.371 35.125 4.855 1 98.69 15 ALA B CA 1
ATOM 2357 C C . ALA B 1 15 ? 4.453 33.625 5.051 1 98.69 15 ALA B C 1
ATOM 2359 O O . ALA B 1 15 ? 3.799 33.062 5.941 1 98.69 15 ALA B O 1
ATOM 2360 N N . ILE B 1 16 ? 5.219 32.938 4.219 1 98.75 16 ILE B N 1
ATOM 2361 C CA . ILE B 1 16 ? 5.422 31.5 4.312 1 98.75 16 ILE B CA 1
ATOM 2362 C C . ILE B 1 16 ? 6.859 31.203 4.734 1 98.75 16 ILE B C 1
ATOM 2364 O O . ILE B 1 16 ? 7.805 31.625 4.062 1 98.75 16 ILE B O 1
ATOM 2368 N N . LEU B 1 17 ? 6.996 30.547 5.859 1 98.44 17 LEU B N 1
ATOM 2369 C CA . LEU B 1 17 ? 8.32 30.203 6.371 1 98.44 17 LEU B CA 1
ATOM 2370 C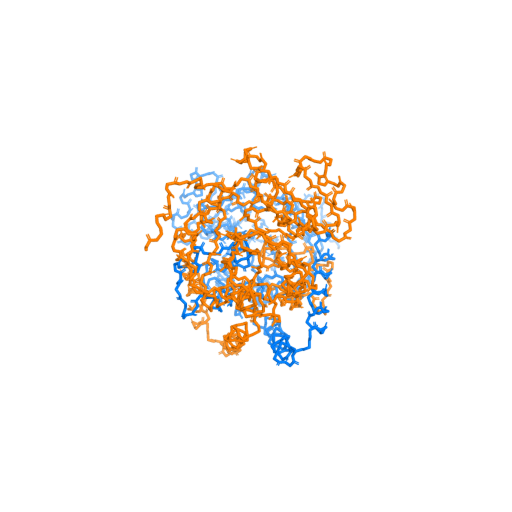 C . LEU B 1 17 ? 8.672 28.766 6.059 1 98.44 17 LEU B C 1
ATOM 2372 O O . LEU B 1 17 ? 8.133 27.844 6.68 1 98.44 17 LEU B O 1
ATOM 2376 N N . GLY B 1 18 ? 9.648 28.562 5.133 1 97.38 18 GLY B N 1
ATOM 2377 C CA . GLY B 1 18 ? 10.047 27.219 4.723 1 97.38 18 GLY B CA 1
ATOM 2378 C C . GLY B 1 18 ? 9.758 26.922 3.264 1 97.38 18 GLY B C 1
ATOM 2379 O O . GLY B 1 18 ? 8.656 26.5 2.916 1 97.38 18 GLY B O 1
ATOM 2380 N N . PRO B 1 19 ? 10.781 27.141 2.424 1 96.06 19 PRO B N 1
ATOM 2381 C CA . PRO B 1 19 ? 10.594 26.906 0.99 1 96.06 19 PRO B CA 1
ATOM 2382 C C . PRO B 1 19 ? 10.789 25.438 0.603 1 96.06 19 PRO B C 1
ATOM 2384 O O . PRO B 1 19 ? 11.57 25.141 -0.304 1 96.06 19 PRO B O 1
ATOM 2387 N N . GLY B 1 20 ? 10.031 24.578 1.264 1 94.62 20 GLY B N 1
ATOM 2388 C CA . GLY B 1 20 ? 9.984 23.172 0.898 1 94.62 20 GLY B CA 1
ATOM 2389 C C . GLY B 1 20 ? 8.844 22.844 -0.042 1 94.62 20 GLY B C 1
ATOM 2390 O O . GLY B 1 20 ? 8.305 23.719 -0.71 1 94.62 20 GLY B O 1
ATOM 2391 N N . LEU B 1 21 ? 8.555 21.625 -0.105 1 94.38 21 LEU B N 1
ATOM 2392 C CA . LEU B 1 21 ? 7.488 21.188 -0.994 1 94.38 21 LEU B CA 1
ATOM 2393 C C . LEU B 1 21 ? 6.172 21.875 -0.643 1 94.38 21 LEU B C 1
ATOM 2395 O O . LEU B 1 21 ? 5.531 22.469 -1.507 1 94.38 21 LEU B O 1
ATOM 2399 N N . LEU B 1 22 ? 5.789 21.781 0.67 1 95.75 22 LEU B N 1
ATOM 2400 C CA . LEU B 1 22 ? 4.504 22.344 1.067 1 95.75 22 LEU B CA 1
ATOM 2401 C C . LEU B 1 22 ? 4.535 23.875 1.023 1 95.75 22 LEU B C 1
ATOM 2403 O O . LEU B 1 22 ? 3.623 24.5 0.477 1 95.75 22 LEU B O 1
ATOM 2407 N N . GLY B 1 23 ? 5.602 24.453 1.571 1 97.19 23 GLY B N 1
ATOM 2408 C CA . GLY B 1 23 ? 5.699 25.891 1.562 1 97.19 23 GLY B CA 1
ATOM 2409 C C . GLY B 1 23 ? 5.781 26.484 0.165 1 97.19 23 GLY B C 1
ATOM 2410 O O . GLY B 1 23 ? 5.102 27.469 -0.143 1 97.19 23 GLY B O 1
ATOM 2411 N N . GLY B 1 24 ? 6.605 25.875 -0.647 1 96.94 24 GLY B N 1
ATOM 2412 C CA . GLY B 1 24 ? 6.703 26.297 -2.033 1 96.94 24 GLY B CA 1
ATOM 2413 C C . GLY B 1 24 ? 5.41 26.125 -2.807 1 96.94 24 GLY B C 1
ATOM 2414 O O . GLY B 1 24 ? 5.02 26.984 -3.586 1 96.94 24 GLY B O 1
ATOM 2415 N N . SER B 1 25 ? 4.754 25.016 -2.57 1 97.06 25 SER B N 1
ATOM 2416 C CA . SER B 1 25 ? 3.488 24.75 -3.244 1 97.06 25 SER B CA 1
ATOM 2417 C C . SER B 1 25 ? 2.412 25.734 -2.814 1 97.06 25 SER B C 1
ATOM 2419 O O . SER B 1 25 ? 1.603 26.172 -3.635 1 97.06 25 SER B O 1
ATOM 2421 N N . LEU B 1 26 ? 2.43 26.062 -1.549 1 97.81 26 LEU B N 1
ATOM 2422 C CA . LEU B 1 26 ? 1.469 27.047 -1.062 1 97.81 26 LEU B CA 1
ATOM 2423 C C . LEU B 1 26 ? 1.718 28.406 -1.698 1 97.81 26 LEU B C 1
ATOM 2425 O O . LEU B 1 26 ? 0.775 29.078 -2.119 1 97.81 26 LEU B O 1
ATOM 2429 N N . ALA B 1 27 ? 2.951 28.797 -1.772 1 97.94 27 ALA B N 1
ATOM 2430 C CA . ALA B 1 27 ? 3.309 30.062 -2.418 1 97.94 27 ALA B CA 1
ATOM 2431 C C . ALA B 1 27 ? 2.785 30.109 -3.852 1 97.94 27 ALA B C 1
ATOM 2433 O O . ALA B 1 27 ? 2.107 31.062 -4.238 1 97.94 27 ALA B O 1
ATOM 2434 N N . LEU B 1 28 ? 3.047 29.062 -4.57 1 97.25 28 LEU B N 1
ATOM 2435 C CA . LEU B 1 28 ? 2.619 28.984 -5.961 1 97.25 28 LEU B CA 1
ATOM 2436 C C . LEU B 1 28 ? 1.098 28.984 -6.062 1 97.25 28 LEU B C 1
ATOM 2438 O O . LEU B 1 28 ? 0.533 29.656 -6.941 1 97.25 28 LEU B O 1
ATOM 2442 N N . ALA B 1 29 ? 0.468 28.25 -5.203 1 97.19 29 ALA B N 1
ATOM 2443 C CA . ALA B 1 29 ? -0.99 28.156 -5.215 1 97.19 29 ALA B CA 1
ATOM 2444 C C . ALA B 1 29 ? -1.625 29.516 -4.93 1 97.19 29 ALA B C 1
ATOM 2446 O O . ALA B 1 29 ? -2.604 29.906 -5.578 1 97.19 29 ALA B O 1
ATOM 2447 N N . VAL B 1 30 ? -1.093 30.25 -3.977 1 97.31 30 VAL B N 1
ATOM 2448 C CA . VAL B 1 30 ? -1.623 31.578 -3.631 1 97.31 30 VAL B CA 1
ATOM 2449 C C . VAL B 1 30 ? -1.432 32.531 -4.805 1 97.31 30 VAL B C 1
ATOM 2451 O O . VAL B 1 30 ? -2.352 33.25 -5.168 1 97.31 30 VAL B O 1
ATOM 2454 N N . ARG B 1 31 ? -0.298 32.5 -5.395 1 96.69 31 ARG B N 1
ATOM 2455 C CA . ARG B 1 31 ? -0.029 33.312 -6.559 1 96.69 31 ARG B CA 1
ATOM 2456 C C . ARG B 1 31 ? -1.037 33.062 -7.672 1 96.69 31 ARG B C 1
ATOM 2458 O O . ARG B 1 31 ? -1.469 34 -8.359 1 96.69 31 ARG B O 1
ATOM 2465 N N . LYS B 1 32 ? -1.363 31.875 -7.816 1 95.75 32 LYS B N 1
ATOM 2466 C CA . LYS B 1 32 ? -2.242 31.438 -8.898 1 95.75 32 LYS B CA 1
ATOM 2467 C C . LYS B 1 32 ? -3.701 31.75 -8.578 1 95.75 32 LYS B C 1
ATOM 2469 O O . LYS B 1 32 ? -4.434 32.25 -9.43 1 95.75 32 LYS B O 1
ATOM 2474 N N . GLN B 1 33 ? -4.125 31.453 -7.352 1 95.94 33 GLN B N 1
ATOM 2475 C CA . GLN B 1 33 ? -5.543 31.453 -7.012 1 95.94 33 GLN B CA 1
ATOM 2476 C C . GLN B 1 33 ? -5.945 32.781 -6.359 1 95.94 33 GLN B C 1
ATOM 2478 O O . GLN B 1 33 ? -7.121 33.156 -6.359 1 95.94 33 GLN B O 1
ATOM 2483 N N . LEU B 1 34 ? -4.938 33.406 -5.762 1 95.69 34 LEU B N 1
ATOM 2484 C CA . LEU B 1 34 ? -5.176 34.688 -5.062 1 95.69 34 LEU B CA 1
ATOM 2485 C C . LEU B 1 34 ? -4.18 35.75 -5.508 1 95.69 34 LEU B C 1
ATOM 2487 O O . LEU B 1 34 ? -3.375 36.219 -4.703 1 95.69 34 LEU B O 1
ATOM 2491 N N . PRO B 1 35 ? -4.348 36.219 -6.707 1 92.94 35 PRO B N 1
ATOM 2492 C CA . PRO B 1 35 ? -3.342 37.094 -7.293 1 92.94 35 PRO B CA 1
ATOM 2493 C C . PRO B 1 35 ? -3.24 38.438 -6.562 1 92.94 35 PRO B C 1
ATOM 2495 O O . PRO B 1 35 ? -2.238 39.156 -6.703 1 92.94 35 PRO B O 1
ATOM 2498 N N . HIS B 1 36 ? -4.207 38.781 -5.793 1 93.81 36 HIS B N 1
ATOM 2499 C CA . HIS B 1 36 ? -4.199 40.062 -5.09 1 93.81 36 HIS B CA 1
ATOM 2500 C C . HIS B 1 36 ? -3.418 39.969 -3.785 1 93.81 36 HIS B C 1
ATOM 2502 O O . HIS B 1 36 ? -3.139 40.969 -3.148 1 93.81 36 HIS B O 1
ATOM 2508 N N . VAL B 1 37 ? -3.082 38.781 -3.342 1 96.69 37 VAL B N 1
ATOM 2509 C CA . VAL B 1 37 ? -2.375 38.562 -2.086 1 96.69 37 VAL B CA 1
ATOM 2510 C C . VAL B 1 37 ? -0.87 38.719 -2.311 1 96.69 37 VAL B C 1
ATOM 2512 O O . VAL B 1 37 ? -0.327 38.156 -3.27 1 96.69 37 VAL B O 1
ATOM 2515 N N . HIS B 1 38 ? -0.219 39.5 -1.48 1 97.38 38 HIS B N 1
ATOM 2516 C CA . HIS B 1 38 ? 1.233 39.625 -1.511 1 97.38 38 HIS B CA 1
ATOM 2517 C C . HIS B 1 38 ? 1.903 38.438 -0.803 1 97.38 38 HIS B C 1
ATOM 2519 O O . HIS B 1 38 ? 1.724 38.25 0.402 1 97.38 38 HIS B O 1
ATOM 2525 N N . VAL B 1 39 ? 2.701 37.688 -1.576 1 98.19 39 VAL B N 1
ATOM 2526 C CA . VAL B 1 39 ? 3.303 36.469 -1.043 1 98.19 39 VAL B CA 1
ATOM 2527 C C . VAL B 1 39 ? 4.777 36.719 -0.727 1 98.19 39 VAL B C 1
ATOM 2529 O O . VAL B 1 39 ? 5.523 37.219 -1.572 1 98.19 39 VAL B O 1
ATOM 2532 N N . ARG B 1 40 ? 5.168 36.375 0.488 1 98.25 40 ARG B N 1
ATOM 2533 C CA . ARG B 1 40 ? 6.547 36.469 0.956 1 98.25 40 ARG B CA 1
ATOM 2534 C C . ARG B 1 40 ? 7.055 35.125 1.464 1 98.25 40 ARG B C 1
ATOM 2536 O O . ARG B 1 40 ? 6.332 34.406 2.154 1 98.25 40 ARG B O 1
ATOM 2543 N N . LEU B 1 41 ? 8.273 34.75 1.072 1 98.5 41 LEU B N 1
ATOM 2544 C CA . LEU B 1 41 ? 8.828 33.438 1.396 1 98.5 41 LEU B CA 1
ATOM 2545 C C . LEU B 1 41 ? 10.148 33.594 2.139 1 98.5 41 LEU B C 1
ATOM 2547 O O . LEU B 1 41 ? 11.047 34.312 1.69 1 98.5 41 LEU B O 1
ATOM 2551 N N . TRP B 1 42 ? 10.227 32.875 3.277 1 98.31 42 TRP B N 1
ATOM 2552 C CA . TRP B 1 42 ? 11.453 32.875 4.059 1 98.31 42 TRP B CA 1
ATOM 2553 C C . TRP B 1 42 ? 12.109 31.5 4.023 1 98.31 42 TRP B C 1
ATOM 2555 O O . TRP B 1 42 ? 11.422 30.469 4.105 1 98.31 42 TRP B O 1
ATOM 2565 N N . GLY B 1 43 ? 13.359 31.453 3.893 1 97.56 43 GLY B N 1
ATOM 2566 C CA . GLY B 1 43 ? 14.164 30.25 4.016 1 97.56 43 GLY B CA 1
ATOM 2567 C C . GLY B 1 43 ? 15.531 30.5 4.625 1 97.56 43 GLY B C 1
ATOM 2568 O O . GLY B 1 43 ? 16.047 31.609 4.566 1 97.56 43 GLY B O 1
ATOM 2569 N N . ARG B 1 44 ? 16.062 29.406 5.172 1 94.88 44 ARG B N 1
ATOM 2570 C CA . ARG B 1 44 ? 17.375 29.531 5.805 1 94.88 44 ARG B CA 1
ATOM 2571 C C . ARG B 1 44 ? 18.484 29.594 4.762 1 94.88 44 ARG B C 1
ATOM 2573 O O . ARG B 1 44 ? 19.562 30.109 5.027 1 94.88 44 ARG B O 1
ATOM 2580 N N . ARG B 1 45 ? 18.234 28.969 3.602 1 93.25 45 ARG B N 1
ATOM 2581 C CA . ARG B 1 45 ? 19.234 28.875 2.545 1 93.25 45 ARG B CA 1
ATOM 2582 C C . ARG B 1 45 ? 18.781 29.625 1.296 1 93.25 45 ARG B C 1
ATOM 2584 O O . ARG B 1 45 ? 17.594 29.625 0.964 1 93.25 45 ARG B O 1
ATOM 2591 N N . GLU B 1 46 ? 19.703 30.109 0.573 1 95.62 46 GLU B N 1
ATOM 2592 C CA . GLU B 1 46 ? 19.406 30.922 -0.602 1 95.62 46 GLU B CA 1
ATOM 2593 C C . GLU B 1 46 ? 18.953 30.047 -1.775 1 95.62 46 GLU B C 1
ATOM 2595 O O . GLU B 1 46 ? 18.125 30.484 -2.586 1 95.62 46 GLU B O 1
ATOM 2600 N N . GLU B 1 47 ? 19.391 28.938 -1.83 1 94.12 47 GLU B N 1
ATOM 2601 C CA . GLU B 1 47 ? 19.203 28.094 -3.012 1 94.12 47 GLU B CA 1
ATOM 2602 C C . GLU B 1 47 ? 17.719 27.891 -3.297 1 94.12 47 GLU B C 1
ATOM 2604 O O . GLU B 1 47 ? 17.234 28.188 -4.395 1 94.12 47 GLU B O 1
ATOM 2609 N N . PRO B 1 48 ? 16.969 27.391 -2.303 1 95.5 48 PRO B N 1
ATOM 2610 C CA . PRO B 1 48 ? 15.547 27.234 -2.594 1 95.5 48 PRO B CA 1
ATOM 2611 C C . PRO B 1 48 ? 14.852 28.562 -2.891 1 95.5 48 PRO B C 1
ATOM 2613 O O . PRO B 1 48 ? 13.867 28.609 -3.635 1 95.5 48 PRO B O 1
ATOM 2616 N N . LEU B 1 49 ? 15.352 29.672 -2.324 1 96.44 49 LEU B N 1
ATOM 2617 C CA . LEU B 1 49 ? 14.758 31 -2.535 1 96.44 49 LEU B CA 1
ATOM 2618 C C . LEU B 1 49 ? 15.023 31.484 -3.953 1 96.44 49 LEU B C 1
ATOM 2620 O O . LEU B 1 49 ? 14.188 32.188 -4.539 1 96.44 49 LEU B O 1
ATOM 2624 N N . GLU B 1 50 ? 16.172 31.141 -4.473 1 93.62 50 GLU B N 1
ATOM 2625 C CA . GLU B 1 50 ? 16.469 31.469 -5.863 1 93.62 50 GLU B CA 1
ATOM 2626 C C . GLU B 1 50 ? 15.492 30.797 -6.816 1 93.62 50 GLU B C 1
ATOM 2628 O O . GLU B 1 50 ? 15.016 31.422 -7.77 1 93.62 50 GLU B O 1
ATOM 2633 N N . TYR B 1 51 ? 15.227 29.609 -6.469 1 91.44 51 TYR B N 1
ATOM 2634 C CA . TYR B 1 51 ? 14.242 28.875 -7.258 1 91.44 51 TYR B CA 1
ATOM 2635 C C . TYR B 1 51 ? 12.875 29.531 -7.164 1 91.44 51 TYR B C 1
ATOM 2637 O O . TYR B 1 51 ? 12.164 29.656 -8.164 1 91.44 51 TYR B O 1
ATOM 2645 N N . ALA B 1 52 ? 12.5 29.938 -6 1 92.88 52 ALA B N 1
ATOM 2646 C CA . ALA B 1 52 ? 11.219 30.594 -5.766 1 92.88 52 ALA B CA 1
ATOM 2647 C C . ALA B 1 52 ? 11.109 31.906 -6.551 1 92.88 52 ALA B C 1
ATOM 2649 O O . ALA B 1 52 ? 10.07 32.188 -7.141 1 92.88 52 ALA B O 1
ATOM 2650 N N . ARG B 1 53 ? 12.156 32.625 -6.582 1 92.5 53 ARG B N 1
ATOM 2651 C CA . ARG B 1 53 ? 12.188 33.875 -7.324 1 92.5 53 ARG B CA 1
ATOM 2652 C C . ARG B 1 53 ? 12.078 33.625 -8.828 1 92.5 53 ARG B C 1
ATOM 2654 O O . ARG B 1 53 ? 11.305 34.312 -9.516 1 92.5 53 ARG B O 1
ATOM 2661 N N . SER B 1 54 ? 12.781 32.656 -9.305 1 91.62 54 SER B N 1
ATOM 2662 C CA . SER B 1 54 ? 12.812 32.375 -10.727 1 91.62 54 SER B CA 1
ATOM 2663 C C . SER B 1 54 ? 11.469 31.844 -11.211 1 91.62 54 SER B C 1
ATOM 2665 O O . SER B 1 54 ? 11.078 32.062 -12.359 1 91.62 54 SER B O 1
ATOM 2667 N N . SER B 1 55 ? 10.766 31.219 -10.328 1 90.25 55 SER B N 1
ATOM 2668 C CA . SER B 1 55 ? 9.492 30.609 -10.695 1 90.25 55 SER B CA 1
ATOM 2669 C C . SER B 1 55 ? 8.336 31.594 -10.484 1 90.25 55 SER B C 1
ATOM 2671 O O . SER B 1 55 ? 7.188 31.281 -10.805 1 90.25 55 SER B O 1
ATOM 2673 N N . GLY B 1 56 ? 8.641 32.812 -9.859 1 91.12 56 GLY B N 1
ATOM 2674 C CA . GLY B 1 56 ? 7.594 33.781 -9.578 1 91.12 56 GLY B CA 1
ATOM 2675 C C . GLY B 1 56 ? 6.699 33.375 -8.422 1 91.12 56 GLY B C 1
ATOM 2676 O O . GLY B 1 56 ? 5.559 33.812 -8.32 1 91.12 56 GLY B O 1
ATOM 2677 N N . ALA B 1 57 ? 7.207 32.562 -7.562 1 93.31 57 ALA B N 1
ATOM 2678 C CA . ALA B 1 57 ? 6.414 31.984 -6.473 1 93.31 57 ALA B CA 1
ATOM 2679 C C . ALA B 1 57 ? 6.156 33.031 -5.391 1 93.31 57 ALA B C 1
ATOM 2681 O O . ALA B 1 57 ? 5.168 32.938 -4.652 1 93.31 57 ALA B O 1
ATOM 2682 N N . ALA B 1 58 ? 7.043 34.031 -5.301 1 96 58 ALA B N 1
ATOM 2683 C CA . ALA B 1 58 ? 6.914 35 -4.203 1 96 58 ALA B CA 1
ATOM 2684 C C . ALA B 1 58 ? 7.289 36.406 -4.652 1 96 58 ALA B C 1
ATOM 2686 O O . ALA B 1 58 ? 8.172 36.562 -5.5 1 96 58 ALA B O 1
ATOM 2687 N N . HIS B 1 59 ? 6.609 37.312 -4.152 1 96.56 59 HIS B N 1
ATOM 2688 C CA . HIS B 1 59 ? 6.961 38.719 -4.383 1 96.56 59 HIS B CA 1
ATOM 2689 C C . HIS B 1 59 ? 8.258 39.094 -3.668 1 96.56 59 HIS B C 1
ATOM 2691 O O . HIS B 1 59 ? 9.055 39.875 -4.184 1 96.56 59 HIS B O 1
ATOM 2697 N N . VAL B 1 60 ? 8.414 38.5 -2.484 1 96.5 60 VAL B N 1
ATOM 2698 C CA . VAL B 1 60 ? 9.625 38.656 -1.69 1 96.5 60 VAL B CA 1
ATOM 2699 C C . VAL B 1 60 ? 10.117 37.281 -1.231 1 96.5 60 VAL B C 1
ATOM 2701 O O . VAL B 1 60 ? 9.336 36.469 -0.739 1 96.5 60 VAL B O 1
ATOM 2704 N N . ALA B 1 61 ? 11.344 37 -1.473 1 97.88 61 ALA B N 1
ATOM 2705 C CA . ALA B 1 61 ? 12.023 35.812 -0.973 1 97.88 61 ALA B CA 1
ATOM 2706 C C . ALA B 1 61 ? 13.352 36.156 -0.323 1 97.88 61 ALA B C 1
ATOM 2708 O O . ALA B 1 61 ? 14.258 36.688 -0.983 1 97.88 61 ALA B O 1
ATOM 2709 N N . SER B 1 62 ? 13.43 35.875 0.967 1 97.81 62 SER B N 1
ATOM 2710 C CA . SER B 1 62 ? 14.594 36.375 1.683 1 97.81 62 SER B CA 1
ATOM 2711 C C . SER B 1 62 ? 14.977 35.469 2.84 1 97.81 62 SER B C 1
ATOM 2713 O O . SER B 1 62 ? 14.141 34.719 3.359 1 97.81 62 SER B O 1
ATOM 2715 N N . THR B 1 63 ? 16.266 35.5 3.195 1 98.06 63 THR B N 1
ATOM 2716 C CA . THR B 1 63 ? 16.75 34.812 4.387 1 98.06 63 THR B CA 1
ATOM 2717 C C . THR B 1 63 ? 16.562 35.656 5.625 1 98.06 63 THR B C 1
ATOM 2719 O O . THR B 1 63 ? 16.734 35.188 6.754 1 98.06 63 THR B O 1
ATOM 2722 N N . ARG B 1 64 ? 16.156 36.844 5.469 1 97.75 64 ARG B N 1
ATOM 2723 C CA . ARG B 1 64 ? 15.93 37.781 6.574 1 97.75 64 ARG B CA 1
ATOM 2724 C C . ARG B 1 64 ? 14.469 37.75 7.016 1 97.75 64 ARG B C 1
ATOM 2726 O O . ARG B 1 64 ? 13.586 38.188 6.281 1 97.75 64 ARG B O 1
ATOM 2733 N N . MET B 1 65 ? 14.25 37.344 8.211 1 97.19 65 MET B N 1
ATOM 2734 C CA . MET B 1 65 ? 12.906 37.094 8.734 1 97.19 65 MET B CA 1
ATOM 2735 C C . MET B 1 65 ? 12.117 38.406 8.766 1 97.19 65 MET B C 1
ATOM 2737 O O . MET B 1 65 ? 10.914 38.406 8.477 1 97.19 65 MET B O 1
ATOM 2741 N N . GLU B 1 66 ? 12.75 39.5 9.109 1 97.69 66 GLU B N 1
ATOM 2742 C CA . GLU B 1 66 ? 12.094 40.812 9.211 1 97.69 66 GLU B CA 1
ATOM 2743 C C . GLU B 1 66 ? 11.484 41.219 7.879 1 97.69 66 GLU B C 1
ATOM 2745 O O . GLU B 1 66 ? 10.406 41.812 7.844 1 97.69 66 GLU B O 1
ATOM 2750 N N . GLU B 1 67 ? 12.133 40.906 6.801 1 97.56 67 GLU B N 1
ATOM 2751 C CA . GLU B 1 67 ? 11.68 41.281 5.465 1 97.56 67 GLU B CA 1
ATOM 2752 C C . GLU B 1 67 ? 10.438 40.469 5.062 1 97.56 67 GLU B C 1
ATOM 2754 O O . GLU B 1 67 ? 9.688 40.906 4.176 1 97.56 67 GLU B O 1
ATOM 2759 N N . VAL B 1 68 ? 10.25 39.375 5.66 1 98.25 68 VAL B N 1
ATOM 2760 C CA . VAL B 1 68 ? 9.203 38.469 5.23 1 98.25 68 VAL B CA 1
ATOM 2761 C C . VAL B 1 68 ? 8.008 38.562 6.184 1 98.25 68 VAL B C 1
ATOM 2763 O O . VAL B 1 68 ? 6.859 38.656 5.742 1 98.25 68 VAL B O 1
ATOM 2766 N N . VAL B 1 69 ? 8.25 38.656 7.457 1 98.31 69 VAL B N 1
ATOM 2767 C CA . VAL B 1 69 ? 7.203 38.5 8.461 1 98.31 69 VAL B CA 1
ATOM 2768 C C . VAL B 1 69 ? 6.578 39.844 8.797 1 98.31 69 VAL B C 1
ATOM 2770 O O . VAL B 1 69 ? 5.383 39.906 9.102 1 98.31 69 VAL B O 1
ATOM 2773 N N . GLU B 1 70 ? 7.375 40.906 8.734 1 97.56 70 GLU B N 1
ATOM 2774 C CA . GLU B 1 70 ? 6.867 42.219 9.125 1 97.56 70 GLU B CA 1
ATOM 2775 C C . GLU B 1 70 ? 5.723 42.656 8.219 1 97.56 70 GLU B C 1
ATOM 2777 O O . GLU B 1 70 ? 5.859 42.656 6.992 1 97.56 70 GLU B O 1
ATOM 2782 N N . GLY B 1 71 ? 4.574 42.969 8.836 1 95.94 71 GLY B N 1
ATOM 2783 C CA . GLY B 1 71 ? 3.439 43.469 8.094 1 95.94 71 GLY B CA 1
ATOM 2784 C C . GLY B 1 71 ? 2.549 42.406 7.52 1 95.94 71 GLY B C 1
ATOM 2785 O O . GLY B 1 71 ? 1.51 42.688 6.926 1 95.94 71 GLY B O 1
ATOM 2786 N N . ALA B 1 72 ? 2.904 41.188 7.676 1 97.56 72 ALA B N 1
ATOM 2787 C CA . ALA B 1 72 ? 2.102 40.062 7.148 1 97.56 72 ALA B CA 1
ATOM 2788 C C . ALA B 1 72 ? 0.788 39.938 7.914 1 97.56 72 ALA B C 1
ATOM 2790 O O . ALA B 1 72 ? 0.754 40.094 9.133 1 97.56 72 ALA B O 1
ATOM 2791 N N . ASP B 1 73 ? -0.305 39.594 7.145 1 97.38 73 ASP B N 1
ATOM 2792 C CA . ASP B 1 73 ? -1.605 39.312 7.746 1 97.38 73 ASP B CA 1
ATOM 2793 C C . ASP B 1 73 ? -1.685 37.875 8.227 1 97.38 73 ASP B C 1
ATOM 2795 O O . ASP B 1 73 ? -2.402 37.562 9.18 1 97.38 73 ASP B O 1
ATOM 2799 N N . LEU B 1 74 ? -1.046 37.062 7.488 1 98.5 74 LEU B N 1
ATOM 2800 C CA . LEU B 1 74 ? -1.001 35.625 7.742 1 98.5 74 LEU B CA 1
ATOM 2801 C C . LEU B 1 74 ? 0.432 35.094 7.684 1 98.5 74 LEU B C 1
ATOM 2803 O O . LEU B 1 74 ? 1.167 35.406 6.738 1 98.5 74 LEU B O 1
ATOM 2807 N N . VAL B 1 75 ? 0.855 34.406 8.711 1 98.75 75 VAL B N 1
ATOM 2808 C CA . VAL B 1 75 ? 2.145 33.75 8.719 1 98.75 75 VAL B CA 1
ATOM 2809 C C . VAL B 1 75 ? 1.928 32.219 8.734 1 98.75 75 VAL B C 1
ATOM 2811 O O . VAL B 1 75 ? 1.205 31.703 9.594 1 98.75 75 VAL B O 1
ATOM 2814 N N . VAL B 1 76 ? 2.514 31.5 7.789 1 98.81 76 VAL B N 1
ATOM 2815 C CA . VAL B 1 76 ? 2.387 30.062 7.676 1 98.81 76 VAL B CA 1
ATOM 2816 C C . VAL B 1 76 ? 3.725 29.391 7.988 1 98.81 76 VAL B C 1
ATOM 2818 O O . VAL B 1 76 ? 4.711 29.609 7.277 1 98.81 76 VAL B O 1
ATOM 2821 N N . LEU B 1 77 ? 3.773 28.641 9.031 1 98.62 77 LEU B N 1
ATOM 2822 C CA . LEU B 1 77 ? 4.949 27.844 9.352 1 98.62 77 LEU B CA 1
ATOM 2823 C C . LEU B 1 77 ? 4.984 26.562 8.516 1 98.62 77 LEU B C 1
ATOM 2825 O O . LEU B 1 77 ? 4.199 25.641 8.742 1 98.62 77 LEU B O 1
ATOM 2829 N N . ALA B 1 78 ? 5.902 26.516 7.586 1 97.62 78 ALA B N 1
ATOM 2830 C CA . ALA B 1 78 ? 6.012 25.375 6.676 1 97.62 78 ALA B CA 1
ATOM 2831 C C . ALA B 1 78 ? 7.367 24.703 6.812 1 97.62 78 ALA B C 1
ATOM 2833 O O . ALA B 1 78 ? 7.98 24.312 5.812 1 97.62 78 ALA B O 1
ATOM 2834 N N . THR B 1 79 ? 7.887 24.641 8.031 1 95.69 79 THR B N 1
ATOM 2835 C CA . THR B 1 79 ? 9.117 23.953 8.406 1 95.69 79 THR B CA 1
ATOM 2836 C C . THR B 1 79 ? 8.797 22.703 9.234 1 95.69 79 THR B C 1
ATOM 2838 O O . THR B 1 79 ? 7.656 22.5 9.656 1 95.69 79 THR B O 1
ATOM 2841 N N . PRO B 1 80 ? 9.773 21.828 9.398 1 92.44 80 PRO B N 1
ATOM 2842 C CA . PRO B 1 80 ? 9.531 20.734 10.336 1 92.44 80 PRO B CA 1
ATOM 2843 C C . PRO B 1 80 ? 9.078 21.219 11.711 1 92.44 80 PRO B C 1
ATOM 2845 O O . PRO B 1 80 ? 9.531 22.266 12.18 1 92.44 80 PRO B O 1
ATOM 2848 N N . VAL B 1 81 ? 8.242 20.453 12.32 1 93.69 81 VAL B N 1
ATOM 2849 C CA . VAL B 1 81 ? 7.586 20.828 13.57 1 93.69 81 VAL B CA 1
ATOM 2850 C C . VAL B 1 81 ? 8.641 21.125 14.633 1 93.69 81 VAL B C 1
ATOM 2852 O O . VAL B 1 81 ? 8.484 22.062 15.422 1 93.69 81 VAL B O 1
ATOM 2855 N N . GLY B 1 82 ? 9.727 20.422 14.594 1 91.06 82 GLY B N 1
ATOM 2856 C CA . GLY B 1 82 ? 10.758 20.562 15.617 1 91.06 82 GLY B CA 1
ATOM 2857 C C . GLY B 1 82 ? 11.438 21.922 15.602 1 91.06 82 GLY B C 1
ATOM 2858 O O . GLY B 1 82 ? 11.984 22.359 16.609 1 91.06 82 GLY B O 1
ATOM 2859 N N . VAL B 1 83 ? 11.336 22.625 14.547 1 93.5 83 VAL B N 1
ATOM 2860 C CA . VAL B 1 83 ? 12.047 23.891 14.414 1 93.5 83 VAL B CA 1
ATOM 2861 C C . VAL B 1 83 ? 11.086 25.047 14.641 1 93.5 83 VAL B C 1
ATOM 2863 O O . VAL B 1 83 ? 11.523 26.203 14.82 1 93.5 83 VAL B O 1
ATOM 2866 N N . MET B 1 84 ? 9.812 24.766 14.711 1 96.75 84 MET B N 1
ATOM 2867 C CA . MET B 1 84 ? 8.797 25.812 14.734 1 96.75 84 MET B CA 1
ATOM 2868 C C . MET B 1 84 ? 8.914 26.656 16 1 96.75 84 MET B C 1
ATOM 2870 O O . MET B 1 84 ? 8.789 27.891 15.945 1 96.75 84 MET B O 1
ATOM 2874 N N . PRO B 1 85 ? 9.234 26.016 17.125 1 95.75 85 PRO B N 1
ATOM 2875 C CA . PRO B 1 85 ? 9.312 26.828 18.344 1 95.75 85 PRO B CA 1
ATOM 2876 C C . PRO B 1 85 ? 10.375 27.922 18.266 1 95.75 85 PRO B C 1
ATOM 2878 O O . PRO B 1 85 ? 10.133 29.062 18.656 1 95.75 85 PRO B O 1
ATOM 2881 N N . ARG B 1 86 ? 11.477 27.594 17.703 1 95.5 86 ARG B N 1
ATOM 2882 C CA . ARG B 1 86 ? 12.547 28.578 17.547 1 95.5 86 ARG B CA 1
ATOM 2883 C C . ARG B 1 86 ? 12.148 29.688 16.578 1 95.5 86 ARG B C 1
ATOM 2885 O O . ARG B 1 86 ? 12.414 30.859 16.828 1 95.5 86 ARG B O 1
ATOM 2892 N N . LEU B 1 87 ? 11.547 29.344 15.523 1 96.81 87 LEU B N 1
ATOM 2893 C CA . LEU B 1 87 ? 11.094 30.312 14.539 1 96.81 87 LEU B CA 1
ATOM 2894 C C . LEU B 1 87 ? 10.102 31.297 15.156 1 96.81 87 LEU B C 1
ATOM 2896 O O . LEU B 1 87 ? 10.18 32.5 14.922 1 96.81 87 LEU B O 1
ATOM 2900 N N . VAL B 1 88 ? 9.211 30.734 15.93 1 97.38 88 VAL B N 1
ATOM 2901 C CA . VAL B 1 88 ? 8.164 31.531 16.562 1 97.38 88 VAL B CA 1
ATOM 2902 C C . VAL B 1 88 ? 8.797 32.5 17.547 1 97.38 88 VAL B C 1
ATOM 2904 O O . VAL B 1 88 ? 8.438 33.688 17.578 1 97.38 88 VAL B O 1
ATOM 2907 N N . SER B 1 89 ? 9.734 32.062 18.297 1 95.62 89 SER B N 1
ATOM 2908 C CA . SER B 1 89 ? 10.438 32.938 19.219 1 95.62 89 SER B CA 1
ATOM 2909 C C . SER B 1 89 ? 11.117 34.062 18.484 1 95.62 89 SER B C 1
ATOM 2911 O O . SER B 1 89 ? 11.078 35.219 18.938 1 95.62 89 SER B O 1
ATOM 2913 N N . ASP B 1 90 ? 11.68 33.75 17.375 1 96 90 ASP B N 1
ATOM 2914 C CA . ASP B 1 90 ? 12.422 34.75 16.594 1 96 90 ASP B CA 1
ATOM 2915 C C . ASP B 1 90 ? 11.484 35.781 15.953 1 96 90 ASP B C 1
ATOM 2917 O O . ASP B 1 90 ? 11.852 36.938 15.781 1 96 90 ASP B O 1
ATOM 2921 N N . MET B 1 91 ? 10.312 35.375 15.656 1 96.88 91 MET B N 1
ATOM 2922 C CA . MET B 1 91 ? 9.484 36.25 14.836 1 96.88 91 MET B CA 1
ATOM 2923 C C . MET B 1 91 ? 8.531 37.062 15.711 1 96.88 91 MET B C 1
ATOM 2925 O O . MET B 1 91 ? 7.922 38.031 15.242 1 96.88 91 MET B O 1
ATOM 2929 N N . LEU B 1 92 ? 8.383 36.75 16.906 1 97 92 LEU B N 1
ATOM 2930 C CA . LEU B 1 92 ? 7.383 37.344 17.797 1 97 92 LEU B CA 1
ATOM 2931 C C . LEU B 1 92 ? 7.469 38.844 17.781 1 97 92 LEU B C 1
ATOM 2933 O O . LEU B 1 92 ? 6.457 39.531 17.594 1 97 92 LEU B O 1
ATOM 2937 N N . PRO B 1 93 ? 8.703 39.438 17.859 1 96.56 93 PRO B N 1
ATOM 2938 C CA . PRO B 1 93 ? 8.797 40.906 17.906 1 96.56 93 PRO B CA 1
ATOM 2939 C C . PRO B 1 93 ? 8.438 41.562 16.578 1 96.56 93 PRO B C 1
ATOM 2941 O O . PRO B 1 93 ? 8.25 42.781 16.516 1 96.56 93 PRO B O 1
ATOM 2944 N N . LEU B 1 94 ? 8.375 40.781 15.578 1 98 94 LEU B N 1
ATOM 2945 C CA . LEU B 1 94 ? 8.18 41.312 14.234 1 98 94 LEU B CA 1
ATOM 2946 C C . LEU B 1 94 ? 6.707 41.281 13.844 1 98 94 LEU B C 1
ATOM 2948 O O . LEU B 1 94 ? 6.312 41.906 12.844 1 98 94 LEU B O 1
ATOM 2952 N N . LEU B 1 95 ? 5.836 40.625 14.617 1 97.69 95 LEU B N 1
ATOM 2953 C CA . LEU B 1 95 ? 4.449 40.375 14.242 1 97.69 95 LEU B CA 1
ATOM 2954 C C . LEU B 1 95 ? 3.596 41.594 14.484 1 97.69 95 LEU B C 1
ATOM 2956 O O . LEU B 1 95 ? 3.713 42.25 15.523 1 97.69 95 LEU B O 1
ATOM 2960 N N . LYS B 1 96 ? 2.762 42.031 13.539 1 95.69 96 LYS B N 1
ATOM 2961 C CA . LYS B 1 96 ? 1.842 43.125 13.742 1 95.69 96 LYS B CA 1
ATOM 2962 C C . LYS B 1 96 ? 0.622 42.719 14.547 1 95.69 96 LYS B C 1
ATOM 2964 O O . LYS B 1 96 ? 0.28 41.531 14.578 1 95.69 96 LYS B O 1
ATOM 2969 N N . PRO B 1 97 ? 0.003 43.625 15.148 1 94.62 97 PRO B N 1
ATOM 2970 C CA . PRO B 1 97 ? -1.252 43.312 15.828 1 94.62 97 PRO B CA 1
ATOM 2971 C C . PRO B 1 97 ? -2.301 42.719 14.875 1 94.62 97 PRO B C 1
ATOM 2973 O O . PRO B 1 97 ? -2.438 43.219 13.742 1 94.62 97 PRO B O 1
ATOM 2976 N N . GLY B 1 98 ? -2.908 41.688 15.305 1 94.81 98 GLY B N 1
ATOM 2977 C CA . GLY B 1 98 ? -4 41.125 14.523 1 94.81 98 GLY B CA 1
ATOM 2978 C C . GLY B 1 98 ? -3.551 40.031 13.547 1 94.81 98 GLY B C 1
ATOM 2979 O O . GLY B 1 98 ? -4.375 39.406 12.883 1 94.81 98 GLY B O 1
ATOM 2980 N N . VAL B 1 99 ? -2.26 39.781 13.516 1 97.19 99 VAL B N 1
ATOM 2981 C CA . VAL B 1 99 ? -1.734 38.75 12.625 1 97.19 99 VAL B CA 1
ATOM 2982 C C . VAL B 1 99 ? -2.279 37.375 13.039 1 97.19 99 VAL B C 1
ATOM 2984 O O . VAL B 1 99 ? -2.508 37.125 14.227 1 97.19 99 VAL B O 1
ATOM 2987 N N . LEU B 1 100 ? -2.549 36.531 12.047 1 98.19 100 LEU B N 1
ATOM 2988 C CA . LEU B 1 100 ? -2.824 35.125 12.297 1 98.19 100 LEU B CA 1
ATOM 2989 C C . LEU B 1 100 ? -1.614 34.25 11.938 1 98.19 100 LEU B C 1
ATOM 2991 O O . LEU B 1 100 ? -0.991 34.438 10.898 1 98.19 100 LEU B O 1
ATOM 2995 N N . VAL B 1 101 ? -1.233 33.344 12.844 1 98.62 101 VAL B N 1
ATOM 2996 C CA . VAL B 1 101 ? -0.201 32.344 12.57 1 98.62 101 VAL B CA 1
ATOM 2997 C C . VAL B 1 101 ? -0.84 30.984 12.398 1 98.62 101 VAL B C 1
ATOM 2999 O O . VAL B 1 101 ? -1.743 30.609 13.148 1 98.62 101 VAL B O 1
ATOM 3002 N N . THR B 1 102 ? -0.457 30.266 11.375 1 98.69 102 THR B N 1
ATOM 3003 C CA . THR B 1 102 ? -0.861 28.875 11.156 1 98.69 102 THR B CA 1
ATOM 3004 C C . THR B 1 102 ? 0.335 28.031 10.742 1 98.69 102 THR B C 1
ATOM 3006 O O . THR B 1 102 ? 1.475 28.5 10.758 1 98.69 102 THR B O 1
ATOM 3009 N N . ASP B 1 103 ? 0.184 26.734 10.594 1 98.56 103 ASP B N 1
ATOM 3010 C CA . ASP B 1 103 ? 1.232 25.828 10.148 1 98.56 103 ASP B CA 1
ATOM 3011 C C . ASP B 1 103 ? 0.682 24.797 9.164 1 98.56 103 ASP B C 1
ATOM 3013 O O . ASP B 1 103 ? -0.5 24.828 8.82 1 98.56 103 ASP B O 1
ATOM 3017 N N . VAL B 1 104 ? 1.609 24 8.664 1 97.56 104 VAL B N 1
ATOM 3018 C CA . VAL B 1 104 ? 1.175 22.922 7.785 1 97.56 104 VAL B CA 1
ATOM 3019 C C . VAL B 1 104 ? 1.739 21.594 8.289 1 97.56 104 VAL B C 1
ATOM 3021 O O . VAL B 1 104 ? 1.901 20.641 7.512 1 97.56 104 VAL B O 1
ATOM 3024 N N . GLY B 1 105 ? 2.084 21.516 9.555 1 95.69 105 GLY B N 1
ATOM 3025 C CA . GLY B 1 105 ? 2.74 20.359 10.125 1 95.69 105 GLY B CA 1
ATOM 3026 C C . GLY B 1 105 ? 1.871 19.109 10.102 1 95.69 105 GLY B C 1
ATOM 3027 O O . GLY B 1 105 ? 0.642 19.203 10.117 1 95.69 105 GLY B O 1
ATOM 3028 N N . SER B 1 106 ? 2.527 17.953 10.242 1 95.88 106 SER B N 1
ATOM 3029 C CA . SER B 1 106 ? 1.86 16.656 10.133 1 95.88 106 SER B CA 1
ATOM 3030 C C . SER B 1 106 ? 1.35 16.188 11.484 1 95.88 106 SER B C 1
ATOM 3032 O O . SER B 1 106 ? 0.661 15.172 11.578 1 95.88 106 SER B O 1
ATOM 3034 N N . VAL B 1 107 ? 1.659 16.844 12.523 1 97.75 107 VAL B N 1
ATOM 3035 C CA . VAL B 1 107 ? 1.194 16.594 13.883 1 97.75 107 VAL B CA 1
ATOM 3036 C C . VAL B 1 107 ? 0.728 17.906 14.516 1 97.75 107 VAL B C 1
ATOM 3038 O O . VAL B 1 107 ? 1.327 18.953 14.297 1 97.75 107 VAL B O 1
ATOM 3041 N N . LYS B 1 108 ? -0.318 17.828 15.266 1 98.44 108 LYS B N 1
ATOM 3042 C CA . LYS B 1 108 ? -0.904 19.094 15.727 1 98.44 108 LYS B CA 1
ATOM 3043 C C . LYS B 1 108 ? -0.75 19.25 17.234 1 98.44 108 LYS B C 1
ATOM 3045 O O . LYS B 1 108 ? -0.625 20.375 17.734 1 98.44 108 LYS B O 1
ATOM 3050 N N . GLY B 1 109 ? -0.835 18.125 17.969 1 97.81 109 GLY B N 1
ATOM 3051 C CA . GLY B 1 109 ? -0.73 18.234 19.422 1 97.81 109 GLY B CA 1
ATOM 3052 C C . GLY B 1 109 ? 0.534 18.938 19.875 1 97.81 109 GLY B C 1
ATOM 3053 O O . GLY B 1 109 ? 0.472 19.891 20.656 1 97.81 109 GLY B O 1
ATOM 3054 N N . CYS B 1 110 ? 1.657 18.5 19.438 1 96.19 110 CYS B N 1
ATOM 3055 C CA . CYS B 1 110 ? 2.932 19.078 19.859 1 96.19 110 CYS B CA 1
ATOM 3056 C C . CYS B 1 110 ? 3.066 20.516 19.359 1 96.19 110 CYS B C 1
ATOM 3058 O O . CYS B 1 110 ? 3.674 21.344 20.031 1 96.19 110 CYS B O 1
ATOM 3060 N N . VAL B 1 111 ? 2.506 20.844 18.219 1 97.5 111 VAL B N 1
ATOM 3061 C CA . VAL B 1 111 ? 2.561 22.188 17.656 1 97.5 111 VAL B CA 1
ATOM 3062 C C . VAL B 1 111 ? 1.757 23.141 18.547 1 97.5 111 VAL B C 1
ATOM 3064 O O . VAL B 1 111 ? 2.225 24.234 18.875 1 97.5 111 VAL B O 1
ATOM 3067 N N . HIS B 1 112 ? 0.535 22.734 18.875 1 97.94 112 HIS B N 1
ATOM 3068 C CA . HIS B 1 112 ? -0.271 23.562 19.766 1 97.94 112 HIS B CA 1
ATOM 3069 C C . HIS B 1 112 ? 0.412 23.766 21.109 1 97.94 112 HIS B C 1
ATOM 3071 O O . HIS B 1 112 ? 0.334 24.844 21.703 1 97.94 112 HIS B O 1
ATOM 3077 N N . GLN B 1 113 ? 1.104 22.766 21.562 1 96 113 GLN B N 1
ATOM 3078 C CA . GLN B 1 113 ? 1.789 22.844 22.844 1 96 113 GLN B CA 1
ATOM 3079 C C . GLN B 1 113 ? 3 23.766 22.766 1 96 113 GLN B C 1
ATOM 3081 O O . GLN B 1 113 ? 3.199 24.625 23.625 1 96 113 GLN B O 1
ATOM 3086 N N . ALA B 1 114 ? 3.744 23.609 21.719 1 93.88 114 ALA B N 1
ATOM 3087 C CA . ALA B 1 114 ? 5.031 24.297 21.641 1 93.88 114 ALA B CA 1
ATOM 3088 C C . ALA B 1 114 ? 4.883 25.688 21 1 93.88 114 ALA B C 1
ATOM 3090 O O . ALA B 1 114 ? 5.605 26.609 21.359 1 93.88 114 ALA B O 1
ATOM 3091 N N . VAL B 1 115 ? 3.984 25.812 20.078 1 96.06 115 VAL B N 1
ATOM 3092 C CA . VAL B 1 115 ? 3.818 27.031 19.281 1 96.06 115 VAL B CA 1
ATOM 3093 C C . VAL B 1 115 ? 2.572 27.781 19.75 1 96.06 115 VAL B C 1
ATOM 3095 O O . VAL B 1 115 ? 2.641 28.969 20.062 1 96.06 115 VAL B O 1
ATOM 3098 N N . GLY B 1 116 ? 1.468 27.094 19.844 1 95.5 116 GLY B N 1
ATOM 3099 C CA . GLY B 1 116 ? 0.195 27.703 20.188 1 95.5 116 GLY B CA 1
ATOM 3100 C C . GLY B 1 116 ? 0.218 28.391 21.547 1 95.5 116 GLY B C 1
ATOM 3101 O O . GLY B 1 116 ? -0.252 29.516 21.672 1 95.5 116 GLY B O 1
ATOM 3102 N N . SER B 1 117 ? 0.81 27.734 22.484 1 91.94 117 SER B N 1
ATOM 3103 C CA . SER B 1 117 ? 0.844 28.281 23.844 1 91.94 117 SER B CA 1
ATOM 3104 C C . SER B 1 117 ? 1.667 29.562 23.906 1 91.94 117 SER B C 1
ATOM 3106 O O . SER B 1 117 ? 1.286 30.516 24.594 1 91.94 117 SER B O 1
ATOM 3108 N N . VAL B 1 118 ? 2.742 29.625 23.25 1 94.94 118 VAL B N 1
ATOM 3109 C CA . VAL B 1 118 ? 3.631 30.781 23.219 1 94.94 118 VAL B CA 1
ATOM 3110 C C . VAL B 1 118 ? 2.938 31.953 22.531 1 94.94 118 VAL B C 1
ATOM 3112 O O . VAL B 1 118 ? 2.975 33.062 23.031 1 94.94 118 VAL B O 1
ATOM 3115 N N . LEU B 1 119 ? 2.299 31.703 21.469 1 97.5 119 LEU B N 1
ATOM 3116 C CA . LEU B 1 119 ? 1.614 32.75 20.703 1 97.5 119 LEU B CA 1
ATOM 3117 C C . LEU B 1 119 ? 0.421 33.281 21.484 1 97.5 119 LEU B C 1
ATOM 3119 O O . LEU B 1 119 ? 0.183 34.5 21.484 1 97.5 119 LEU B O 1
ATOM 3123 N N . LYS B 1 120 ? -0.265 32.375 22.141 1 95.19 120 LYS B N 1
ATOM 3124 C CA . LYS B 1 120 ? -1.402 32.781 22.953 1 95.19 120 LYS B CA 1
ATOM 3125 C C . LYS B 1 120 ? -0.964 33.75 24.062 1 95.19 120 LYS B C 1
ATOM 3127 O O . LYS B 1 120 ? -1.609 34.75 24.297 1 95.19 120 LYS B O 1
ATOM 3132 N N . LYS B 1 121 ? 0.103 33.406 24.688 1 94.56 121 LYS B N 1
ATOM 3133 C CA . LYS B 1 121 ? 0.639 34.25 25.75 1 94.56 121 LYS B CA 1
ATOM 3134 C C . LYS B 1 121 ? 1.025 35.625 25.234 1 94.56 121 LYS B C 1
ATOM 3136 O O . LYS B 1 121 ? 0.919 36.625 25.938 1 94.56 121 LYS B O 1
ATOM 3141 N N . ALA B 1 122 ? 1.421 35.688 24.016 1 96.38 122 ALA B N 1
ATOM 3142 C CA . ALA B 1 122 ? 1.841 36.938 23.391 1 96.38 122 ALA B CA 1
ATOM 3143 C C . ALA B 1 122 ? 0.651 37.656 22.766 1 96.38 122 ALA B C 1
ATOM 3145 O O . ALA B 1 122 ? 0.814 38.719 22.156 1 96.38 122 ALA B O 1
ATOM 3146 N N . GLY B 1 123 ? -0.541 37.094 22.859 1 96.19 123 GLY B N 1
ATOM 3147 C CA . GLY B 1 123 ? -1.74 37.688 22.328 1 96.19 123 GLY B CA 1
ATOM 3148 C C . GLY B 1 123 ? -1.87 37.531 20.828 1 96.19 123 GLY B C 1
ATOM 3149 O O . GLY B 1 123 ? -2.512 38.344 20.156 1 96.19 123 GLY B O 1
ATOM 3150 N N . VAL B 1 124 ? -1.205 36.625 20.25 1 97.81 124 VAL B N 1
ATOM 3151 C CA . VAL B 1 124 ? -1.233 36.344 18.828 1 97.81 124 VAL B CA 1
ATOM 3152 C C . VAL B 1 124 ? -2.121 35.156 18.531 1 97.81 124 VAL B C 1
ATOM 3154 O O . VAL B 1 124 ? -2.016 34.125 19.203 1 97.81 124 VAL B O 1
ATOM 3157 N N . ALA B 1 125 ? -3.025 35.25 17.578 1 97.81 125 ALA B N 1
ATOM 3158 C CA . ALA B 1 125 ? -3.924 34.188 17.203 1 97.81 125 ALA B CA 1
ATOM 3159 C C . ALA B 1 125 ? -3.168 33.062 16.469 1 97.81 125 ALA B C 1
ATOM 3161 O O . ALA B 1 125 ? -2.361 33.344 15.586 1 97.81 125 ALA B O 1
ATOM 3162 N N . PHE B 1 126 ? -3.438 31.812 16.953 1 98.62 126 PHE B N 1
ATOM 3163 C CA . PHE B 1 126 ? -2.867 30.641 16.297 1 98.62 126 PHE B CA 1
ATOM 3164 C C . PHE B 1 126 ? -3.949 29.609 15.992 1 98.62 126 PHE B C 1
ATOM 3166 O O . PHE B 1 126 ? -4.738 29.25 16.875 1 98.62 126 PHE B O 1
ATOM 3173 N N . ILE B 1 127 ? -4.031 29.156 14.727 1 98.69 127 ILE B N 1
ATOM 3174 C CA . ILE B 1 127 ? -4.859 28.047 14.289 1 98.69 127 ILE B CA 1
ATOM 3175 C C . ILE B 1 127 ? -4.012 27.047 13.492 1 98.69 127 ILE B C 1
ATOM 3177 O O . ILE B 1 127 ? -3.301 27.438 12.562 1 98.69 127 ILE B O 1
ATOM 3181 N N . GLY B 1 128 ? -4.016 25.766 13.914 1 98.75 128 GLY B N 1
ATOM 3182 C CA . GLY B 1 128 ? -3.283 24.75 13.172 1 98.75 128 GLY B CA 1
ATOM 3183 C C . GLY B 1 128 ? -3.945 24.375 11.859 1 98.75 128 GLY B C 1
ATOM 3184 O O . GLY B 1 128 ? -5.176 24.391 11.75 1 98.75 128 GLY B O 1
ATOM 3185 N N . SER B 1 129 ? -3.121 24.062 10.906 1 98.69 129 SER B N 1
ATOM 3186 C CA . SER B 1 129 ? -3.586 23.516 9.633 1 98.69 129 SER B CA 1
ATOM 3187 C C . SER B 1 129 ? -2.746 22.312 9.211 1 98.69 129 SER B C 1
ATOM 3189 O O . SER B 1 129 ? -1.542 22.266 9.477 1 98.69 129 SER B O 1
ATOM 3191 N N . HIS B 1 130 ? -3.389 21.375 8.633 1 98.12 130 HIS B N 1
ATOM 3192 C CA . HIS B 1 130 ? -2.715 20.234 8.031 1 98.12 130 HIS B CA 1
ATOM 3193 C C . HIS B 1 130 ? -3.34 19.859 6.691 1 98.12 130 HIS B C 1
ATOM 3195 O O . HIS B 1 130 ? -4.25 19.031 6.629 1 98.12 130 HIS B O 1
ATOM 3201 N N . PRO B 1 131 ? -2.82 20.531 5.617 1 97 131 PRO B N 1
ATOM 3202 C CA . PRO B 1 131 ? -3.25 20.031 4.309 1 97 131 PRO B CA 1
ATOM 3203 C C . PRO B 1 131 ? -2.736 18.625 4.016 1 97 131 PRO B C 1
ATOM 3205 O O . PRO B 1 131 ? -1.524 18.406 3.945 1 97 131 PRO B O 1
ATOM 3208 N N . MET B 1 132 ? -3.674 17.719 3.922 1 93.69 132 MET B N 1
ATOM 3209 C CA . MET B 1 132 ? -3.355 16.312 3.674 1 93.69 132 MET B CA 1
ATOM 3210 C C . MET B 1 132 ? -2.922 16.109 2.227 1 93.69 132 MET B C 1
ATOM 3212 O O . MET B 1 132 ? -3.584 15.391 1.473 1 93.69 132 MET B O 1
ATOM 3216 N N . ALA B 1 133 ? -1.907 16.812 2.006 1 86.5 133 ALA B N 1
ATOM 3217 C CA . ALA B 1 133 ? -1.322 16.797 0.668 1 86.5 133 ALA B CA 1
ATOM 3218 C C . ALA B 1 133 ? 0.176 16.516 0.729 1 86.5 133 ALA B C 1
ATOM 3220 O O . ALA B 1 133 ? 0.804 16.688 1.776 1 86.5 133 ALA B O 1
ATOM 3221 N N . GLY B 1 134 ? 0.732 15.836 -0.066 1 77.5 134 GLY B N 1
ATOM 3222 C CA . GLY B 1 134 ? 2.158 15.562 -0.107 1 77.5 134 GLY B CA 1
ATOM 3223 C C . GLY B 1 134 ? 2.531 14.508 -1.132 1 77.5 134 GLY B C 1
ATOM 3224 O O . GLY B 1 134 ? 1.658 13.93 -1.782 1 77.5 134 GLY B O 1
ATOM 3225 N N . SER B 1 135 ? 3.811 14.539 -1.322 1 73.5 135 SER B N 1
ATOM 3226 C CA . SER B 1 135 ? 4.387 13.594 -2.277 1 73.5 135 SER B CA 1
ATOM 3227 C C . SER B 1 135 ? 5.695 13.016 -1.757 1 73.5 135 SER B C 1
ATOM 3229 O O . SER B 1 135 ? 6.219 13.461 -0.736 1 73.5 135 SER B O 1
ATOM 3231 N N . GLU B 1 136 ? 6.117 12.047 -2.227 1 76.06 136 GLU B N 1
ATOM 3232 C CA . GLU B 1 136 ? 7.406 11.453 -1.893 1 76.06 136 GLU B CA 1
ATOM 3233 C C . GLU B 1 136 ? 8.555 12.375 -2.277 1 76.06 136 GLU B C 1
ATOM 3235 O O . GLU B 1 136 ? 9.688 12.18 -1.832 1 76.06 136 GLU B O 1
ATOM 3240 N N . LYS B 1 137 ? 8.234 13.383 -2.994 1 79.81 137 LYS B N 1
ATOM 3241 C CA . LYS B 1 137 ? 9.266 14.328 -3.422 1 79.81 137 LYS B CA 1
ATOM 3242 C C . LYS B 1 137 ? 9.461 15.43 -2.387 1 79.81 137 LYS B C 1
ATOM 3244 O O . LYS B 1 137 ? 8.555 15.727 -1.61 1 79.81 137 LYS B O 1
ATOM 3249 N N . GLN B 1 138 ? 10.695 15.961 -2.316 1 85.81 138 GLN B N 1
ATOM 3250 C CA . GLN B 1 138 ? 11.016 17.016 -1.353 1 85.81 138 GLN B CA 1
ATOM 3251 C C . GLN B 1 138 ? 11.664 18.203 -2.041 1 85.81 138 GLN B C 1
ATOM 3253 O O . GLN B 1 138 ? 12.289 18.062 -3.09 1 85.81 138 GLN B O 1
ATOM 3258 N N . GLY B 1 139 ? 11.391 19.328 -1.413 1 89.5 139 GLY B N 1
ATOM 3259 C CA . GLY B 1 139 ? 12.117 20.5 -1.863 1 89.5 139 GLY B CA 1
ATOM 3260 C C . GLY B 1 139 ? 11.273 21.438 -2.707 1 89.5 139 GLY B C 1
ATOM 3261 O O . GLY B 1 139 ? 10.266 21.031 -3.277 1 89.5 139 GLY B O 1
ATOM 3262 N N . MET B 1 140 ? 11.812 22.625 -2.828 1 92.38 140 MET B N 1
ATOM 3263 C CA . MET B 1 140 ? 11.148 23.719 -3.549 1 92.38 140 MET B CA 1
ATOM 3264 C C . MET B 1 140 ? 11.023 23.375 -5.031 1 92.38 140 MET B C 1
ATOM 3266 O O . MET B 1 140 ? 10.039 23.75 -5.676 1 92.38 140 MET B O 1
ATOM 3270 N N . GLU B 1 141 ? 11.969 22.641 -5.488 1 91.75 141 GLU B N 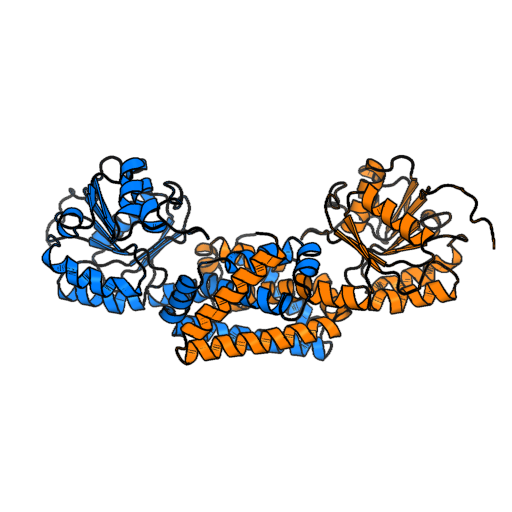1
ATOM 3271 C CA . GLU B 1 141 ? 12.039 22.344 -6.918 1 91.75 141 GLU B CA 1
ATOM 3272 C C . GLU B 1 141 ? 10.891 21.438 -7.352 1 91.75 141 GLU B C 1
ATOM 3274 O O . GLU B 1 141 ? 10.578 21.344 -8.539 1 91.75 141 GLU B O 1
ATOM 3279 N N . HIS B 1 142 ? 10.273 20.766 -6.43 1 92.25 142 HIS B N 1
ATOM 3280 C CA . HIS B 1 142 ? 9.172 19.875 -6.746 1 92.25 142 HIS B CA 1
ATOM 3281 C C . HIS B 1 142 ? 7.828 20.484 -6.375 1 92.25 142 HIS B C 1
ATOM 3283 O O . HIS B 1 142 ? 6.793 19.812 -6.449 1 92.25 142 HIS B O 1
ATOM 3289 N N . ALA B 1 143 ? 7.844 21.734 -5.992 1 94.5 143 ALA B N 1
ATOM 3290 C CA . ALA B 1 143 ? 6.617 22.422 -5.602 1 94.5 143 ALA B CA 1
ATOM 3291 C C . ALA B 1 143 ? 5.668 22.578 -6.785 1 94.5 143 ALA B C 1
ATOM 3293 O O . ALA B 1 143 ? 6.109 22.703 -7.934 1 94.5 143 ALA B O 1
ATOM 3294 N N . SER B 1 144 ? 4.383 22.547 -6.492 1 94.56 144 SER B N 1
ATOM 3295 C CA . SER B 1 144 ? 3.342 22.703 -7.5 1 94.56 144 SER B CA 1
ATOM 3296 C C . SER B 1 144 ? 2.166 23.5 -6.965 1 94.56 144 SER B C 1
ATOM 3298 O O . SER B 1 144 ? 1.695 23.266 -5.852 1 94.56 144 SER B O 1
ATOM 3300 N N . GLY B 1 145 ? 1.674 24.406 -7.82 1 95.5 145 GLY B N 1
ATOM 3301 C CA . GLY B 1 145 ? 0.521 25.203 -7.449 1 95.5 145 GLY B CA 1
ATOM 3302 C C . GLY B 1 145 ? -0.762 24.406 -7.355 1 95.5 145 GLY B C 1
ATOM 3303 O O . GLY B 1 145 ? -1.766 24.891 -6.828 1 95.5 145 GLY B O 1
ATOM 3304 N N . ASP B 1 146 ? -0.736 23.156 -7.836 1 95.75 146 ASP B N 1
ATOM 3305 C CA . ASP B 1 146 ? -1.939 22.328 -7.859 1 95.75 146 ASP B CA 1
ATOM 3306 C C . ASP B 1 146 ? -1.888 21.25 -6.773 1 95.75 146 ASP B C 1
ATOM 3308 O O . ASP B 1 146 ? -2.775 20.406 -6.695 1 95.75 146 ASP B O 1
ATOM 3312 N N . LEU B 1 147 ? -0.935 21.312 -5.902 1 95.06 147 LEU B N 1
ATOM 3313 C CA . LEU B 1 147 ? -0.692 20.25 -4.93 1 95.06 147 LEU B CA 1
ATOM 3314 C C . LEU B 1 147 ? -1.889 20.078 -4 1 95.06 147 LEU B C 1
ATOM 3316 O O . LEU B 1 147 ? -2.189 18.969 -3.564 1 95.06 147 LEU B O 1
ATOM 3320 N N . PHE B 1 148 ? -2.572 21.172 -3.697 1 96.31 148 PHE B N 1
ATOM 3321 C CA . PHE B 1 148 ? -3.584 21.156 -2.646 1 96.31 148 PHE B CA 1
ATOM 3322 C C . PHE B 1 148 ? -4.973 20.938 -3.236 1 96.31 148 PHE B C 1
ATOM 3324 O O . PHE B 1 148 ? -5.953 20.812 -2.5 1 96.31 148 PHE B O 1
ATOM 3331 N N . ARG B 1 149 ? -5.016 20.922 -4.574 1 95.38 149 ARG B N 1
ATOM 3332 C CA . ARG B 1 149 ? -6.312 20.766 -5.227 1 95.38 149 ARG B CA 1
ATOM 3333 C C . ARG B 1 149 ? -7.012 19.484 -4.754 1 95.38 149 ARG B C 1
ATOM 3335 O O . ARG B 1 149 ? -6.434 18.406 -4.812 1 95.38 149 ARG B O 1
ATOM 3342 N N . ASP B 1 150 ? -8.203 19.625 -4.156 1 93.88 150 ASP B N 1
ATOM 3343 C CA . ASP B 1 150 ? -9.125 18.578 -3.738 1 93.88 150 ASP B CA 1
ATOM 3344 C C . ASP B 1 150 ? -8.586 17.828 -2.516 1 93.88 150 ASP B C 1
ATOM 3346 O O . ASP B 1 150 ? -9.117 16.781 -2.145 1 93.88 150 ASP B O 1
ATOM 3350 N N . ALA B 1 151 ? -7.566 18.359 -1.947 1 94.5 151 ALA B N 1
ATOM 3351 C CA . ALA B 1 151 ? -7.051 17.75 -0.724 1 94.5 151 ALA B CA 1
ATOM 3352 C C . ALA B 1 151 ? -7.859 18.203 0.492 1 94.5 151 ALA B C 1
ATOM 3354 O O . ALA B 1 151 ? -8.43 19.297 0.495 1 94.5 151 ALA B O 1
ATOM 3355 N N . THR B 1 152 ? -7.926 17.359 1.444 1 95.88 152 THR B N 1
ATOM 3356 C CA . THR B 1 152 ? -8.5 17.75 2.729 1 95.88 152 THR B CA 1
ATOM 3357 C C . THR B 1 152 ? -7.496 18.547 3.553 1 95.88 152 THR B C 1
ATOM 3359 O O . THR B 1 152 ? -6.309 18.219 3.59 1 95.88 152 THR B O 1
ATOM 3362 N N . CYS B 1 153 ? -7.918 19.641 4.137 1 97.81 153 CYS B N 1
ATOM 3363 C CA . CYS B 1 153 ? -7.129 20.391 5.098 1 97.81 153 CYS B CA 1
ATOM 3364 C C . CYS B 1 153 ? -7.793 20.391 6.469 1 97.81 153 CYS B C 1
ATOM 3366 O O . CYS B 1 153 ? -8.938 20.828 6.609 1 97.81 153 CYS B O 1
ATOM 3368 N N . ILE B 1 154 ? -7.117 19.906 7.469 1 98.44 154 ILE B N 1
ATOM 3369 C CA . ILE B 1 154 ? -7.66 19.828 8.82 1 98.44 154 ILE B CA 1
ATOM 3370 C C . ILE B 1 154 ? -7.246 21.062 9.609 1 98.44 154 ILE B C 1
ATOM 3372 O O . ILE B 1 154 ? -6.059 21.391 9.68 1 98.44 154 ILE B O 1
ATOM 3376 N N . LEU B 1 155 ? -8.219 21.75 10.125 1 98.75 155 LEU B N 1
ATOM 3377 C CA . LEU B 1 155 ? -7.98 22.922 10.945 1 98.75 155 LEU B CA 1
ATOM 3378 C C . LEU B 1 155 ? -8.18 22.609 12.422 1 98.75 155 LEU B C 1
ATOM 3380 O O . LEU B 1 155 ? -9.164 21.969 12.797 1 98.75 155 LEU B O 1
ATOM 3384 N N . THR B 1 156 ? -7.207 22.938 13.234 1 98.81 156 THR B N 1
ATOM 3385 C CA . THR B 1 156 ? -7.281 22.734 14.68 1 98.81 156 THR B CA 1
ATOM 3386 C C . THR B 1 156 ? -7.199 24.078 15.414 1 98.81 156 THR B C 1
ATOM 3388 O O . THR B 1 156 ? -6.238 24.828 15.234 1 98.81 156 THR B O 1
ATOM 3391 N N . ASN B 1 157 ? -8.18 24.391 16.203 1 98.56 157 ASN B N 1
ATOM 3392 C CA . ASN B 1 157 ? -8.297 25.656 16.906 1 98.56 157 ASN B CA 1
ATOM 3393 C C . ASN B 1 157 ? -8.336 25.453 18.422 1 98.56 157 ASN B C 1
ATOM 3395 O O . ASN B 1 157 ? -9.25 25.938 19.094 1 98.56 157 ASN B O 1
ATOM 3399 N N . ASP B 1 158 ? -7.301 24.828 18.953 1 98.06 158 ASP B N 1
ATOM 3400 C CA . ASP B 1 158 ? -7.262 24.469 20.375 1 98.06 158 ASP B CA 1
ATOM 3401 C C . ASP B 1 158 ? -7.059 25.688 21.25 1 98.06 158 ASP B C 1
ATOM 3403 O O . ASP B 1 158 ? -7.336 25.656 22.453 1 98.06 158 ASP B O 1
ATOM 3407 N N . GLU B 1 159 ? -6.602 26.812 20.703 1 97 159 GLU B N 1
ATOM 3408 C CA . GLU B 1 159 ? -6.434 28.062 21.438 1 97 159 GLU B CA 1
ATOM 3409 C C . GLU B 1 159 ? -7.73 28.859 21.484 1 97 159 GLU B C 1
ATOM 3411 O O . GLU B 1 159 ? -7.789 29.938 22.094 1 97 159 GLU B O 1
ATOM 3416 N N . HIS B 1 160 ? -8.758 28.359 20.812 1 96.56 160 HIS B N 1
ATOM 3417 C CA . HIS B 1 160 ? -10.086 28.969 20.828 1 96.56 160 HIS B CA 1
ATOM 3418 C C . HIS B 1 160 ? -10.047 30.375 20.25 1 96.56 160 HIS B C 1
ATOM 3420 O O . HIS B 1 160 ? -10.578 31.312 20.844 1 96.56 160 HIS B O 1
ATOM 3426 N N . VAL B 1 161 ? -9.352 30.531 19.141 1 96.94 161 VAL B N 1
ATOM 3427 C CA . VAL B 1 161 ? -9.391 31.766 18.375 1 96.94 161 VAL B CA 1
ATOM 3428 C C . VAL B 1 161 ? -10.812 32.031 17.891 1 96.94 161 VAL B C 1
ATOM 3430 O O . VAL B 1 161 ? -11.578 31.094 17.656 1 96.94 161 VAL B O 1
ATOM 3433 N N . HIS B 1 162 ? -11.188 33.25 17.781 1 96.19 162 HIS B N 1
ATOM 3434 C CA . HIS B 1 162 ? -12.539 33.656 17.406 1 96.19 162 HIS B CA 1
ATOM 3435 C C . HIS B 1 162 ? -12.953 33.062 16.078 1 96.19 162 HIS B C 1
ATOM 3437 O O . HIS B 1 162 ? -12.133 32.969 15.156 1 96.19 162 HIS B O 1
ATOM 3443 N N . GLU B 1 163 ? -14.211 32.75 15.938 1 96.94 163 GLU B N 1
ATOM 3444 C CA . GLU B 1 163 ? -14.781 32.062 14.789 1 96.94 163 GLU B CA 1
ATOM 3445 C C . GLU B 1 163 ? -14.523 32.844 13.492 1 96.94 163 GLU B C 1
ATOM 3447 O O . GLU B 1 163 ? -14.312 32.219 12.438 1 96.94 163 GLU B O 1
ATOM 3452 N N . ASP B 1 164 ? -14.547 34.094 13.57 1 95.88 164 ASP B N 1
ATOM 3453 C CA . ASP B 1 164 ? -14.344 34.906 12.383 1 95.88 164 ASP B CA 1
ATOM 3454 C C . ASP B 1 164 ? -12.961 34.688 11.781 1 95.88 164 ASP B C 1
ATOM 3456 O O . ASP B 1 164 ? -12.805 34.625 10.562 1 95.88 164 ASP B O 1
ATOM 3460 N N . VAL B 1 165 ? -11.992 34.594 12.664 1 96.5 165 VAL B N 1
ATOM 3461 C CA . VAL B 1 165 ? -10.617 34.375 12.219 1 96.5 165 VAL B CA 1
ATOM 3462 C C . VAL B 1 165 ? -10.477 32.938 11.664 1 96.5 165 VAL B C 1
ATOM 3464 O O . VAL B 1 165 ? -9.82 32.75 10.641 1 96.5 165 VAL B O 1
ATOM 3467 N N . LEU B 1 166 ? -11.125 32.031 12.297 1 97.88 166 LEU B N 1
ATOM 3468 C CA . LEU B 1 166 ? -11.133 30.641 11.828 1 97.88 166 LEU B CA 1
ATOM 3469 C C . LEU B 1 166 ? -11.758 30.531 10.445 1 97.88 166 LEU B C 1
ATOM 3471 O O . LEU B 1 166 ? -11.234 29.859 9.57 1 97.88 166 LEU B O 1
ATOM 3475 N N . LEU B 1 167 ? -12.836 31.188 10.242 1 97.25 167 LEU B N 1
ATOM 3476 C CA . LEU B 1 167 ? -13.523 31.188 8.953 1 97.25 167 LEU B CA 1
ATOM 3477 C C . LEU B 1 167 ? -12.648 31.812 7.875 1 97.25 167 LEU B C 1
ATOM 3479 O O . LEU B 1 167 ? -12.656 31.359 6.727 1 97.25 167 LEU B O 1
ATOM 3483 N N . LEU B 1 168 ? -11.961 32.844 8.281 1 96.88 168 LEU B N 1
ATOM 3484 C CA . LEU B 1 168 ? -11.055 33.5 7.344 1 96.88 168 LEU B CA 1
ATOM 3485 C C . LEU B 1 168 ? -9.977 32.531 6.867 1 96.88 168 LEU B C 1
ATOM 3487 O O . LEU B 1 168 ? -9.703 32.438 5.668 1 96.88 168 LEU B O 1
ATOM 3491 N N . LEU B 1 169 ? -9.383 31.781 7.781 1 98.31 169 LEU B N 1
ATOM 3492 C CA . LEU B 1 169 ? -8.367 30.797 7.43 1 98.31 169 LEU B CA 1
ATOM 3493 C C . LEU B 1 169 ? -8.969 29.688 6.582 1 98.31 169 LEU B C 1
ATOM 3495 O O . LEU B 1 169 ? -8.352 29.234 5.609 1 98.31 169 LEU B O 1
ATOM 3499 N N . GLN B 1 170 ? -10.125 29.234 6.965 1 98.25 170 GLN B N 1
ATOM 3500 C CA . GLN B 1 170 ? -10.82 28.203 6.203 1 98.25 170 GLN B CA 1
ATOM 3501 C C . GLN B 1 170 ? -11.031 28.641 4.754 1 98.25 170 GLN B C 1
ATOM 3503 O O . GLN B 1 170 ? -10.766 27.875 3.826 1 98.25 170 GLN B O 1
ATOM 3508 N N . ARG B 1 171 ? -11.516 29.828 4.574 1 97.25 171 ARG B N 1
ATOM 3509 C CA . ARG B 1 171 ? -11.742 30.359 3.23 1 97.25 171 ARG B CA 1
ATOM 3510 C C . ARG B 1 171 ? -10.43 30.422 2.449 1 97.25 171 ARG B C 1
ATOM 3512 O O . ARG B 1 171 ? -10.406 30.172 1.242 1 97.25 171 ARG B O 1
ATOM 3519 N N . PHE B 1 172 ? -9.422 30.844 3.113 1 97.56 172 PHE B N 1
ATOM 3520 C CA . PHE B 1 172 ? -8.102 30.906 2.492 1 97.56 172 PHE B CA 1
ATOM 3521 C C . PHE B 1 172 ? -7.715 29.547 1.914 1 97.56 172 PHE B C 1
ATOM 3523 O O . PHE B 1 172 ? -7.395 29.438 0.729 1 97.56 172 PHE B O 1
ATOM 3530 N N . TRP B 1 173 ? -7.777 28.406 2.727 1 98 173 TRP B N 1
ATOM 3531 C CA . TRP B 1 173 ? -7.418 27.062 2.289 1 98 173 TRP B CA 1
ATOM 3532 C C . TRP B 1 173 ? -8.367 26.562 1.199 1 98 173 TRP B C 1
ATOM 3534 O O . TRP B 1 173 ? -7.945 25.875 0.269 1 98 173 TRP B O 1
ATOM 3544 N N . GLU B 1 174 ? -9.617 26.922 1.277 1 97.81 174 GLU B N 1
ATOM 3545 C CA . GLU B 1 174 ? -10.594 26.516 0.268 1 97.81 174 GLU B CA 1
ATOM 3546 C C . GLU B 1 174 ? -10.312 27.188 -1.07 1 97.81 174 GLU B C 1
ATOM 3548 O O . GLU B 1 174 ? -10.5 26.578 -2.129 1 97.81 174 GLU B O 1
ATOM 3553 N N . ARG B 1 175 ? -9.859 28.422 -1.021 1 96.31 175 ARG B N 1
ATOM 3554 C CA . ARG B 1 175 ? -9.531 29.141 -2.25 1 96.31 175 ARG B CA 1
ATOM 3555 C C . ARG B 1 175 ? -8.312 28.531 -2.93 1 96.31 175 ARG B C 1
ATOM 3557 O O . ARG B 1 175 ? -8.211 28.531 -4.16 1 96.31 175 ARG B O 1
ATOM 3564 N N . VAL B 1 176 ? -7.414 28.047 -2.127 1 95.94 176 VAL B N 1
ATOM 3565 C CA . VAL B 1 176 ? -6.223 27.422 -2.697 1 95.94 176 VAL B CA 1
ATOM 3566 C C . VAL B 1 176 ? -6.562 26.031 -3.211 1 95.94 176 VAL B C 1
ATOM 3568 O O . VAL B 1 176 ? -5.742 25.391 -3.877 1 95.94 176 VAL B O 1
ATOM 3571 N N . GLY B 1 177 ? -7.766 25.484 -2.863 1 96.25 177 GLY B N 1
ATOM 3572 C CA . GLY B 1 177 ? -8.234 24.266 -3.506 1 96.25 177 GLY B CA 1
ATOM 3573 C C . GLY B 1 177 ? -8.609 23.172 -2.52 1 96.25 177 GLY B C 1
ATOM 3574 O O . GLY B 1 177 ? -9.156 22.141 -2.908 1 96.25 177 GLY B O 1
ATOM 3575 N N . CYS B 1 178 ? -8.492 23.359 -1.218 1 96.88 178 CYS B N 1
ATOM 3576 C CA . CYS B 1 178 ? -8.719 22.328 -0.218 1 96.88 178 CYS B CA 1
ATOM 3577 C C . CYS B 1 178 ? -10.188 22.25 0.166 1 96.88 178 CYS B C 1
ATOM 3579 O O . CYS B 1 178 ? -10.961 23.156 -0.129 1 96.88 178 CYS B O 1
ATOM 3581 N N . HIS B 1 179 ? -10.516 21.109 0.715 1 96.56 179 HIS B N 1
ATOM 3582 C CA . HIS B 1 179 ? -11.703 20.953 1.542 1 96.56 179 HIS B CA 1
ATOM 3583 C C . HIS B 1 179 ? -11.352 20.938 3.023 1 96.56 179 HIS B C 1
ATOM 3585 O O . HIS B 1 179 ? -10.586 20.078 3.471 1 96.56 179 HIS B O 1
ATOM 3591 N N . CYS B 1 180 ? -12.008 21.828 3.76 1 97.81 180 CYS B N 1
ATOM 3592 C CA . CYS B 1 180 ? -11.562 21.984 5.141 1 97.81 180 CYS B CA 1
ATOM 3593 C C . CYS B 1 180 ? -12.453 21.188 6.094 1 97.81 180 CYS B C 1
ATOM 3595 O O . CYS B 1 180 ? -13.672 21.125 5.902 1 97.81 180 CYS B O 1
ATOM 3597 N N . ILE B 1 181 ? -11.82 20.562 7.059 1 97.56 181 ILE B N 1
ATOM 3598 C CA . ILE B 1 181 ? -12.492 19.953 8.195 1 97.56 181 ILE B CA 1
ATOM 3599 C C . ILE B 1 181 ? -11.883 20.469 9.5 1 97.56 181 ILE B C 1
ATOM 3601 O O . ILE B 1 181 ? -10.68 20.734 9.562 1 97.56 181 ILE B O 1
ATOM 3605 N N . ARG B 1 182 ? -12.773 20.672 10.492 1 98.25 182 ARG B N 1
ATOM 3606 C CA . ARG B 1 182 ? -12.32 21.172 11.789 1 98.25 182 ARG B CA 1
ATOM 3607 C C . ARG B 1 182 ? -12.367 20.078 12.852 1 98.25 182 ARG B C 1
ATOM 3609 O O . ARG B 1 182 ? -13.312 19.297 12.891 1 98.25 182 ARG B O 1
ATOM 3616 N N . MET B 1 183 ? -11.352 19.969 13.641 1 98.19 183 MET B N 1
ATOM 3617 C CA . MET B 1 183 ? -11.352 19.062 14.781 1 98.19 183 MET B CA 1
ATOM 3618 C C . MET B 1 183 ? -10.305 19.469 15.805 1 98.19 183 MET B C 1
ATOM 3620 O O . MET B 1 183 ? -9.508 20.375 15.562 1 98.19 183 MET B O 1
ATOM 3624 N N . LYS B 1 184 ? -10.32 18.906 16.969 1 98.38 184 LYS B N 1
ATOM 3625 C CA . LYS B 1 184 ? -9.305 19.141 17.984 1 98.38 184 LYS B CA 1
ATOM 3626 C C . LYS B 1 184 ? -7.965 18.531 17.594 1 98.38 184 LYS B C 1
ATOM 3628 O O . LYS B 1 184 ? -7.922 17.562 16.828 1 98.38 184 LYS B O 1
ATOM 3633 N N . ALA B 1 185 ? -6.934 19.078 18.156 1 98.56 185 ALA B N 1
ATOM 3634 C CA . ALA B 1 185 ? -5.586 18.594 17.875 1 98.56 185 ALA B CA 1
ATOM 3635 C C . ALA B 1 185 ? -5.449 17.109 18.234 1 98.56 185 ALA B C 1
ATOM 3637 O O . ALA B 1 185 ? -4.824 16.344 17.516 1 98.56 185 ALA B O 1
ATOM 3638 N N . ALA B 1 186 ? -6.039 16.703 19.344 1 98.19 186 ALA B N 1
ATOM 3639 C CA . ALA B 1 186 ? -5.965 15.312 19.797 1 98.19 186 ALA B CA 1
ATOM 3640 C C . ALA B 1 186 ? -6.645 14.375 18.797 1 98.19 186 ALA B C 1
ATOM 3642 O O . ALA B 1 186 ? -6.121 13.297 18.5 1 98.19 186 ALA B O 1
ATOM 3643 N N . ASP B 1 187 ? -7.809 14.766 18.281 1 98.12 187 ASP B N 1
ATOM 3644 C CA . ASP B 1 187 ? -8.523 13.977 17.281 1 98.12 187 ASP B CA 1
ATOM 3645 C C . ASP B 1 187 ? -7.738 13.914 15.977 1 98.12 187 ASP B C 1
ATOM 3647 O O . ASP B 1 187 ? -7.695 12.867 15.32 1 98.12 187 ASP B O 1
ATOM 3651 N N . HIS B 1 188 ? -7.191 15.07 15.633 1 98.44 188 HIS B N 1
ATOM 3652 C CA . HIS B 1 188 ? -6.324 15.109 14.461 1 98.44 188 HIS B CA 1
ATOM 3653 C C . HIS B 1 188 ? -5.203 14.078 14.57 1 98.44 188 HIS B C 1
ATOM 3655 O O . HIS B 1 188 ? -5.031 13.242 13.688 1 98.44 188 HIS B O 1
ATOM 3661 N N . ASP B 1 189 ? -4.488 14.133 15.672 1 98.56 189 ASP B N 1
ATOM 3662 C CA . ASP B 1 189 ? -3.314 13.281 15.836 1 98.56 189 ASP B CA 1
ATOM 3663 C C . ASP B 1 189 ? -3.709 11.805 15.867 1 98.56 189 ASP B C 1
ATOM 3665 O O . ASP B 1 189 ? -2.996 10.961 15.32 1 98.56 189 ASP B O 1
ATOM 3669 N N . SER B 1 190 ? -4.805 11.508 16.516 1 98.44 190 SER B N 1
ATOM 3670 C CA . SER B 1 190 ? -5.324 10.148 16.484 1 98.44 190 SER B CA 1
ATOM 3671 C C . SER B 1 190 ? -5.676 9.711 15.07 1 98.44 190 SER B C 1
ATOM 3673 O O . SER B 1 190 ? -5.344 8.602 14.656 1 98.44 190 SER B O 1
ATOM 3675 N N . SER B 1 191 ? -6.316 10.539 14.312 1 98.19 191 SER B N 1
ATOM 3676 C CA . SER B 1 191 ? -6.762 10.227 12.961 1 98.19 191 SER B CA 1
ATOM 3677 C C . SER B 1 191 ? -5.574 9.984 12.031 1 98.19 191 SER B C 1
ATOM 3679 O O . SER B 1 191 ? -5.543 8.992 11.305 1 98.19 191 SER B O 1
ATOM 3681 N N . VAL B 1 192 ? -4.59 10.844 12.094 1 98.06 192 VAL B N 1
ATOM 3682 C CA . VAL B 1 192 ? -3.484 10.711 11.148 1 98.06 192 VAL B CA 1
ATOM 3683 C C . VAL B 1 192 ? -2.588 9.547 11.578 1 98.06 192 VAL B C 1
ATOM 3685 O O . VAL B 1 192 ? -1.949 8.906 10.734 1 98.06 192 VAL B O 1
ATOM 3688 N N . ALA B 1 193 ? -2.502 9.234 12.914 1 98.5 193 ALA B N 1
ATOM 3689 C CA . ALA B 1 193 ? -1.822 8.008 13.328 1 98.5 193 ALA B CA 1
ATOM 3690 C C . ALA B 1 193 ? -2.404 6.789 12.609 1 98.5 193 ALA B C 1
ATOM 3692 O O . ALA B 1 193 ? -1.664 5.902 12.18 1 98.5 193 ALA B O 1
ATOM 3693 N N . ARG B 1 194 ? -3.691 6.816 12.492 1 98.25 194 ARG B N 1
ATOM 3694 C CA . ARG B 1 194 ? -4.445 5.707 11.914 1 98.25 194 ARG B CA 1
ATOM 3695 C C . ARG B 1 194 ? -4.258 5.652 10.398 1 98.25 194 ARG B C 1
ATOM 3697 O O . ARG B 1 194 ? -3.865 4.617 9.852 1 98.25 194 ARG B O 1
ATOM 3704 N N . ILE B 1 195 ? -4.379 6.754 9.688 1 97.75 195 ILE B N 1
ATOM 3705 C CA . ILE B 1 195 ? -4.555 6.676 8.242 1 97.75 195 ILE B CA 1
ATOM 3706 C C . ILE B 1 195 ? -3.262 7.09 7.539 1 97.75 195 ILE B C 1
ATOM 3708 O O . ILE B 1 195 ? -3.135 6.941 6.32 1 97.75 195 ILE B O 1
ATOM 3712 N N . SER B 1 196 ? -2.258 7.52 8.234 1 97.31 196 SER B N 1
ATOM 3713 C CA . SER B 1 196 ? -1.019 7.969 7.609 1 97.31 196 SER B CA 1
ATOM 3714 C C . SER B 1 196 ? 0.2 7.348 8.281 1 97.31 196 SER B C 1
ATOM 3716 O O . SER B 1 196 ? 1.004 6.68 7.633 1 97.31 196 SER B O 1
ATOM 3718 N N . HIS B 1 197 ? 0.338 7.48 9.641 1 98.19 197 HIS B N 1
ATOM 3719 C CA . HIS B 1 197 ? 1.557 7.066 10.328 1 98.19 197 HIS B CA 1
ATOM 3720 C C . HIS B 1 197 ? 1.693 5.547 10.344 1 98.19 197 HIS B C 1
ATOM 3722 O O . HIS B 1 197 ? 2.74 5.012 9.969 1 98.19 197 HIS B O 1
ATOM 3728 N N . ILE B 1 198 ? 0.633 4.852 10.695 1 98.31 198 ILE B N 1
ATOM 3729 C CA . ILE B 1 198 ? 0.68 3.396 10.773 1 98.31 198 ILE B CA 1
ATOM 3730 C C . ILE B 1 198 ? 0.833 2.809 9.367 1 98.31 198 ILE B C 1
ATOM 3732 O O . ILE B 1 198 ? 1.659 1.919 9.148 1 98.31 198 ILE B O 1
ATOM 3736 N N . PRO B 1 199 ? 0.038 3.336 8.375 1 98.19 199 PRO B N 1
ATOM 3737 C CA . PRO B 1 199 ? 0.262 2.83 7.02 1 98.19 199 PRO B CA 1
ATOM 3738 C C . PRO B 1 199 ? 1.711 2.982 6.562 1 98.19 199 PRO B C 1
ATOM 3740 O O . PRO B 1 199 ? 2.252 2.088 5.906 1 98.19 199 PRO B O 1
ATOM 3743 N N . HIS B 1 200 ? 2.373 4.051 6.879 1 98.12 200 HIS B N 1
ATOM 3744 C CA . HIS B 1 200 ? 3.775 4.23 6.516 1 98.12 200 HIS B CA 1
ATOM 3745 C C . HIS B 1 200 ? 4.656 3.197 7.211 1 98.12 200 HIS B C 1
ATOM 3747 O O . HIS B 1 200 ? 5.508 2.57 6.574 1 98.12 200 HIS B O 1
ATOM 3753 N N . ALA B 1 201 ? 4.473 3.027 8.492 1 98.69 201 ALA B N 1
ATOM 3754 C CA . ALA B 1 201 ? 5.254 2.055 9.25 1 98.69 201 ALA B CA 1
ATOM 3755 C C . ALA B 1 201 ? 5.047 0.643 8.711 1 98.69 201 ALA B C 1
ATOM 3757 O O . ALA B 1 201 ? 6.008 -0.12 8.57 1 98.69 201 ALA B O 1
ATOM 3758 N N . LEU B 1 202 ? 3.818 0.311 8.414 1 98.75 202 LEU B N 1
ATOM 3759 C CA . LEU B 1 202 ? 3.521 -1.03 7.922 1 98.75 202 LEU B CA 1
ATOM 3760 C C . LEU B 1 202 ? 4.039 -1.217 6.5 1 98.75 202 LEU B C 1
ATOM 3762 O O . LEU B 1 202 ? 4.406 -2.328 6.109 1 98.75 202 LEU B O 1
ATOM 3766 N N . SER B 1 203 ? 4.047 -0.165 5.68 1 98.56 203 SER B N 1
ATOM 3767 C CA . SER B 1 203 ? 4.695 -0.217 4.371 1 98.56 203 SER B CA 1
ATOM 3768 C C . SER B 1 203 ? 6.172 -0.58 4.5 1 98.56 203 SER B C 1
ATOM 3770 O O . SER B 1 203 ? 6.66 -1.461 3.795 1 98.56 203 SER B O 1
ATOM 3772 N N . ALA B 1 204 ? 6.875 0.116 5.402 1 98.75 204 ALA B N 1
ATOM 3773 C CA . ALA B 1 204 ? 8.273 -0.201 5.652 1 98.75 204 ALA B CA 1
ATOM 3774 C C . ALA B 1 204 ? 8.43 -1.627 6.176 1 98.75 204 ALA B C 1
ATOM 3776 O O . ALA B 1 204 ? 9.344 -2.348 5.766 1 98.75 204 ALA B O 1
ATOM 3777 N N . LEU B 1 205 ? 7.555 -2.008 7.098 1 98.88 205 LEU B N 1
ATOM 3778 C CA . LEU B 1 205 ? 7.555 -3.377 7.605 1 98.88 205 LEU B CA 1
ATOM 3779 C C . LEU B 1 205 ? 7.43 -4.379 6.465 1 98.88 205 LEU B C 1
ATOM 3781 O O . LEU B 1 205 ? 8.117 -5.406 6.457 1 98.88 205 LEU B O 1
ATOM 3785 N N . CYS B 1 206 ? 6.559 -4.125 5.547 1 98.69 206 CYS B N 1
ATOM 3786 C CA . CYS B 1 206 ? 6.348 -4.996 4.398 1 98.69 206 CYS B CA 1
ATOM 3787 C C . CYS B 1 206 ? 7.633 -5.18 3.604 1 98.69 206 CYS B C 1
ATOM 3789 O O . CYS B 1 206 ? 7.98 -6.297 3.223 1 98.69 206 CYS B O 1
ATOM 3791 N N . VAL B 1 207 ? 8.367 -4.07 3.381 1 98.62 207 VAL B N 1
ATOM 3792 C CA . VAL B 1 207 ? 9.625 -4.141 2.654 1 98.62 207 VAL B CA 1
ATOM 3793 C C . VAL B 1 207 ? 10.594 -5.074 3.385 1 98.62 207 VAL B C 1
ATOM 3795 O O . VAL B 1 207 ? 11.156 -5.992 2.781 1 98.62 207 VAL B O 1
ATOM 3798 N N . HIS B 1 208 ? 10.727 -4.863 4.641 1 98.5 208 HIS B N 1
ATOM 3799 C CA . HIS B 1 208 ? 11.664 -5.672 5.414 1 98.5 208 HIS B CA 1
ATOM 3800 C C . HIS B 1 208 ? 11.25 -7.141 5.422 1 98.5 208 HIS B C 1
ATOM 3802 O O . HIS B 1 208 ? 12.078 -8.023 5.199 1 98.5 208 HIS B O 1
ATOM 3808 N N . SER B 1 209 ? 9.984 -7.379 5.703 1 97.75 209 SER B N 1
ATOM 3809 C CA . SER B 1 209 ? 9.477 -8.75 5.777 1 97.75 209 SER B CA 1
ATOM 3810 C C . SER B 1 209 ? 9.633 -9.469 4.441 1 97.75 209 SER B C 1
ATOM 3812 O O . SER B 1 209 ? 9.852 -10.68 4.402 1 97.75 209 SER B O 1
ATOM 3814 N N . ALA B 1 210 ? 9.492 -8.766 3.375 1 97.69 210 ALA B N 1
ATOM 3815 C CA . ALA B 1 210 ? 9.547 -9.344 2.035 1 97.69 210 ALA B CA 1
ATOM 3816 C C . ALA B 1 210 ? 10.984 -9.555 1.589 1 97.69 210 ALA B C 1
ATOM 3818 O O . ALA B 1 210 ? 11.32 -10.602 1.018 1 97.69 210 ALA B O 1
ATOM 3819 N N . LEU B 1 211 ? 11.891 -8.633 1.917 1 97.88 211 LEU B N 1
ATOM 3820 C CA . LEU B 1 211 ? 13.156 -8.602 1.191 1 97.88 211 LEU B CA 1
ATOM 3821 C C . LEU B 1 211 ? 14.305 -9.055 2.08 1 97.88 211 LEU B C 1
ATOM 3823 O O . LEU B 1 211 ? 15.328 -9.547 1.584 1 97.88 211 LEU B O 1
ATOM 3827 N N . ASP B 1 212 ? 14.164 -8.867 3.395 1 97.25 212 ASP B N 1
ATOM 3828 C CA . ASP B 1 212 ? 15.266 -9.242 4.273 1 97.25 212 ASP B CA 1
ATOM 3829 C C . ASP B 1 212 ? 15.609 -10.719 4.137 1 97.25 212 ASP B C 1
ATOM 3831 O O . ASP B 1 212 ? 14.719 -11.57 4.16 1 97.25 212 ASP B O 1
ATOM 3835 N N . GLY B 1 213 ? 16.938 -10.984 3.953 1 95.75 213 GLY B N 1
ATOM 3836 C CA . GLY B 1 213 ? 17.406 -12.359 3.875 1 95.75 213 GLY B CA 1
ATOM 3837 C C . GLY B 1 213 ? 17.141 -13.008 2.529 1 95.75 213 GLY B C 1
ATOM 3838 O O . GLY B 1 213 ? 17.469 -14.18 2.324 1 95.75 213 GLY B O 1
ATOM 3839 N N . GLY B 1 214 ? 16.516 -12.328 1.586 1 96.06 214 GLY B N 1
ATOM 3840 C CA . GLY B 1 214 ? 16.219 -12.883 0.277 1 96.06 214 GLY B CA 1
ATOM 3841 C C . GLY B 1 214 ? 17.078 -12.297 -0.831 1 96.06 214 GLY B C 1
ATOM 3842 O O . GLY B 1 214 ? 17.906 -11.43 -0.583 1 96.06 214 GLY B O 1
ATOM 3843 N N . ASP B 1 215 ? 16.922 -12.883 -2.014 1 96.19 215 ASP B N 1
ATOM 3844 C CA . ASP B 1 215 ? 17.531 -12.328 -3.223 1 96.19 215 ASP B CA 1
ATOM 3845 C C . ASP B 1 215 ? 16.719 -11.141 -3.74 1 96.19 215 ASP B C 1
ATOM 3847 O O . ASP B 1 215 ? 15.75 -11.312 -4.473 1 96.19 215 ASP B O 1
ATOM 3851 N N . VAL B 1 216 ? 17.188 -9.969 -3.402 1 96.25 216 VAL B N 1
ATOM 3852 C CA . VAL B 1 216 ? 16.438 -8.734 -3.615 1 96.25 216 VAL B CA 1
ATOM 3853 C C . VAL B 1 216 ? 16.172 -8.547 -5.105 1 96.25 216 VAL B C 1
ATOM 3855 O O . VAL B 1 216 ? 15.062 -8.156 -5.496 1 96.25 216 VAL B O 1
ATOM 3858 N N . LYS B 1 217 ? 17.094 -8.859 -5.953 1 93.06 217 LYS B N 1
ATOM 3859 C CA . LYS B 1 217 ? 16.938 -8.695 -7.395 1 93.06 217 LYS B CA 1
ATOM 3860 C C . LYS B 1 217 ? 15.891 -9.664 -7.945 1 93.06 217 LYS B C 1
ATOM 3862 O O . LYS B 1 217 ? 15.023 -9.281 -8.727 1 93.06 217 LYS B O 1
ATOM 3867 N N . LEU B 1 218 ? 16 -10.906 -7.551 1 94.62 218 LEU B N 1
ATOM 3868 C CA . LEU B 1 218 ? 15.031 -11.906 -7.98 1 94.62 218 LEU B CA 1
ATOM 3869 C C . LEU B 1 218 ? 13.625 -11.547 -7.492 1 94.62 218 LEU B C 1
ATOM 3871 O O . LEU B 1 218 ? 12.656 -11.641 -8.25 1 94.62 218 LEU B O 1
ATOM 3875 N N . LEU B 1 219 ? 13.57 -11.164 -6.223 1 96.38 219 LEU B N 1
ATOM 3876 C CA . LEU B 1 219 ? 12.281 -10.82 -5.641 1 96.38 219 LEU B CA 1
ATOM 3877 C C . LEU B 1 219 ? 11.68 -9.609 -6.34 1 96.38 219 LEU B C 1
ATOM 3879 O O . LEU B 1 219 ? 10.461 -9.547 -6.551 1 96.38 219 LEU B O 1
ATOM 3883 N N . GLY B 1 220 ? 12.523 -8.641 -6.711 1 94.62 220 GLY B N 1
ATOM 3884 C CA . GLY B 1 220 ? 12.055 -7.52 -7.508 1 94.62 220 GLY B CA 1
ATOM 3885 C C . GLY B 1 220 ? 11.484 -7.941 -8.852 1 94.62 220 GLY B C 1
ATOM 3886 O O . GLY B 1 220 ? 10.469 -7.406 -9.297 1 94.62 220 GLY B O 1
ATOM 3887 N N . LEU B 1 221 ? 12.125 -8.898 -9.406 1 90.88 221 LEU B N 1
ATOM 3888 C CA . LEU B 1 221 ? 11.75 -9.383 -10.727 1 90.88 221 LEU B CA 1
ATOM 3889 C C . LEU B 1 221 ? 10.391 -10.07 -10.695 1 90.88 221 LEU B C 1
ATOM 3891 O O . LEU B 1 221 ? 9.617 -9.969 -11.656 1 90.88 221 LEU B O 1
ATOM 3895 N N . VAL B 1 222 ? 10.102 -10.703 -9.609 1 93.31 222 VAL B N 1
ATOM 3896 C CA . VAL B 1 222 ? 8.867 -11.484 -9.578 1 93.31 222 VAL B CA 1
ATOM 3897 C C . VAL B 1 222 ? 7.777 -10.703 -8.844 1 93.31 222 VAL B C 1
ATOM 3899 O O . VAL B 1 222 ? 6.68 -11.219 -8.617 1 93.31 222 VAL B O 1
ATOM 3902 N N . SER B 1 223 ? 8.102 -9.477 -8.438 1 92.56 223 SER B N 1
ATOM 3903 C CA . SER B 1 223 ? 7.098 -8.656 -7.77 1 92.56 223 SER B CA 1
ATOM 3904 C C . SER B 1 223 ? 6.039 -8.164 -8.758 1 92.56 223 SER B C 1
ATOM 3906 O O . SER B 1 223 ? 6.324 -7.973 -9.938 1 92.56 223 SER B O 1
ATOM 3908 N N . ALA B 1 224 ? 4.848 -7.996 -8.305 1 88.19 224 ALA B N 1
ATOM 3909 C CA . ALA B 1 224 ? 3.738 -7.465 -9.086 1 88.19 224 ALA B CA 1
ATOM 3910 C C . ALA B 1 224 ? 3.129 -6.234 -8.414 1 88.19 224 ALA B C 1
ATOM 3912 O O . ALA B 1 224 ? 3.791 -5.562 -7.625 1 88.19 224 ALA B O 1
ATOM 3913 N N . GLY B 1 225 ? 1.965 -5.887 -8.789 1 87.81 225 GLY B N 1
ATOM 3914 C CA . GLY B 1 225 ? 1.32 -4.66 -8.359 1 87.81 225 GLY B CA 1
ATOM 3915 C C . GLY B 1 225 ? 1.04 -4.625 -6.867 1 87.81 225 GLY B C 1
ATOM 3916 O O . GLY B 1 225 ? 1.105 -3.564 -6.242 1 87.81 225 GLY B O 1
ATOM 3917 N N . GLY B 1 226 ? 0.822 -5.781 -6.262 1 92.25 226 GLY B N 1
ATOM 3918 C CA . GLY B 1 226 ? 0.515 -5.82 -4.84 1 92.25 226 GLY B CA 1
ATOM 3919 C C . GLY B 1 226 ? 1.665 -5.355 -3.969 1 92.25 226 GLY B C 1
ATOM 3920 O O . GLY B 1 226 ? 1.487 -4.492 -3.105 1 92.25 226 GLY B O 1
ATOM 3921 N N . PHE B 1 227 ? 2.873 -5.918 -4.219 1 96.44 227 PHE B N 1
ATOM 3922 C CA . PHE B 1 227 ? 4.066 -5.508 -3.486 1 96.44 227 PHE B CA 1
ATOM 3923 C C . PHE B 1 227 ? 4.367 -4.031 -3.727 1 96.44 227 PHE B C 1
ATOM 3925 O O . PHE B 1 227 ? 4.637 -3.287 -2.783 1 96.44 227 PHE B O 1
ATOM 3932 N N . ARG B 1 228 ? 4.27 -3.594 -4.973 1 94.75 228 ARG B N 1
ATOM 3933 C CA . ARG B 1 228 ? 4.594 -2.221 -5.348 1 94.75 228 ARG B CA 1
ATOM 3934 C C . ARG B 1 228 ? 3.678 -1.229 -4.637 1 94.75 228 ARG B C 1
ATOM 3936 O O . ARG B 1 228 ? 4.148 -0.25 -4.055 1 94.75 228 ARG B O 1
ATOM 3943 N N . ASP B 1 229 ? 2.402 -1.477 -4.656 1 94.69 229 ASP B N 1
ATOM 3944 C CA . ASP B 1 229 ? 1.438 -0.561 -4.059 1 94.69 229 ASP B CA 1
ATOM 3945 C C . ASP B 1 229 ? 1.573 -0.538 -2.537 1 94.69 229 ASP B C 1
ATOM 3947 O O . ASP B 1 229 ? 1.598 0.533 -1.927 1 94.69 229 ASP B O 1
ATOM 3951 N N . THR B 1 230 ? 1.704 -1.696 -1.896 1 97.56 230 THR B N 1
ATOM 3952 C CA . THR B 1 230 ? 1.754 -1.81 -0.443 1 97.56 230 THR B CA 1
ATOM 3953 C C . THR B 1 230 ? 3.01 -1.144 0.109 1 97.56 230 THR B C 1
ATOM 3955 O O . THR B 1 230 ? 3.018 -0.665 1.245 1 97.56 230 THR B O 1
ATOM 3958 N N . THR B 1 231 ? 4.047 -1.055 -0.763 1 97.88 231 THR B N 1
ATOM 3959 C CA . THR B 1 231 ? 5.324 -0.585 -0.24 1 97.88 231 THR B CA 1
ATOM 3960 C C . THR B 1 231 ? 5.652 0.806 -0.777 1 97.88 231 THR B C 1
ATOM 3962 O O . THR B 1 231 ? 6.719 1.354 -0.489 1 97.88 231 THR B O 1
ATOM 3965 N N . ARG B 1 232 ? 4.816 1.407 -1.524 1 95.62 232 ARG B N 1
ATOM 3966 C CA . ARG B 1 232 ? 5.098 2.652 -2.23 1 95.62 232 ARG B CA 1
ATOM 3967 C C . ARG B 1 232 ? 5.543 3.742 -1.261 1 95.62 232 ARG B C 1
ATOM 3969 O O . ARG B 1 232 ? 6.539 4.43 -1.505 1 95.62 232 ARG B O 1
ATOM 3976 N N . VAL B 1 233 ? 4.867 3.889 -0.159 1 95.56 233 VAL B N 1
ATOM 3977 C CA . VAL B 1 233 ? 5.078 5.043 0.708 1 95.56 233 VAL B CA 1
ATOM 3978 C C . VAL B 1 233 ? 6.328 4.828 1.56 1 95.56 233 VAL B C 1
ATOM 3980 O O . VAL B 1 233 ? 6.793 5.754 2.23 1 95.56 233 VAL B O 1
ATOM 3983 N N . SER B 1 234 ? 6.895 3.611 1.494 1 96.75 234 SER B N 1
ATOM 3984 C CA . SER B 1 234 ? 8.125 3.35 2.238 1 96.75 234 SER B CA 1
ATOM 3985 C C . SER B 1 234 ? 9.289 4.168 1.688 1 96.75 234 SER B C 1
ATOM 3987 O O . SER B 1 234 ? 10.336 4.277 2.33 1 96.75 234 SER B O 1
ATOM 3989 N N . MET B 1 235 ? 9.117 4.77 0.548 1 94.75 235 MET B N 1
ATOM 3990 C CA . MET B 1 235 ? 10.156 5.57 -0.091 1 94.75 235 MET B CA 1
ATOM 3991 C C . MET B 1 235 ? 10.188 6.984 0.482 1 94.75 235 MET B C 1
ATOM 3993 O O . MET B 1 235 ? 11.031 7.797 0.1 1 94.75 235 MET B O 1
ATOM 3997 N N . GLY B 1 236 ? 9.297 7.344 1.396 1 92.94 236 GLY B N 1
ATOM 3998 C CA . GLY B 1 236 ? 9.305 8.648 2.035 1 92.94 236 GLY B CA 1
ATOM 3999 C C . GLY B 1 236 ? 10.617 8.969 2.721 1 92.94 236 GLY B C 1
ATOM 4000 O O . GLY B 1 236 ? 11.359 8.062 3.107 1 92.94 236 GLY B O 1
ATOM 4001 N N . GLU B 1 237 ? 10.906 10.234 2.889 1 93.25 237 GLU B N 1
ATOM 4002 C CA . GLU B 1 237 ? 12.172 10.672 3.48 1 93.25 237 GLU B CA 1
ATOM 4003 C C . GLU B 1 237 ? 12.305 10.164 4.914 1 93.25 237 GLU B C 1
ATOM 4005 O O . GLU B 1 237 ? 11.539 10.555 5.793 1 93.25 237 GLU B O 1
ATOM 4010 N N . PRO B 1 238 ? 13.391 9.352 5.242 1 96.62 238 PRO B N 1
ATOM 4011 C CA . PRO B 1 238 ? 13.477 8.625 6.512 1 96.62 238 PRO B CA 1
ATOM 4012 C C . PRO B 1 238 ? 13.547 9.555 7.723 1 96.62 238 PRO B C 1
ATOM 4014 O O . PRO B 1 238 ? 12.883 9.305 8.734 1 96.62 238 PRO B O 1
ATOM 4017 N N . SER B 1 239 ? 14.32 10.57 7.672 1 95 239 SER B N 1
ATOM 4018 C CA . SER B 1 239 ? 14.445 11.484 8.805 1 95 239 SER B CA 1
ATOM 4019 C C . SER B 1 239 ? 13.117 12.18 9.102 1 95 239 SER B C 1
ATOM 4021 O O . SER B 1 239 ? 12.742 12.328 10.266 1 95 239 SER B O 1
ATOM 4023 N N . MET B 1 240 ? 12.461 12.586 8.055 1 93 240 MET B N 1
ATOM 4024 C CA . MET B 1 240 ? 11.164 13.234 8.211 1 93 240 MET B CA 1
ATOM 4025 C C . MET B 1 240 ? 10.164 12.297 8.883 1 93 240 MET B C 1
ATOM 4027 O O . MET B 1 240 ? 9.492 12.68 9.844 1 93 240 MET B O 1
ATOM 4031 N N . TRP B 1 241 ? 10.125 11.102 8.461 1 96.31 241 TRP B N 1
ATOM 4032 C CA . TRP B 1 241 ? 9.125 10.164 8.961 1 96.31 241 TRP B CA 1
ATOM 4033 C C . TRP B 1 241 ? 9.484 9.695 10.367 1 96.31 241 TRP B C 1
ATOM 4035 O O . TRP B 1 241 ? 8.594 9.445 11.188 1 96.31 241 TRP B O 1
ATOM 4045 N N . ALA B 1 242 ? 10.781 9.555 10.633 1 97.69 242 ALA B N 1
ATOM 4046 C CA . ALA B 1 242 ? 11.172 9.266 12.008 1 97.69 242 ALA B CA 1
ATOM 4047 C C . ALA B 1 242 ? 10.688 10.359 12.961 1 97.69 242 ALA B C 1
ATOM 4049 O O . ALA B 1 242 ? 10.211 10.07 14.055 1 97.69 242 ALA B O 1
ATOM 4050 N N . GLU B 1 243 ? 10.781 11.562 12.547 1 95.5 243 GLU B N 1
ATOM 4051 C CA . GLU B 1 243 ? 10.336 12.703 13.344 1 95.5 243 GLU B CA 1
ATOM 4052 C C . GLU B 1 243 ? 8.82 12.688 13.531 1 95.5 243 GLU B C 1
ATOM 4054 O O . GLU B 1 243 ? 8.32 12.922 14.633 1 95.5 243 GLU B O 1
ATOM 4059 N N . ILE B 1 244 ? 8.086 12.438 12.469 1 96.38 244 ILE B N 1
ATOM 4060 C CA . ILE B 1 244 ? 6.633 12.398 12.5 1 96.38 244 ILE B CA 1
ATOM 4061 C C . ILE B 1 244 ? 6.164 11.336 13.492 1 96.38 244 ILE B C 1
ATOM 4063 O O . ILE B 1 244 ? 5.316 11.602 14.344 1 96.38 244 ILE B O 1
ATOM 4067 N N . LEU B 1 245 ? 6.758 10.148 13.398 1 98.31 245 LEU B N 1
ATOM 4068 C CA . LEU B 1 245 ? 6.391 9.047 14.289 1 98.31 245 LEU B CA 1
ATOM 4069 C C . LEU B 1 245 ? 6.695 9.406 15.742 1 98.31 245 LEU B C 1
ATOM 4071 O O . LEU B 1 245 ? 5.891 9.125 16.641 1 98.31 245 LEU B O 1
ATOM 4075 N N . GLU B 1 246 ? 7.809 10.008 15.945 1 97.19 246 GLU B N 1
ATOM 4076 C CA . GLU B 1 246 ? 8.195 10.406 17.297 1 97.19 246 GLU B CA 1
ATOM 4077 C C . GLU B 1 246 ? 7.27 11.484 17.844 1 97.19 246 GLU B C 1
ATOM 4079 O O . GLU B 1 246 ? 6.84 11.414 19 1 97.19 246 GLU B O 1
ATOM 4084 N N . GLU B 1 247 ? 6.969 12.484 17.031 1 96.5 247 GLU B N 1
ATOM 4085 C CA . GLU B 1 247 ? 6.156 13.625 17.453 1 96.5 247 GLU B CA 1
ATOM 4086 C C . GLU B 1 247 ? 4.734 13.188 17.797 1 96.5 247 GLU B C 1
ATOM 4088 O O . GLU B 1 247 ? 4.066 13.828 18.609 1 96.5 247 GLU B O 1
ATOM 4093 N N . ASN B 1 248 ? 4.27 12.133 17.234 1 98 248 ASN B N 1
ATOM 4094 C CA . ASN B 1 248 ? 2.932 11.609 17.5 1 98 248 ASN B CA 1
ATOM 4095 C C . ASN B 1 248 ? 2.982 10.25 18.188 1 98 248 ASN B C 1
ATOM 4097 O O . ASN B 1 248 ? 2.104 9.414 17.984 1 98 248 ASN B O 1
ATOM 4101 N N . ALA B 1 249 ? 4.027 9.984 18.984 1 98.12 249 ALA B N 1
ATOM 4102 C CA . ALA B 1 249 ? 4.332 8.688 19.562 1 98.12 249 ALA B CA 1
ATOM 4103 C C . ALA B 1 249 ? 3.141 8.148 20.359 1 98.12 249 ALA B C 1
ATOM 4105 O O . ALA B 1 249 ? 2.773 6.977 20.219 1 98.12 249 ALA B O 1
ATOM 4106 N N . PRO B 1 250 ? 2.445 8.93 21.172 1 97.75 250 PRO B N 1
ATOM 4107 C CA . PRO B 1 250 ? 1.354 8.352 21.969 1 97.75 250 PRO B CA 1
ATOM 4108 C C . PRO B 1 250 ? 0.272 7.715 21.094 1 97.75 250 PRO B C 1
ATOM 4110 O O . PRO B 1 250 ? -0.147 6.582 21.359 1 97.75 250 PRO B O 1
ATOM 4113 N N . ALA B 1 251 ? -0.159 8.406 20.078 1 98.44 251 ALA B N 1
ATOM 4114 C CA . ALA B 1 251 ? -1.2 7.875 19.203 1 98.44 251 ALA B CA 1
ATOM 4115 C C . ALA B 1 251 ? -0.677 6.703 18.375 1 98.44 251 ALA B C 1
ATOM 4117 O O . ALA B 1 251 ? -1.387 5.719 18.156 1 98.44 251 ALA B O 1
ATOM 4118 N N . VAL B 1 252 ? 0.551 6.773 17.891 1 98.75 252 VAL B N 1
ATOM 4119 C CA . VAL B 1 252 ? 1.135 5.738 17.047 1 98.75 252 VAL B CA 1
ATOM 4120 C C . VAL B 1 252 ? 1.325 4.457 17.859 1 98.75 252 VAL B C 1
ATOM 4122 O O . VAL B 1 252 ? 1.086 3.357 17.359 1 98.75 252 VAL B O 1
ATOM 4125 N N . LEU B 1 253 ? 1.771 4.59 19.109 1 98.75 253 LEU B N 1
ATOM 4126 C CA . LEU B 1 253 ? 2 3.432 19.969 1 98.75 253 LEU B CA 1
ATOM 4127 C C . LEU B 1 253 ? 0.709 2.646 20.172 1 98.75 253 LEU B C 1
ATOM 4129 O O . LEU B 1 253 ? 0.721 1.414 20.172 1 98.75 253 LEU B O 1
ATOM 4133 N N . GLU B 1 254 ? -0.369 3.334 20.344 1 98.25 254 GLU B N 1
ATOM 4134 C CA . GLU B 1 254 ? -1.661 2.668 20.484 1 98.25 254 GLU B CA 1
ATOM 4135 C C . GLU B 1 254 ? -1.978 1.824 19.25 1 98.25 254 GLU B C 1
ATOM 4137 O O . GLU B 1 254 ? -2.443 0.689 19.375 1 98.25 254 GLU B O 1
ATOM 4142 N N . ARG B 1 255 ? -1.703 2.354 18.109 1 98.19 255 ARG B N 1
ATOM 4143 C CA . ARG B 1 255 ? -1.985 1.657 16.859 1 98.19 255 ARG B CA 1
ATOM 4144 C C . ARG B 1 255 ? -1.012 0.503 16.641 1 98.19 255 ARG B C 1
ATOM 4146 O O . ARG B 1 255 ? -1.386 -0.539 16.094 1 98.19 255 ARG B O 1
ATOM 4153 N N . LEU B 1 256 ? 0.233 0.701 17.016 1 98.69 256 LEU B N 1
ATOM 4154 C CA . LEU B 1 256 ? 1.216 -0.372 16.922 1 98.69 256 LEU B CA 1
ATOM 4155 C C . LEU B 1 256 ? 0.83 -1.546 17.828 1 98.69 256 LEU B C 1
ATOM 4157 O O . LEU B 1 256 ? 0.991 -2.705 17.438 1 98.69 256 LEU B O 1
ATOM 4161 N N . ASP B 1 257 ? 0.353 -1.225 19.016 1 98.5 257 ASP B N 1
ATOM 4162 C CA . ASP B 1 257 ? -0.1 -2.283 19.906 1 98.5 257 ASP B CA 1
ATOM 4163 C C . ASP B 1 257 ? -1.242 -3.082 19.281 1 98.5 257 ASP B C 1
ATOM 4165 O O . ASP B 1 257 ? -1.261 -4.312 19.359 1 98.5 257 ASP B O 1
ATOM 4169 N N . GLU B 1 258 ? -2.166 -2.393 18.703 1 97.62 258 GLU B N 1
ATOM 4170 C CA . GLU B 1 258 ? -3.266 -3.051 18 1 97.62 258 GLU B CA 1
ATOM 4171 C C . GLU B 1 258 ? -2.754 -3.908 16.844 1 97.62 258 GLU B C 1
ATOM 4173 O O . GLU B 1 258 ? -3.205 -5.039 16.656 1 97.62 258 GLU B O 1
ATOM 4178 N N . ALA B 1 259 ? -1.852 -3.412 16.078 1 98.69 259 ALA B N 1
ATOM 4179 C CA . ALA B 1 259 ? -1.283 -4.129 14.938 1 98.69 259 ALA B CA 1
ATOM 4180 C C . ALA B 1 259 ? -0.563 -5.395 15.391 1 98.69 259 ALA B C 1
ATOM 4182 O O . ALA B 1 259 ? -0.705 -6.453 14.766 1 98.69 259 ALA B O 1
ATOM 4183 N N . LEU B 1 260 ? 0.225 -5.246 16.469 1 98.69 260 LEU B N 1
ATOM 4184 C CA . LEU B 1 260 ? 0.952 -6.387 17.016 1 98.69 260 LEU B CA 1
ATOM 4185 C C . LEU B 1 260 ? -0.012 -7.48 17.469 1 98.69 260 LEU B C 1
ATOM 4187 O O . LEU B 1 260 ? 0.198 -8.656 17.172 1 98.69 260 LEU B O 1
ATOM 4191 N N . SER B 1 261 ? -1.021 -7.07 18.109 1 98.38 261 SER B N 1
ATOM 4192 C CA . SER B 1 261 ? -2.023 -8.016 18.578 1 98.38 261 SER B CA 1
ATOM 4193 C C . SER B 1 261 ? -2.703 -8.727 17.406 1 98.38 261 SER B C 1
ATOM 4195 O O . SER B 1 261 ? -2.814 -9.961 17.406 1 98.38 261 SER B O 1
ATOM 4197 N N . GLN B 1 262 ? -3.176 -8.008 16.422 1 98.12 262 GLN B N 1
ATOM 4198 C CA . GLN B 1 262 ? -3.85 -8.562 15.242 1 98.12 262 GLN B CA 1
ATOM 4199 C C . GLN B 1 262 ? -2.928 -9.5 14.469 1 98.12 262 GLN B C 1
ATOM 4201 O O . GLN B 1 262 ? -3.338 -10.586 14.062 1 98.12 262 GLN B O 1
ATOM 4206 N N . LEU B 1 263 ? -1.69 -9.031 14.258 1 98.69 263 LEU B N 1
ATOM 4207 C CA . LEU B 1 263 ? -0.735 -9.844 13.516 1 98.69 263 LEU B CA 1
ATOM 4208 C C . LEU B 1 2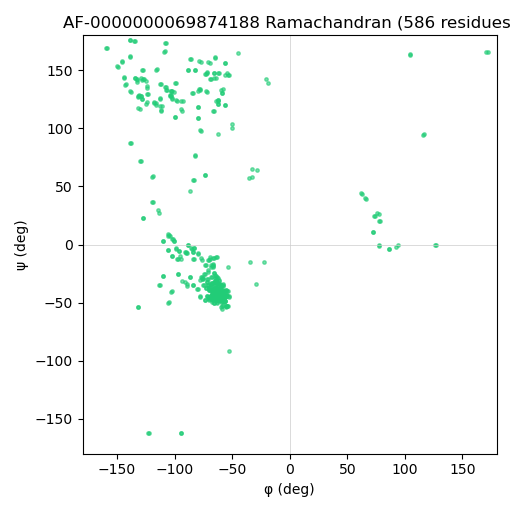63 ? -0.466 -11.156 14.242 1 98.69 263 LEU B C 1
ATOM 4210 O O . LEU B 1 263 ? -0.359 -12.211 13.602 1 98.69 263 LEU B O 1
ATOM 4214 N N . GLY B 1 264 ? -0.306 -11.062 15.57 1 98.69 264 GLY B N 1
ATOM 4215 C CA . GLY B 1 264 ? -0.152 -12.273 16.359 1 98.69 264 GLY B CA 1
ATOM 4216 C C . GLY B 1 264 ? -1.311 -13.234 16.203 1 98.69 264 GLY B C 1
ATOM 4217 O O . GLY B 1 264 ? -1.106 -14.453 16.125 1 98.69 264 GLY B O 1
ATOM 4218 N N . GLN B 1 265 ? -2.533 -12.773 16.156 1 98.62 265 GLN B N 1
ATOM 4219 C CA . GLN B 1 265 ? -3.717 -13.609 15.969 1 98.62 265 GLN B CA 1
ATOM 4220 C C . GLN B 1 265 ? -3.709 -14.273 14.594 1 98.62 265 GLN B C 1
ATOM 4222 O O . GLN B 1 265 ? -4.016 -15.461 14.477 1 98.62 265 GLN B O 1
ATOM 4227 N N . VAL B 1 266 ? -3.408 -13.492 13.594 1 98.75 266 VAL B N 1
ATOM 4228 C CA . VAL B 1 266 ? -3.338 -14.031 12.234 1 98.75 266 VAL B CA 1
ATOM 4229 C C . VAL B 1 266 ? -2.336 -15.18 12.188 1 98.75 266 VAL B C 1
ATOM 4231 O O . VAL B 1 266 ? -2.621 -16.234 11.617 1 98.75 266 VAL B O 1
ATOM 4234 N N . ARG B 1 267 ? -1.117 -14.93 12.75 1 98.81 267 ARG B N 1
ATOM 4235 C CA . ARG B 1 267 ? -0.101 -15.969 12.812 1 98.81 267 ARG B CA 1
ATOM 4236 C C . ARG B 1 267 ? -0.643 -17.219 13.492 1 98.81 267 ARG B C 1
ATOM 4238 O O . ARG B 1 267 ? -0.414 -18.344 13.023 1 98.81 267 ARG B O 1
ATOM 4245 N N . ASN B 1 268 ? -1.347 -17.031 14.57 1 98.75 268 ASN B N 1
ATOM 4246 C CA . ASN B 1 268 ? -1.902 -18.156 15.32 1 98.75 268 ASN B CA 1
ATOM 4247 C C . ASN B 1 268 ? -2.947 -18.906 14.508 1 98.75 268 ASN B C 1
ATOM 4249 O O . ASN B 1 268 ? -2.957 -20.141 14.492 1 98.75 268 ASN B O 1
ATOM 4253 N N . TRP B 1 269 ? -3.896 -18.188 13.859 1 98.81 269 TRP B N 1
ATOM 4254 C CA . TRP B 1 269 ? -4.91 -18.828 13.023 1 98.81 269 TRP B CA 1
ATOM 4255 C C . TRP B 1 269 ? -4.262 -19.672 11.93 1 98.81 269 TRP B C 1
ATOM 4257 O O . TRP B 1 269 ? -4.695 -20.797 11.664 1 98.81 269 TRP B O 1
ATOM 4267 N N . LEU B 1 270 ? -3.215 -19.078 11.281 1 98.62 270 LEU B N 1
ATOM 4268 C CA . LEU B 1 270 ? -2.535 -19.812 10.219 1 98.62 270 LEU B CA 1
ATOM 4269 C C . LEU B 1 270 ? -1.835 -21.047 10.773 1 98.62 270 LEU B C 1
ATOM 4271 O O . LEU B 1 270 ? -1.928 -22.141 10.188 1 98.62 270 LEU B O 1
ATOM 4275 N N . ALA B 1 271 ? -1.158 -20.938 11.914 1 98.5 271 ALA B N 1
ATOM 4276 C CA . ALA B 1 271 ? -0.408 -22.016 12.531 1 98.5 271 ALA B CA 1
ATOM 4277 C C . ALA B 1 271 ? -1.337 -23.156 12.961 1 98.5 271 ALA B C 1
ATOM 4279 O O . ALA B 1 271 ? -0.963 -24.328 12.898 1 98.5 271 ALA B O 1
ATOM 4280 N N . THR B 1 272 ? -2.561 -22.844 13.367 1 98.19 272 THR B N 1
ATOM 4281 C CA . THR B 1 272 ? -3.482 -23.844 13.891 1 98.19 272 THR B CA 1
ATOM 4282 C C . THR B 1 272 ? -4.461 -24.297 12.812 1 98.19 272 THR B C 1
ATOM 4284 O O . THR B 1 272 ? -5.328 -25.141 13.062 1 98.19 272 THR B O 1
ATOM 4287 N N . GLY B 1 273 ? -4.418 -23.75 11.68 1 97.19 273 GLY B N 1
ATOM 4288 C CA . GLY B 1 273 ? -5.254 -24.141 10.562 1 97.19 273 GLY B CA 1
ATOM 4289 C C . GLY B 1 273 ? -6.684 -23.656 10.68 1 97.19 273 GLY B C 1
ATOM 4290 O O . GLY B 1 273 ? -7.617 -24.344 10.25 1 97.19 273 GLY B O 1
ATOM 4291 N N . ASP B 1 274 ? -6.867 -22.562 11.391 1 97.81 274 ASP B N 1
ATOM 4292 C CA . ASP B 1 274 ? -8.195 -21.953 11.492 1 97.81 274 ASP B CA 1
ATOM 4293 C C . ASP B 1 274 ? -8.5 -21.078 10.281 1 97.81 274 ASP B C 1
ATOM 4295 O O . ASP B 1 274 ? -8.539 -19.859 10.383 1 97.81 274 ASP B O 1
ATOM 4299 N N . LYS B 1 275 ? -8.82 -21.688 9.211 1 96.81 275 LYS B N 1
ATOM 4300 C CA . LYS B 1 275 ? -9.039 -21.031 7.93 1 96.81 275 LYS B CA 1
ATOM 4301 C C . LYS B 1 275 ? -10.25 -20.109 7.988 1 96.81 275 LYS B C 1
ATOM 4303 O O . LYS B 1 275 ? -10.258 -19.031 7.367 1 96.81 275 LYS B O 1
ATOM 4308 N N . GLU B 1 276 ? -11.234 -20.516 8.664 1 97.94 276 GLU B N 1
ATOM 4309 C CA . GLU B 1 276 ? -12.453 -19.719 8.75 1 97.94 276 GLU B CA 1
ATOM 4310 C C . GLU B 1 276 ? -12.188 -18.375 9.445 1 97.94 276 GLU B C 1
ATOM 4312 O O . GLU B 1 276 ? -12.688 -17.344 9.008 1 97.94 276 GLU B O 1
ATOM 4317 N N . ALA B 1 277 ? -11.445 -18.406 10.531 1 98.5 277 ALA B N 1
ATOM 4318 C CA . ALA B 1 277 ? -11.094 -17.156 11.219 1 98.5 277 ALA B CA 1
ATOM 4319 C C . ALA B 1 277 ? -10.289 -16.234 10.312 1 98.5 277 ALA B C 1
ATOM 4321 O O . ALA B 1 277 ? -10.523 -15.023 10.289 1 98.5 277 ALA B O 1
ATOM 4322 N N . LEU B 1 278 ? -9.383 -16.812 9.547 1 98.38 278 LEU B N 1
ATOM 4323 C CA . LEU B 1 278 ? -8.586 -16.047 8.602 1 98.38 278 LEU B CA 1
ATOM 4324 C C . LEU B 1 278 ? -9.477 -15.414 7.535 1 98.38 278 LEU B C 1
ATOM 4326 O O . LEU B 1 278 ? -9.328 -14.227 7.223 1 98.38 278 LEU B O 1
ATOM 4330 N N . ARG B 1 279 ? -10.375 -16.203 7.012 1 98.5 279 ARG B N 1
ATOM 4331 C CA . ARG B 1 279 ? -11.297 -15.734 5.984 1 98.5 279 ARG B CA 1
ATOM 4332 C C . ARG B 1 279 ? -12.141 -14.57 6.5 1 98.5 279 ARG B C 1
ATOM 4334 O O . ARG B 1 279 ? -12.32 -13.57 5.801 1 98.5 279 ARG B O 1
ATOM 4341 N N . GLU B 1 280 ? -12.641 -14.68 7.684 1 98.69 280 GLU B N 1
ATOM 4342 C CA . GLU B 1 280 ? -13.477 -13.641 8.266 1 98.69 280 GLU B CA 1
ATOM 4343 C C . GLU B 1 280 ? -12.68 -12.359 8.508 1 98.69 280 GLU B C 1
ATOM 4345 O O . GLU B 1 280 ? -13.195 -11.258 8.336 1 98.69 280 GLU B O 1
ATOM 4350 N N . TRP B 1 281 ? -11.461 -12.531 8.969 1 98.69 281 TRP B N 1
ATOM 4351 C CA . TRP B 1 281 ? -10.57 -11.398 9.195 1 98.69 281 TRP B CA 1
ATOM 4352 C C . TRP B 1 281 ? -10.297 -10.656 7.891 1 98.69 281 TRP B C 1
ATOM 4354 O O . TRP B 1 281 ? -10.359 -9.422 7.848 1 98.69 281 TRP B O 1
ATOM 4364 N N . LEU B 1 282 ? -10.055 -11.383 6.824 1 98.62 282 LEU B N 1
ATOM 4365 C CA . LEU B 1 282 ? -9.828 -10.797 5.508 1 98.62 282 LEU B CA 1
ATOM 4366 C C . LEU B 1 282 ? -11.094 -10.125 4.988 1 98.62 282 LEU B C 1
ATOM 4368 O O . LEU B 1 282 ? -11.039 -9.023 4.434 1 98.62 282 LEU B O 1
ATOM 4372 N N . LYS B 1 283 ? -12.188 -10.766 5.184 1 98.56 283 LYS B N 1
ATOM 4373 C CA . LYS B 1 283 ? -13.477 -10.234 4.746 1 98.56 283 LYS B CA 1
ATOM 4374 C C . LYS B 1 283 ? -13.789 -8.914 5.445 1 98.56 283 LYS B C 1
ATOM 4376 O O . LYS B 1 283 ? -14.219 -7.953 4.801 1 98.56 283 LYS B O 1
ATOM 4381 N N . ALA B 1 284 ? -13.578 -8.906 6.73 1 98.56 284 ALA B N 1
ATOM 4382 C CA . ALA B 1 284 ? -13.844 -7.703 7.512 1 98.56 284 ALA B CA 1
ATOM 4383 C C . ALA B 1 284 ? -12.984 -6.535 7.039 1 98.56 284 ALA B C 1
ATOM 4385 O O . ALA B 1 284 ? -13.453 -5.395 6.973 1 98.56 284 ALA B O 1
ATOM 4386 N N . ALA B 1 285 ? -11.727 -6.809 6.742 1 98.31 285 ALA B N 1
ATOM 4387 C CA . ALA B 1 285 ? -10.836 -5.766 6.234 1 98.31 285 ALA B CA 1
ATOM 4388 C C . ALA B 1 285 ? -11.359 -5.199 4.914 1 98.31 285 ALA B C 1
ATOM 4390 O O . ALA B 1 285 ? -11.422 -3.979 4.738 1 98.31 285 ALA B O 1
ATOM 4391 N N . ALA B 1 286 ? -11.734 -6.098 3.99 1 97.38 286 ALA B N 1
ATOM 4392 C CA . ALA B 1 286 ? -12.242 -5.672 2.689 1 97.38 286 ALA B CA 1
ATOM 4393 C C . ALA B 1 286 ? -13.492 -4.805 2.844 1 97.38 286 ALA B C 1
ATOM 4395 O O . ALA B 1 286 ? -13.609 -3.756 2.209 1 97.38 286 ALA B O 1
ATOM 4396 N N . GLU B 1 287 ? -14.367 -5.16 3.688 1 97.5 287 GLU B N 1
ATOM 4397 C CA . GLU B 1 287 ? -15.617 -4.445 3.896 1 97.5 287 GLU B CA 1
ATOM 4398 C C . GLU B 1 287 ? -15.375 -3.084 4.547 1 97.5 287 GLU B C 1
ATOM 4400 O O . GLU B 1 287 ? -15.992 -2.088 4.16 1 97.5 287 GLU B O 1
ATOM 4405 N N . SER B 1 288 ? -14.516 -3.08 5.57 1 97.75 288 SER B N 1
ATOM 4406 C CA . SER B 1 288 ? -14.203 -1.827 6.254 1 97.75 288 SER B CA 1
ATOM 4407 C C . SER B 1 288 ? -13.555 -0.828 5.305 1 97.75 288 SER B C 1
ATOM 4409 O O . SER B 1 288 ? -13.875 0.362 5.328 1 97.75 288 SER B O 1
ATOM 4411 N N . ARG B 1 289 ? -12.609 -1.305 4.496 1 97.44 289 ARG B N 1
ATOM 4412 C CA . ARG B 1 289 ? -11.977 -0.433 3.512 1 97.44 289 ARG B CA 1
ATOM 4413 C C . ARG B 1 289 ? -13 0.126 2.531 1 97.44 289 ARG B C 1
ATOM 4415 O O . ARG B 1 289 ? -12.969 1.315 2.207 1 97.44 289 ARG B O 1
ATOM 4422 N N . ALA B 1 290 ? -13.898 -0.752 2.033 1 96.44 290 ALA B N 1
ATOM 4423 C CA . ALA B 1 290 ? -14.93 -0.32 1.096 1 96.44 290 ALA B CA 1
ATOM 4424 C C . ALA B 1 290 ? -15.805 0.77 1.708 1 96.44 290 ALA B C 1
ATOM 4426 O O . ALA B 1 290 ? -16.125 1.757 1.04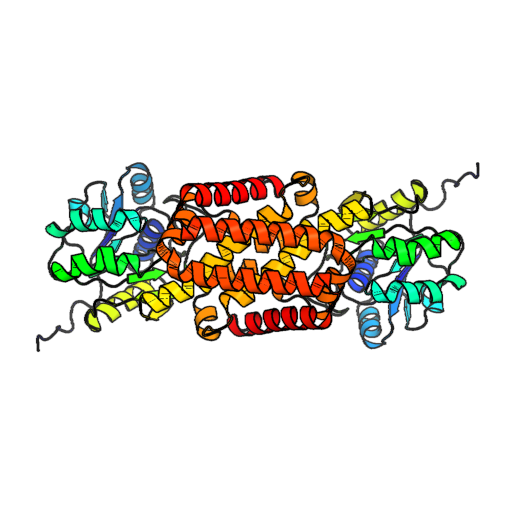5 1 96.44 290 ALA B O 1
ATOM 4427 N N . GLN B 1 291 ? -16.125 0.625 2.893 1 96.38 291 GLN B N 1
ATOM 4428 C CA . GLN B 1 291 ? -16.938 1.609 3.592 1 96.38 291 GLN B CA 1
ATOM 4429 C C . GLN B 1 291 ? -16.188 2.932 3.748 1 96.38 291 GLN B C 1
ATOM 4431 O O . GLN B 1 291 ? -16.75 4 3.5 1 96.38 291 GLN B O 1
ATOM 4436 N N . ALA B 1 292 ? -14.969 2.846 4.16 1 96.69 292 ALA B N 1
ATOM 4437 C CA . ALA B 1 292 ? -14.164 4.039 4.41 1 96.69 292 ALA B CA 1
ATOM 4438 C C . ALA B 1 292 ? -13.961 4.84 3.127 1 96.69 292 ALA B C 1
ATOM 4440 O O . ALA B 1 292 ? -14.008 6.074 3.143 1 96.69 292 ALA B O 1
ATOM 4441 N N . LEU B 1 293 ? -13.75 4.207 2.018 1 94.94 293 LEU B N 1
ATOM 4442 C CA . LEU B 1 293 ? -13.367 4.883 0.784 1 94.94 293 LEU B CA 1
ATOM 4443 C C . LEU B 1 293 ? -14.555 5.027 -0.156 1 94.94 293 LEU B C 1
ATOM 4445 O O . LEU B 1 293 ? -14.406 5.484 -1.292 1 94.94 293 LEU B O 1
ATOM 4449 N N . GLY B 1 294 ? -15.734 4.637 0.264 1 91.88 294 GLY B N 1
ATOM 4450 C CA . GLY B 1 294 ? -16.938 4.773 -0.537 1 91.88 294 GLY B CA 1
ATOM 4451 C C . GLY B 1 294 ? -16.922 3.916 -1.788 1 91.88 294 GLY B C 1
ATOM 4452 O O . GLY B 1 294 ? -17.312 4.375 -2.865 1 91.88 294 GLY B O 1
ATOM 4453 N N . LEU B 1 295 ? -16.438 2.748 -1.707 1 87.62 295 LEU B N 1
ATOM 4454 C CA . LEU B 1 295 ? -16.359 1.81 -2.822 1 87.62 295 LEU B CA 1
ATOM 4455 C C . LEU B 1 295 ? -17.531 0.84 -2.801 1 87.62 295 LEU B C 1
ATOM 4457 O O . LEU B 1 295 ? -18.094 0.56 -1.738 1 87.62 295 LEU B O 1
#